Protein AF-0000000083552360 (afdb_homodimer)

Radius of gyration: 24.34 Å; Cα contacts (8 Å, |Δi|>4): 1209; chains: 2; bounding box: 53×68×60 Å

Organism: NCBI:txid2306993

Secondary structure (DSSP, 8-state):
---PPPHHHHHHHHHHHHHSSHHHHHHHHTS-HHHHHHHHHHHHHHHTS--EEEETTEEEE-HHHHHHHHHHHHHHHHHHHHHHHHHHHHH--SEEEEE-HHHIIIIIHHHHHHHHHT-TT--EEEEE-SS---GGGTS-SEEEEE--S---SSEEEEE--EEEEEB-GGGGTT----SGGGGGGS-EEEE---TTSPPPPPHHHHHHHTT--PPPPSEEESSHHHHHHHHHTTS-EEEEEGGGSHHHHHTTSSB-SS---EE-SS-EEEEE-TGGGGSTTHHHHHHHHHHHHHHHHHHHH-/------HHHHHHHHHHHHHSSHHHHHHHHTS-HHHHHHHHHHHHHHHTS--EEEETTEEEE-HHHHHHHHHHHHHHHHHHHHHHHHHHHHH--SEEEEE-HHHIIIIIHHHHHHHHHH-TT--EEEEE-SS---GGGTS-SEEEEE--S---SSEEEEE--EEEEEB-GGGGTT----SGGGGGGS-EEEE---TTSPPPPPHHHHHHHTT--PPPPSEEESSHHHHHHHHHTTS-EEEEEGGGSHHHHHHTSSB-SS---EE-SS-EEEEE-TGGGGSTTHHHHHHHHHHHHHHHHHHHH-

InterPro domains:
  IPR000847 LysR, HTH, N-terminal domain [PF00126] (7-66)
  IPR000847 LysR, HTH, N-terminal domain [PS50931] (5-62)
  IPR005119 LysR, substrate-binding [PF03466] (92-292)
  IPR036388 Winged helix-like DNA-binding domain superfamily [G3DSA:1.10.10.10] (4-86)
  IPR036390 Winged helix DNA-binding domain superfamily [SSF46785] (4-86)
  IPR058163 LysR-type transcriptional regulator, proteobacterial-type [PTHR30537] (5-292)

Solvent-accessible surface area (backbone atoms only — not comparable to full-atom values): 31243 Å² total; per-residue (Å²): 120,86,77,65,70,59,48,66,25,50,49,36,37,38,35,28,65,74,56,62,27,44,63,51,20,10,62,73,71,73,50,51,45,66,55,37,53,50,28,38,51,49,45,19,58,76,65,73,43,69,31,59,38,81,51,87,98,42,54,38,68,27,62,61,19,29,19,40,36,24,21,39,41,47,6,48,50,32,42,54,50,24,60,57,48,58,60,53,58,71,72,57,84,45,50,27,38,31,22,32,40,43,46,34,62,42,43,47,49,75,47,49,54,62,55,39,70,78,36,76,84,50,32,40,35,41,35,56,34,83,61,74,74,28,35,61,21,51,70,11,30,28,30,41,43,66,50,76,92,76,73,65,91,44,59,43,81,31,30,47,47,17,29,28,51,30,25,12,56,74,63,44,58,97,48,84,75,88,49,79,70,51,60,60,76,45,53,41,38,34,65,47,63,58,80,92,33,76,67,56,82,45,62,56,55,56,23,46,74,72,74,47,79,49,70,86,54,46,37,34,18,50,37,60,50,55,30,48,51,40,11,52,71,42,64,19,36,20,71,39,46,46,68,53,39,52,66,38,46,74,73,53,44,27,41,60,92,50,91,64,66,43,69,43,83,47,40,33,32,39,34,40,33,78,70,35,53,72,41,84,65,32,52,58,48,51,53,48,52,50,51,51,23,46,54,47,26,53,60,35,68,101,121,84,78,65,69,57,46,67,24,50,48,36,37,37,34,27,66,71,56,65,27,44,62,53,19,10,62,72,73,73,50,51,44,65,56,35,53,50,29,37,51,48,45,18,59,74,66,73,43,68,31,60,37,83,50,88,96,41,54,38,69,26,61,62,18,29,18,41,34,24,22,40,42,46,7,49,51,33,42,55,49,22,60,58,51,58,62,52,59,70,72,58,86,45,50,26,38,31,23,33,40,43,46,35,62,42,43,44,49,75,48,49,53,62,53,39,70,78,36,75,83,47,32,42,35,40,36,56,36,82,60,74,75,27,36,62,21,51,71,10,31,29,31,39,44,66,49,77,93,77,73,63,92,44,58,42,81,32,31,47,46,17,28,28,50,30,25,13,56,74,62,44,58,96,49,85,75,87,48,78,71,52,60,60,75,45,53,40,36,34,65,46,64,57,80,92,32,76,65,57,83,44,62,57,54,57,23,46,75,73,75,47,80,48,71,85,54,46,38,34,18,51,37,59,51,54,31,49,52,40,12,52,73,44,66,18,35,19,70,38,47,47,68,54,39,51,65,38,46,73,73,52,45,28,42,59,90,48,92,64,66,43,69,42,83,47,38,33,32,40,34,42,34,78,71,34,53,73,41,85,62,32,52,58,49,51,54,47,50,49,51,52,24,45,55,44,26,53,61,33,67,101

Nearest PDB structures (foldseek):
  3t1b-assembly1_A  TM=4.821E-01  e=1.143E-16  Vibrio cholerae
  6xtv-assembly1_B  TM=4.744E-01  e=1.015E-16  Corynebacterium glutamicum MB001
  8sbf-assembly1_D  TM=4.821E-01  e=6.811E-16  Acinetobacter baylyi ADP1
  3szp-assembly1_A-2  TM=4.963E-01  e=1.096E-15  Vibrio cholerae
  9bce-assembly1_A  TM=5.935E-01  e=7.580E-10  Shewanella oneidensis

pLDDT: mean 83.92, std 14.06, range [32.28, 98.12]

Structure (mmCIF, N/CA/C/O backbone):
data_AF-0000000083552360-model_v1
#
loop_
_entity.id
_entity.type
_entity.pdbx_description
1 polymer 'LysR family transcriptional regulator'
#
loop_
_atom_site.group_PDB
_atom_site.id
_atom_site.type_symbol
_atom_site.label_atom_id
_atom_site.label_alt_id
_atom_site.label_comp_id
_atom_site.label_asym_id
_atom_site.label_entity_id
_atom_site.label_seq_id
_atom_site.pdbx_PDB_ins_code
_atom_site.Cartn_x
_atom_site.Cartn_y
_atom_site.Cartn_z
_atom_site.occupancy
_atom_site.B_iso_or_equiv
_atom_site.auth_seq_id
_atom_site.auth_comp_id
_atom_site.auth_asym_id
_atom_site.auth_atom_id
_atom_site.pdbx_PDB_model_num
ATOM 1 N N . MET A 1 1 ? 5.965 15.281 22.969 1 32.47 1 MET A N 1
ATOM 2 C CA . MET A 1 1 ? 5.168 15.242 21.734 1 32.47 1 MET A CA 1
ATOM 3 C C . MET A 1 1 ? 5.906 15.922 20.594 1 32.47 1 MET A C 1
ATOM 5 O O . MET A 1 1 ? 6.477 17 20.766 1 32.47 1 MET A O 1
ATOM 9 N N . PRO A 1 2 ? 6.242 15.312 19.641 1 46.94 2 PRO A N 1
ATOM 10 C CA . PRO A 1 2 ? 7.074 16.047 18.688 1 46.94 2 PRO A CA 1
ATOM 11 C C . PRO A 1 2 ? 6.441 17.375 18.25 1 46.94 2 PRO A C 1
ATOM 13 O O . PRO A 1 2 ? 5.219 17.453 18.125 1 46.94 2 PRO A O 1
ATOM 16 N N . GLN A 1 3 ? 7.023 18.453 18.688 1 57.84 3 GLN A N 1
ATOM 17 C CA . GLN A 1 3 ? 6.559 19.828 18.547 1 57.84 3 GLN A CA 1
ATOM 18 C C . GLN A 1 3 ? 6.391 20.219 17.078 1 57.84 3 GLN A C 1
ATOM 20 O O . GLN A 1 3 ? 7.332 20.094 16.297 1 57.84 3 GLN A O 1
ATOM 25 N N . ILE A 1 4 ? 5.176 20.094 16.609 1 64.81 4 ILE A N 1
ATOM 26 C CA . ILE A 1 4 ? 4.895 20.609 15.273 1 64.81 4 ILE A CA 1
ATOM 27 C C . ILE A 1 4 ? 5.176 22.109 15.227 1 64.81 4 ILE A C 1
ATOM 29 O O . ILE A 1 4 ? 4.734 22.859 16.094 1 64.81 4 ILE A O 1
ATOM 33 N N . PRO A 1 5 ? 6.094 22.484 14.383 1 74.88 5 PRO A N 1
ATOM 34 C CA . PRO A 1 5 ? 6.27 23.938 14.219 1 74.88 5 PRO A CA 1
ATOM 35 C C . PRO A 1 5 ? 4.949 24.672 14.055 1 74.88 5 PRO A C 1
ATOM 37 O O . PRO A 1 5 ? 3.91 24.047 13.82 1 74.88 5 PRO A O 1
ATOM 40 N N . PRO A 1 6 ? 4.949 25.922 14.344 1 75.88 6 PRO A N 1
ATOM 41 C CA . PRO A 1 6 ? 3.719 26.703 14.164 1 75.88 6 PRO A CA 1
ATOM 42 C C . PRO A 1 6 ? 3.055 26.438 12.812 1 75.88 6 PRO A C 1
ATOM 44 O O . PRO A 1 6 ? 3.717 26.5 11.773 1 75.88 6 PRO A O 1
ATOM 47 N N . LEU A 1 7 ? 1.781 26.234 12.836 1 80.69 7 LEU A N 1
ATOM 48 C CA . LEU A 1 7 ? 1.041 25.844 11.641 1 80.69 7 LEU A CA 1
ATOM 49 C C . LEU A 1 7 ? 1.073 26.938 10.594 1 80.69 7 LEU A C 1
ATOM 51 O O . LEU A 1 7 ? 1.091 26.656 9.391 1 80.69 7 LEU A O 1
ATOM 55 N N . LYS A 1 8 ? 1.036 28.172 11.117 1 81.38 8 LYS A N 1
ATOM 56 C CA . LYS A 1 8 ? 1.12 29.297 10.18 1 81.38 8 LYS A CA 1
ATOM 57 C C . LYS A 1 8 ? 2.422 29.25 9.391 1 81.38 8 LYS A C 1
ATOM 59 O O . LYS A 1 8 ? 2.432 29.547 8.188 1 81.38 8 LYS A O 1
ATOM 64 N N . ALA A 1 9 ? 3.391 28.906 10.156 1 86.12 9 ALA A N 1
ATOM 65 C CA . ALA A 1 9 ? 4.691 28.812 9.5 1 86.12 9 ALA A CA 1
ATOM 66 C C . ALA A 1 9 ? 4.723 27.641 8.523 1 86.12 9 ALA A C 1
ATOM 68 O O . ALA A 1 9 ? 5.27 27.75 7.422 1 86.12 9 ALA A O 1
ATOM 69 N N . LEU A 1 10 ? 4.102 26.609 8.992 1 86.12 10 LEU A N 1
ATOM 70 C CA . LEU A 1 10 ? 4.043 25.438 8.125 1 86.12 10 LEU A CA 1
ATOM 71 C C . LEU A 1 10 ? 3.221 25.719 6.875 1 86.12 10 LEU A C 1
ATOM 73 O O . LEU A 1 10 ? 3.586 25.297 5.773 1 86.12 10 LEU A O 1
ATOM 77 N N . ARG A 1 11 ? 2.176 26.422 7 1 86.81 11 ARG A N 1
ATOM 78 C CA . ARG A 1 11 ? 1.321 26.797 5.871 1 86.81 11 ARG A CA 1
ATOM 79 C C . ARG A 1 11 ? 2.053 27.719 4.906 1 86.81 11 ARG A C 1
ATOM 81 O O . ARG A 1 11 ? 1.933 27.562 3.688 1 86.81 11 ARG A O 1
ATOM 88 N N . ALA A 1 12 ? 2.707 28.656 5.496 1 89.12 12 ALA A N 1
ATOM 89 C CA . ALA A 1 12 ? 3.488 29.562 4.672 1 89.12 12 ALA A CA 1
ATOM 90 C C . ALA A 1 12 ? 4.559 28.828 3.885 1 89.12 12 ALA A C 1
ATOM 92 O O . ALA A 1 12 ? 4.754 29.078 2.693 1 89.12 12 ALA A O 1
ATOM 93 N N . PHE A 1 13 ? 5.152 27.938 4.566 1 89.75 13 PHE A N 1
ATOM 94 C CA . PHE A 1 13 ? 6.195 27.141 3.943 1 89.75 13 PHE A CA 1
ATOM 95 C C . PHE A 1 13 ? 5.621 26.266 2.84 1 89.75 13 PHE A C 1
ATOM 97 O O . PHE A 1 13 ? 6.195 26.156 1.755 1 89.75 13 PHE A O 1
ATOM 104 N N . ASP A 1 14 ? 4.516 25.703 3.168 1 87.25 14 ASP A N 1
ATOM 105 C CA . ASP A 1 14 ? 3.836 24.891 2.17 1 87.25 14 ASP A CA 1
ATOM 106 C C . ASP A 1 14 ? 3.469 25.719 0.938 1 87.25 14 ASP A C 1
ATOM 108 O O . ASP A 1 14 ? 3.676 25.266 -0.195 1 87.25 14 ASP A O 1
ATOM 112 N N . ALA A 1 15 ? 2.887 26.875 1.09 1 86.88 15 ALA A N 1
ATOM 113 C CA . ALA A 1 15 ? 2.498 27.766 0 1 86.88 15 ALA A CA 1
ATOM 114 C C . ALA A 1 15 ? 3.705 28.172 -0.845 1 86.88 15 ALA A C 1
ATOM 116 O O . ALA A 1 15 ? 3.629 28.188 -2.076 1 86.88 15 ALA A O 1
ATOM 117 N N . LEU A 1 16 ? 4.738 28.422 -0.156 1 88.19 16 LEU A N 1
ATOM 118 C CA . LEU A 1 16 ? 5.957 28.797 -0.867 1 88.19 16 LEU A CA 1
ATOM 119 C C . LEU A 1 16 ? 6.445 27.641 -1.736 1 88.19 16 LEU A C 1
ATOM 121 O O . LEU A 1 16 ? 6.809 27.844 -2.898 1 88.19 16 LEU A O 1
ATOM 125 N N . GLY A 1 17 ? 6.445 26.516 -1.106 1 84.69 17 GLY A N 1
ATOM 126 C CA . GLY A 1 17 ? 6.879 25.344 -1.851 1 84.69 17 GLY A CA 1
ATOM 127 C C . GLY A 1 17 ? 6.023 25.062 -3.074 1 84.69 17 GLY A C 1
ATOM 128 O O . GLY A 1 17 ? 6.543 24.688 -4.125 1 84.69 17 GLY A O 1
ATOM 129 N N . ARG A 1 18 ? 4.781 25.281 -2.963 1 79.69 18 ARG A N 1
ATOM 130 C CA . ARG A 1 18 ? 3.84 25.016 -4.043 1 79.69 18 ARG A CA 1
ATOM 131 C C . ARG A 1 18 ? 3.92 26.094 -5.117 1 79.69 18 ARG A C 1
ATOM 133 O O . ARG A 1 18 ? 3.947 25.781 -6.312 1 79.69 18 ARG A O 1
ATOM 140 N N . ALA A 1 19 ? 3.977 27.344 -4.715 1 79.62 19 ALA A N 1
ATOM 141 C CA . ALA A 1 19 ? 3.875 28.5 -5.617 1 79.62 19 ALA A CA 1
ATOM 142 C C . ALA A 1 19 ? 5.219 28.797 -6.273 1 79.62 19 ALA A C 1
ATOM 144 O O . ALA A 1 19 ? 5.27 29.391 -7.355 1 79.62 19 ALA A O 1
ATOM 145 N N . GLY A 1 20 ? 6.289 28.406 -5.578 1 80.38 20 GLY A N 1
ATOM 146 C CA . GLY A 1 20 ? 7.625 28.578 -6.125 1 80.38 20 GLY A CA 1
ATOM 147 C C . GLY A 1 20 ? 8.148 29.984 -5.973 1 80.38 20 GLY A C 1
ATOM 148 O O . GLY A 1 20 ? 9.258 30.297 -6.422 1 80.38 20 GLY A O 1
ATOM 149 N N . SER A 1 21 ? 7.305 30.859 -5.539 1 85.88 21 SER A N 1
ATOM 150 C CA . SER A 1 21 ? 7.754 32.219 -5.297 1 85.88 21 SER A CA 1
ATOM 151 C C . SER A 1 21 ? 7.059 32.812 -4.082 1 85.88 21 SER A C 1
ATOM 153 O O . SER A 1 21 ? 5.914 32.469 -3.777 1 85.88 21 SER A O 1
ATOM 155 N N . VAL A 1 22 ? 7.805 33.719 -3.42 1 90.06 22 VAL A N 1
ATOM 156 C CA . VAL A 1 22 ? 7.297 34.375 -2.221 1 90.06 22 VAL A CA 1
ATOM 157 C C . VAL A 1 22 ? 6.059 35.219 -2.566 1 90.06 22 VAL A C 1
ATOM 159 O O . VAL A 1 22 ? 5.062 35.188 -1.84 1 90.06 22 VAL A O 1
ATOM 162 N N . ALA A 1 23 ? 6.102 35.875 -3.738 1 88.5 23 ALA A N 1
ATOM 163 C CA . ALA A 1 23 ? 4.992 36.719 -4.16 1 88.5 23 ALA A CA 1
ATOM 164 C C . ALA A 1 23 ? 3.734 35.906 -4.414 1 88.5 23 ALA A C 1
ATOM 166 O O . ALA A 1 23 ? 2.643 36.281 -3.977 1 88.5 23 ALA A O 1
ATOM 167 N N . LEU A 1 24 ? 3.885 34.875 -5.062 1 86.88 24 LEU A N 1
ATOM 168 C CA . LEU A 1 24 ? 2.756 34.031 -5.395 1 86.88 24 LEU A CA 1
ATOM 169 C C . LEU A 1 24 ? 2.203 33.344 -4.145 1 86.88 24 LEU A C 1
ATOM 171 O O . LEU A 1 24 ? 0.988 33.188 -4 1 86.88 24 LEU A O 1
ATOM 175 N N . ALA A 1 25 ? 3.074 32.938 -3.287 1 90.12 25 ALA A N 1
ATOM 176 C CA . ALA A 1 25 ? 2.645 32.344 -2.027 1 90.12 25 ALA A CA 1
ATOM 177 C C . ALA A 1 25 ? 1.847 33.312 -1.188 1 90.12 25 ALA A C 1
ATOM 179 O O . ALA A 1 25 ? 0.828 32.969 -0.593 1 90.12 25 ALA A O 1
ATOM 180 N N . ALA A 1 26 ? 2.314 34.531 -1.151 1 91 26 ALA A N 1
ATOM 181 C CA . ALA A 1 26 ? 1.638 35.594 -0.417 1 91 26 ALA A CA 1
ATOM 182 C C . ALA A 1 26 ? 0.241 35.844 -0.978 1 91 26 ALA A C 1
ATOM 184 O O . ALA A 1 26 ? -0.724 35.969 -0.22 1 91 26 ALA A O 1
ATOM 185 N N . ALA A 1 27 ? 0.149 35.875 -2.291 1 86.56 27 ALA A N 1
ATOM 186 C CA . ALA A 1 27 ? -1.132 36.062 -2.965 1 86.56 27 ALA A CA 1
ATOM 187 C C . ALA A 1 27 ? -2.102 34.938 -2.641 1 86.56 27 ALA A C 1
ATOM 189 O O . ALA A 1 27 ? -3.283 35.156 -2.383 1 86.56 27 ALA A O 1
ATOM 190 N N . GLU A 1 28 ? -1.544 33.75 -2.602 1 84.31 28 GLU A N 1
ATOM 191 C CA . GLU A 1 28 ? -2.363 32.562 -2.33 1 84.31 28 GLU A CA 1
ATOM 192 C C . GLU A 1 28 ? -2.943 32.625 -0.919 1 84.31 28 GLU A C 1
ATOM 194 O O . GLU A 1 28 ? -4.102 32.25 -0.705 1 84.31 28 GLU A O 1
ATOM 199 N N . LEU A 1 29 ? -2.166 33 0.04 1 86.5 29 LEU A N 1
ATOM 200 C CA . LEU A 1 29 ? -2.566 32.938 1.441 1 86.5 29 LEU A CA 1
ATOM 201 C C . LEU A 1 29 ? -3.186 34.25 1.893 1 86.5 29 LEU A C 1
ATOM 203 O O . LEU A 1 29 ? -3.684 34.344 3.016 1 86.5 29 LEU A O 1
ATOM 207 N N . GLY A 1 30 ? -3.184 35.281 0.987 1 90 30 GLY A N 1
ATOM 208 C CA . GLY A 1 30 ? -3.74 36.594 1.318 1 90 30 GLY A CA 1
ATOM 209 C C . GLY A 1 30 ? -2.934 37.344 2.361 1 90 30 GLY A C 1
ATOM 210 O O . GLY A 1 30 ? -3.498 37.938 3.275 1 90 30 GLY A O 1
ATOM 211 N N . VAL A 1 31 ? -1.637 37.125 2.314 1 91.5 31 VAL A N 1
ATOM 212 C CA . VAL A 1 31 ? -0.743 37.844 3.234 1 91.5 31 VAL A CA 1
ATOM 213 C C . VAL A 1 31 ? 0.321 38.594 2.447 1 91.5 31 VAL A C 1
ATOM 215 O O . VAL A 1 31 ? 0.324 38.562 1.214 1 91.5 31 VAL A O 1
ATOM 218 N N . THR A 1 32 ? 1.147 39.406 3.121 1 91.38 32 THR A N 1
ATOM 219 C CA . THR A 1 32 ? 2.209 40.156 2.459 1 91.38 32 THR A CA 1
ATOM 220 C C . THR A 1 32 ? 3.418 39.281 2.195 1 91.38 32 THR A C 1
ATOM 222 O O . THR A 1 32 ? 3.656 38.312 2.924 1 91.38 32 THR A O 1
ATOM 225 N N . PRO A 1 33 ? 4.133 39.594 1.134 1 91.19 33 PRO A N 1
ATOM 226 C CA . PRO A 1 33 ? 5.371 38.844 0.887 1 91.19 33 PRO A CA 1
ATOM 227 C C . PRO A 1 33 ? 6.301 38.844 2.098 1 91.19 33 PRO A C 1
ATOM 229 O O . PRO A 1 33 ? 6.965 37.844 2.357 1 91.19 33 PRO A O 1
ATOM 232 N N . GLY A 1 34 ? 6.359 39.906 2.764 1 91.81 34 GLY A N 1
ATOM 233 C CA . GLY A 1 34 ? 7.164 40 3.973 1 91.81 34 GLY A CA 1
ATOM 234 C C . GLY A 1 34 ? 6.754 38.969 5.023 1 91.81 34 GLY A C 1
ATOM 235 O O . GLY A 1 34 ? 7.609 38.375 5.684 1 91.81 34 GLY A O 1
ATOM 236 N N . ALA A 1 35 ? 5.477 38.781 5.164 1 92.31 35 ALA A N 1
ATOM 237 C CA . ALA A 1 35 ? 4.945 37.812 6.121 1 92.31 35 ALA A CA 1
ATOM 238 C C . ALA A 1 35 ? 5.363 36.406 5.754 1 92.31 35 ALA A C 1
ATOM 240 O O . ALA A 1 35 ? 5.707 35.594 6.629 1 92.31 35 ALA A O 1
ATOM 241 N N . ILE A 1 36 ? 5.309 36.062 4.477 1 92.25 36 ILE A N 1
ATOM 242 C CA . ILE A 1 36 ? 5.742 34.75 4.004 1 92.25 36 ILE A CA 1
ATOM 243 C C . ILE A 1 36 ? 7.215 34.531 4.352 1 92.25 36 ILE A C 1
ATOM 245 O O . ILE A 1 36 ? 7.578 33.5 4.93 1 92.25 36 ILE A O 1
ATOM 249 N N . SER A 1 37 ? 8.031 35.531 4.039 1 90.19 37 SER A N 1
ATOM 250 C CA . SER A 1 37 ? 9.469 35.438 4.277 1 90.19 37 SER A CA 1
ATOM 251 C C . SER A 1 37 ? 9.773 35.25 5.758 1 90.19 37 SER A C 1
ATOM 253 O O . SER A 1 37 ? 10.602 34.406 6.133 1 90.19 37 SER A O 1
ATOM 255 N N . GLN A 1 38 ? 9.086 36 6.531 1 90.81 38 GLN A N 1
ATOM 256 C CA . GLN A 1 38 ? 9.281 35.938 7.977 1 90.81 38 GLN A CA 1
ATOM 257 C C . GLN A 1 38 ? 8.898 34.562 8.531 1 90.81 38 GLN A C 1
ATOM 259 O O . GLN A 1 38 ? 9.633 34 9.344 1 90.81 38 GLN A O 1
ATOM 264 N N . GLN A 1 39 ? 7.777 34.031 8.141 1 91.81 39 GLN A N 1
ATOM 265 C CA . GLN A 1 39 ? 7.281 32.75 8.625 1 91.81 39 GLN A CA 1
ATOM 266 C C . GLN A 1 39 ? 8.211 31.625 8.227 1 91.81 39 GLN A C 1
ATOM 268 O O . GLN A 1 39 ? 8.5 30.734 9.031 1 91.81 39 GLN A O 1
ATOM 273 N N . VAL A 1 40 ? 8.648 31.625 7 1 90.5 40 VAL A N 1
ATOM 274 C CA . VAL A 1 40 ? 9.508 30.562 6.477 1 90.5 40 VAL A CA 1
ATOM 275 C C . VAL A 1 40 ? 10.867 30.609 7.168 1 90.5 40 VAL A C 1
ATOM 277 O O . VAL A 1 40 ? 11.438 29.578 7.504 1 90.5 40 VAL A O 1
ATOM 280 N N . THR A 1 41 ? 11.367 31.812 7.371 1 85.75 41 THR A N 1
ATOM 281 C CA . THR A 1 41 ? 12.625 31.984 8.086 1 85.75 41 THR A CA 1
ATOM 282 C C . THR A 1 41 ? 12.492 31.5 9.531 1 85.75 41 THR A C 1
ATOM 284 O O . THR A 1 41 ? 13.375 30.812 10.039 1 85.75 41 THR A O 1
ATOM 287 N N . ARG A 1 42 ? 11.414 31.875 10.117 1 86.62 42 ARG A N 1
ATOM 288 C CA . ARG A 1 42 ? 11.133 31.453 11.484 1 86.62 42 ARG A CA 1
ATOM 289 C C . ARG A 1 42 ? 11.07 29.922 11.578 1 86.62 42 ARG A C 1
ATOM 291 O O . ARG A 1 42 ? 11.57 29.344 12.539 1 86.62 42 ARG A O 1
ATOM 298 N N . LEU A 1 43 ? 10.461 29.297 10.664 1 86.31 43 LEU A N 1
ATOM 299 C CA . LEU A 1 43 ? 10.367 27.844 10.633 1 86.31 43 LEU A CA 1
ATOM 300 C C . LEU A 1 43 ? 11.75 27.203 10.594 1 86.31 43 LEU A C 1
ATOM 302 O O . LEU A 1 43 ? 12.016 26.25 11.32 1 86.31 43 LEU A O 1
ATOM 306 N N . GLY A 1 44 ? 12.562 27.703 9.727 1 84.5 44 GLY A N 1
ATOM 307 C CA . GLY A 1 44 ? 13.93 27.219 9.648 1 84.5 44 GLY A CA 1
ATOM 308 C C . GLY A 1 44 ? 14.688 27.359 10.953 1 84.5 44 GLY A C 1
ATOM 309 O O . GLY A 1 44 ? 15.422 26.453 11.359 1 84.5 44 GLY A O 1
ATOM 310 N N . GLU A 1 45 ? 14.5 28.516 11.594 1 80.88 45 GLU A N 1
ATOM 311 C CA . GLU A 1 45 ? 15.141 28.766 12.883 1 80.88 45 GLU A CA 1
ATOM 312 C C . GLU A 1 45 ? 14.664 27.781 13.938 1 80.88 45 GLU A C 1
ATOM 314 O O . GLU A 1 45 ? 15.477 27.234 14.703 1 80.88 45 GLU A O 1
ATOM 319 N N . LEU A 1 46 ? 13.438 27.562 13.93 1 79.62 46 LEU A N 1
ATOM 320 C CA . LEU A 1 46 ? 12.859 26.641 14.898 1 79.62 46 LEU A CA 1
ATOM 321 C C . LEU A 1 46 ? 13.383 25.219 14.695 1 79.62 46 LEU A C 1
ATOM 323 O O . LEU A 1 46 ? 13.609 24.484 15.664 1 79.62 46 LEU A O 1
ATOM 327 N N . LEU A 1 47 ? 13.57 24.922 13.461 1 77.12 47 LEU A N 1
ATOM 328 C CA . LEU A 1 47 ? 14.008 23.578 13.117 1 77.12 47 LEU A CA 1
ATOM 329 C C . LEU A 1 47 ? 15.531 23.484 13.078 1 77.12 47 LEU A C 1
ATOM 331 O O . LEU A 1 47 ? 16.094 22.406 12.914 1 77.12 47 LEU A O 1
ATOM 335 N N . ALA A 1 48 ? 16.141 24.625 13.297 1 76.81 48 ALA A N 1
ATOM 336 C CA . ALA A 1 48 ? 17.609 24.734 13.242 1 76.81 48 ALA A CA 1
ATOM 337 C C . ALA A 1 48 ? 18.141 24.188 11.93 1 76.81 48 ALA A C 1
ATOM 339 O O . ALA A 1 48 ? 19.156 23.469 11.914 1 76.81 48 ALA A O 1
ATOM 340 N N . VAL A 1 49 ? 17.406 24.375 10.828 1 78.06 49 VAL A N 1
ATOM 341 C CA . VAL A 1 49 ? 17.797 23.953 9.484 1 78.06 49 VAL A CA 1
ATOM 342 C C . VAL A 1 49 ? 17.516 25.078 8.492 1 78.06 49 VAL A C 1
ATOM 344 O O . VAL A 1 49 ? 16.578 25.859 8.672 1 78.06 49 VAL A O 1
ATOM 347 N N . GLN A 1 50 ? 18.391 25.203 7.559 1 81.44 50 GLN A N 1
ATOM 348 C CA . GLN A 1 50 ? 18.141 26.156 6.473 1 81.44 50 GLN A CA 1
ATOM 349 C C . GLN A 1 50 ? 17.172 25.562 5.449 1 81.44 50 GLN A C 1
ATOM 351 O O . GLN A 1 50 ? 17.562 24.75 4.617 1 81.44 50 GLN A O 1
ATOM 356 N N . LEU A 1 51 ? 15.93 26.016 5.504 1 86.69 51 LEU A N 1
ATOM 357 C CA . LEU A 1 51 ? 14.898 25.469 4.633 1 86.69 51 LEU A CA 1
ATOM 358 C C . LEU A 1 51 ? 14.836 26.25 3.318 1 86.69 51 LEU A C 1
ATOM 360 O O . LEU A 1 51 ? 14.367 25.719 2.305 1 86.69 51 LEU A O 1
ATOM 364 N N . VAL A 1 52 ? 15.273 27.5 3.391 1 87.62 52 VAL A N 1
ATOM 365 C CA . VAL A 1 52 ? 15.188 28.344 2.213 1 87.62 52 VAL A CA 1
ATOM 366 C C . VAL A 1 52 ? 16.5 29.094 2.01 1 87.62 52 VAL A C 1
ATOM 368 O O . VAL A 1 52 ? 17.266 29.281 2.959 1 87.62 52 VAL A O 1
ATOM 371 N N . ALA A 1 53 ? 16.781 29.297 0.729 1 83.56 53 ALA A N 1
ATOM 372 C CA . ALA A 1 53 ? 17.953 30.078 0.365 1 83.56 53 ALA A CA 1
ATOM 373 C C . ALA A 1 53 ? 17.594 31.219 -0.573 1 83.56 53 ALA A C 1
ATOM 375 O O . ALA A 1 53 ? 16.547 31.172 -1.242 1 83.56 53 ALA A O 1
ATOM 376 N N . ARG A 1 54 ? 18.438 32.281 -0.476 1 79.5 54 ARG A N 1
ATOM 377 C CA . ARG A 1 54 ? 18.203 33.438 -1.333 1 79.5 54 ARG A CA 1
ATOM 378 C C . ARG A 1 54 ? 18.609 33.125 -2.771 1 79.5 54 ARG A C 1
ATOM 380 O O . ARG A 1 54 ? 19.641 32.5 -3.01 1 79.5 54 ARG A O 1
ATOM 387 N N . SER A 1 55 ? 17.734 33.25 -3.662 1 75.56 55 SER A N 1
ATOM 388 C CA . SER A 1 55 ? 18 33.219 -5.098 1 75.56 55 SER A CA 1
ATOM 389 C C . SER A 1 55 ? 17.562 34.5 -5.777 1 75.56 55 SER A C 1
ATOM 391 O O . SER A 1 55 ? 16.375 34.656 -6.078 1 75.56 55 SER A O 1
ATOM 393 N N . GLY A 1 56 ? 18.469 35.312 -6.102 1 67.38 56 GLY A N 1
ATOM 394 C CA . GLY A 1 56 ? 18.125 36.656 -6.598 1 67.38 56 GLY A CA 1
ATOM 395 C C . GLY A 1 56 ? 17.25 37.438 -5.641 1 67.38 56 GLY A C 1
ATOM 396 O O . GLY A 1 56 ? 17.609 37.625 -4.48 1 67.38 56 GLY A O 1
ATOM 397 N N . ARG A 1 57 ? 16.078 37.875 -6.184 1 63.16 57 ARG A N 1
ATOM 398 C CA . ARG A 1 57 ? 15.18 38.688 -5.371 1 63.16 57 ARG A CA 1
ATOM 399 C C . ARG A 1 57 ? 14.195 37.812 -4.602 1 63.16 57 ARG A C 1
ATOM 401 O O . ARG A 1 57 ? 13.328 38.344 -3.893 1 63.16 57 ARG A O 1
ATOM 408 N N . GLY A 1 58 ? 14.352 36.5 -4.707 1 77.62 58 GLY A N 1
ATOM 409 C CA . GLY A 1 58 ? 13.344 35.625 -4.098 1 77.62 58 GLY A CA 1
ATOM 410 C C . GLY A 1 58 ? 13.93 34.531 -3.219 1 77.62 58 GLY A C 1
ATOM 411 O O . GLY A 1 58 ? 15.109 34.594 -2.873 1 77.62 58 GLY A O 1
ATOM 412 N N . LEU A 1 59 ? 13.062 33.781 -2.521 1 84.62 59 LEU A N 1
ATOM 413 C CA . LEU A 1 59 ? 13.438 32.656 -1.701 1 84.62 59 LEU A CA 1
ATOM 414 C C . LEU A 1 59 ? 13.125 31.344 -2.42 1 84.62 59 LEU A C 1
ATOM 416 O O . LEU A 1 59 ? 12.078 31.219 -3.064 1 84.62 59 LEU A O 1
ATOM 420 N N . VAL A 1 60 ? 14.102 30.531 -2.465 1 81.19 60 VAL A N 1
ATOM 421 C CA . VAL A 1 60 ? 13.891 29.203 -3.023 1 81.19 60 VAL A CA 1
ATOM 422 C C . VAL A 1 60 ? 14.148 28.141 -1.956 1 81.19 60 VAL A C 1
ATOM 424 O O . VAL A 1 60 ? 14.922 28.375 -1.021 1 81.19 60 VAL A O 1
ATOM 427 N N . LEU A 1 61 ? 13.453 27.094 -2.064 1 84.12 61 LEU A N 1
ATOM 428 C CA . LEU A 1 61 ? 13.672 26.016 -1.111 1 84.12 61 LEU A CA 1
ATOM 429 C C . LEU A 1 61 ? 15.055 25.406 -1.279 1 84.12 61 LEU A C 1
ATOM 431 O O . LEU A 1 61 ? 15.531 25.234 -2.404 1 84.12 61 LEU A O 1
ATOM 435 N N . THR A 1 62 ? 15.805 25.234 -0.086 1 80.56 62 THR A N 1
ATOM 436 C CA . THR A 1 62 ? 17.031 24.438 -0.092 1 80.56 62 THR A CA 1
ATOM 437 C C . THR A 1 62 ? 16.719 22.969 -0.303 1 80.56 62 THR A C 1
ATOM 439 O O . THR A 1 62 ? 15.547 22.578 -0.401 1 80.56 62 THR A O 1
ATOM 442 N N . GLU A 1 63 ? 17.766 22.234 -0.417 1 68.38 63 GLU A N 1
ATOM 443 C CA . GLU A 1 63 ? 17.562 20.781 -0.524 1 68.38 63 GLU A CA 1
ATOM 444 C C . GLU A 1 63 ? 16.812 20.25 0.69 1 68.38 63 GLU A C 1
ATOM 446 O O . GLU A 1 63 ? 15.875 19.469 0.547 1 68.38 63 GLU A O 1
ATOM 451 N N . LEU A 1 64 ? 17.234 20.672 1.822 1 71.38 64 LEU A N 1
ATOM 452 C CA . LEU A 1 64 ? 16.562 20.297 3.057 1 71.38 64 LEU A CA 1
ATOM 453 C C . LEU A 1 64 ? 15.148 20.859 3.104 1 71.38 64 LEU A C 1
ATOM 455 O O . LEU A 1 64 ? 14.227 20.219 3.623 1 71.38 64 LEU A O 1
ATOM 459 N N . GLY A 1 65 ? 15 22.094 2.568 1 80.19 65 GLY A N 1
ATOM 460 C CA . GLY A 1 65 ? 13.68 22.703 2.479 1 80.19 65 GLY A CA 1
ATOM 461 C C . GLY A 1 65 ? 12.711 21.891 1.64 1 80.19 65 GLY A C 1
ATOM 462 O O . GLY A 1 65 ? 11.547 21.734 2.014 1 80.19 65 GLY A O 1
ATOM 463 N N . ARG A 1 66 ? 13.125 21.469 0.633 1 72.31 66 ARG A N 1
ATOM 464 C CA . ARG A 1 66 ? 12.297 20.672 -0.262 1 72.31 66 ARG A CA 1
ATOM 465 C C . ARG A 1 66 ? 11.875 19.359 0.4 1 72.31 66 ARG A C 1
ATOM 467 O O . ARG A 1 66 ? 10.727 18.938 0.289 1 72.31 66 ARG A O 1
ATOM 474 N N . LEU A 1 67 ? 12.82 18.766 1.11 1 65.12 67 LEU A N 1
ATOM 475 C CA . LEU A 1 67 ? 12.523 17.531 1.84 1 65.12 67 LEU A CA 1
ATOM 476 C C . LEU A 1 67 ? 11.453 17.781 2.898 1 65.12 67 LEU A C 1
ATOM 478 O O . LEU A 1 67 ? 10.508 16.984 3.029 1 65.12 67 LEU A O 1
ATOM 482 N N . TYR A 1 68 ? 11.641 18.781 3.617 1 76.94 68 TYR A N 1
ATOM 483 C CA . TYR A 1 68 ? 10.695 19.141 4.664 1 76.94 68 TYR A CA 1
ATOM 484 C C . TYR A 1 68 ? 9.328 19.469 4.07 1 76.94 68 TYR A C 1
ATOM 486 O O . TYR A 1 68 ? 8.297 19.094 4.617 1 76.94 68 TYR A O 1
ATOM 494 N N . HIS A 1 69 ? 9.297 20.203 2.969 1 80.88 69 HIS A N 1
ATOM 495 C CA . HIS A 1 69 ? 8.047 20.609 2.332 1 80.88 69 HIS A CA 1
ATOM 496 C C . HIS A 1 69 ? 7.242 19.391 1.88 1 80.88 69 HIS A C 1
ATOM 498 O O . HIS A 1 69 ? 6.016 19.375 2.014 1 80.88 69 HIS A O 1
ATOM 504 N N . ALA A 1 70 ? 7.883 18.5 1.454 1 65.31 70 ALA A N 1
ATOM 505 C CA . ALA A 1 70 ? 7.188 17.281 1.025 1 65.31 70 ALA A CA 1
ATOM 506 C C . ALA A 1 70 ? 6.391 16.672 2.174 1 65.31 70 ALA A C 1
ATOM 508 O O . ALA A 1 70 ? 5.25 16.25 1.989 1 65.31 70 ALA A O 1
ATOM 509 N N . GLU A 1 71 ? 7 16.578 3.303 1 67.94 71 GLU A N 1
ATOM 510 C CA . GLU A 1 71 ? 6.32 16.047 4.477 1 67.94 71 GLU A CA 1
ATOM 511 C C . GLU A 1 71 ? 5.16 16.938 4.902 1 67.94 71 GLU A C 1
ATOM 513 O O . GLU A 1 71 ? 4.086 16.438 5.258 1 67.94 71 GLU A O 1
ATOM 518 N N . ILE A 1 72 ? 5.465 18.203 4.844 1 75.25 72 ILE A N 1
ATOM 519 C CA . ILE A 1 72 ? 4.438 19.172 5.211 1 75.25 72 ILE A CA 1
ATOM 520 C C . ILE A 1 72 ? 3.264 19.078 4.238 1 75.25 72 ILE A C 1
ATOM 522 O O . ILE A 1 72 ? 2.102 19.109 4.652 1 75.25 72 ILE A O 1
ATOM 526 N N . ARG A 1 73 ? 3.607 18.953 3.02 1 73.62 73 ARG A N 1
ATOM 527 C CA . ARG A 1 73 ? 2.574 18.859 1.993 1 73.62 73 ARG A CA 1
ATOM 528 C C . ARG A 1 73 ? 1.705 17.625 2.207 1 73.62 73 ARG A C 1
ATOM 530 O O . ARG A 1 73 ? 0.482 17.688 2.066 1 73.62 73 ARG A O 1
ATOM 537 N N . ARG A 1 74 ? 2.293 16.562 2.566 1 63.66 74 ARG A N 1
ATOM 538 C CA . ARG A 1 74 ? 1.535 15.359 2.889 1 63.66 74 ARG A CA 1
ATOM 539 C C . ARG A 1 74 ? 0.529 15.625 4.004 1 63.66 74 ARG A C 1
ATOM 541 O O . ARG A 1 74 ? -0.613 15.164 3.939 1 63.66 74 ARG A O 1
ATOM 548 N N . GLY A 1 75 ? 1.032 16.234 4.949 1 66.62 75 GLY A N 1
ATOM 549 C CA . GLY A 1 75 ? 0.154 16.609 6.047 1 66.62 75 GLY A CA 1
ATOM 550 C C . GLY A 1 75 ? -1.01 17.484 5.613 1 66.62 75 GLY A C 1
ATOM 551 O O . GLY A 1 75 ? -2.162 17.203 5.945 1 66.62 75 GLY A O 1
ATOM 552 N N . PHE A 1 76 ? -0.723 18.406 4.777 1 69.69 76 PHE A N 1
ATOM 553 C CA . PHE A 1 76 ? -1.768 19.328 4.344 1 69.69 76 PHE A CA 1
ATOM 554 C C . PHE A 1 76 ? -2.721 18.641 3.369 1 69.69 76 PHE A C 1
ATOM 556 O O . PHE A 1 76 ? -3.928 18.891 3.396 1 69.69 76 PHE A O 1
ATOM 563 N N . ALA A 1 77 ? -2.229 17.891 2.547 1 62.25 77 ALA A N 1
ATOM 564 C CA . ALA A 1 77 ? -3.076 17.141 1.621 1 62.25 77 ALA A CA 1
ATOM 565 C C . ALA A 1 77 ? -4.07 16.266 2.375 1 62.25 77 ALA A C 1
ATOM 567 O O . ALA A 1 77 ? -5.246 16.188 2.002 1 62.25 77 ALA A O 1
ATOM 568 N N . ALA A 1 78 ? -3.59 15.617 3.336 1 60.5 78 ALA A N 1
ATOM 569 C CA . ALA A 1 78 ? -4.473 14.812 4.172 1 60.5 78 ALA A CA 1
ATOM 570 C C . ALA A 1 78 ? -5.578 15.664 4.789 1 60.5 78 ALA A C 1
ATOM 572 O O . ALA A 1 78 ? -6.742 15.258 4.824 1 60.5 78 ALA A O 1
ATOM 573 N N . LEU A 1 79 ? -5.152 16.828 5.18 1 62.34 79 LEU A N 1
ATOM 574 C CA . LEU A 1 79 ? -6.109 17.734 5.789 1 62.34 79 LEU A CA 1
ATOM 575 C C . LEU A 1 79 ? -7.133 18.219 4.766 1 62.34 79 LEU A C 1
ATOM 577 O O . LEU A 1 79 ? -8.312 18.359 5.082 1 62.34 79 LEU A O 1
ATOM 581 N N . GLU A 1 80 ? -6.719 18.391 3.602 1 60.72 80 GLU A N 1
ATOM 582 C CA . GLU A 1 80 ? -7.582 18.844 2.518 1 60.72 80 GLU A CA 1
ATOM 583 C C . GLU A 1 80 ? -8.578 17.75 2.111 1 60.72 80 GLU A C 1
ATOM 585 O O . GLU A 1 80 ? -9.727 18.047 1.789 1 60.72 80 GLU A O 1
ATOM 590 N N . GLY A 1 81 ? -8.227 16.547 2.104 1 54 81 GLY A N 1
ATOM 591 C CA . GLY A 1 81 ? -9.062 15.422 1.701 1 54 81 GLY A CA 1
ATOM 592 C C . GLY A 1 81 ? -10.047 14.992 2.777 1 54 81 GLY A C 1
ATOM 593 O O . GLY A 1 81 ? -10.945 14.195 2.52 1 54 81 GLY A O 1
ATOM 594 N N . ALA A 1 82 ? -9.898 15.492 3.85 1 54.34 82 ALA A N 1
ATOM 595 C CA . ALA A 1 82 ? -10.711 15.062 4.988 1 54.34 82 ALA A CA 1
ATOM 596 C C . ALA A 1 82 ? -12.195 15.281 4.719 1 54.34 82 ALA A C 1
ATOM 598 O O . ALA A 1 82 ? -13.031 14.461 5.117 1 54.34 82 ALA A O 1
ATOM 599 N N . GLN A 1 83 ? -12.5 16.25 4.055 1 48.62 83 GLN A N 1
ATOM 600 C CA . GLN A 1 83 ? -13.906 16.531 3.762 1 48.62 83 GLN A CA 1
ATOM 601 C C . GLN A 1 83 ? -14.492 15.453 2.848 1 48.62 83 GLN A C 1
ATOM 603 O O . GLN A 1 83 ? -15.68 15.125 2.953 1 48.62 83 GLN A O 1
ATOM 608 N N . ASP A 1 84 ? -13.867 14.984 1.936 1 48.59 84 ASP A N 1
ATOM 609 C CA . ASP A 1 84 ? -14.32 13.969 0.99 1 48.59 84 ASP A CA 1
ATOM 610 C C . ASP A 1 84 ? -14.797 12.719 1.719 1 48.59 84 ASP A C 1
ATOM 612 O O . ASP A 1 84 ? -15.758 12.078 1.292 1 48.59 84 ASP A O 1
ATOM 616 N N . VAL A 1 85 ? -14.188 12.43 2.725 1 46.09 85 VAL A N 1
ATOM 617 C CA . VAL A 1 85 ? -14.562 11.281 3.539 1 46.09 85 VAL A CA 1
ATOM 618 C C . VAL A 1 85 ? -15.984 11.453 4.066 1 46.09 85 VAL A C 1
ATOM 620 O O . VAL A 1 85 ? -16.766 10.5 4.102 1 46.09 85 VAL A O 1
ATOM 623 N N . LEU A 1 86 ? -16.203 12.602 4.434 1 45.41 86 LEU A N 1
ATOM 624 C CA . LEU A 1 86 ? -17.547 12.891 4.938 1 45.41 86 LEU A CA 1
ATOM 625 C C . LEU A 1 86 ? -18.594 12.648 3.861 1 45.41 86 LEU A C 1
ATOM 627 O O . LEU A 1 86 ? -19.672 12.125 4.145 1 45.41 86 LEU A O 1
ATOM 631 N N . ASP A 1 87 ? -18.422 12.977 2.777 1 43.19 87 ASP A N 1
ATOM 632 C CA . ASP A 1 87 ? -19.391 12.844 1.699 1 43.19 87 ASP A CA 1
ATOM 633 C C . ASP A 1 87 ? -19.625 11.375 1.348 1 43.19 87 ASP A C 1
ATOM 635 O O . ASP A 1 87 ? -20.766 10.961 1.111 1 43.19 87 ASP A O 1
ATOM 639 N N . ARG A 1 88 ? -18.656 10.641 1.282 1 43.84 88 ARG A N 1
ATOM 640 C CA . ARG A 1 88 ? -18.781 9.227 0.95 1 43.84 88 ARG A CA 1
ATOM 641 C C . ARG A 1 88 ? -19.547 8.477 2.039 1 43.84 88 ARG A C 1
ATOM 643 O O . ARG A 1 88 ? -20.203 7.473 1.762 1 43.84 88 ARG A O 1
ATOM 650 N N . ALA A 1 89 ? -19.281 8.711 3.268 1 44.22 89 ALA A N 1
ATOM 651 C CA . ALA A 1 89 ? -20 8.117 4.395 1 44.22 89 ALA A CA 1
ATOM 652 C C . ALA A 1 89 ? -21.516 8.211 4.195 1 44.22 89 ALA A C 1
ATOM 654 O O . ALA A 1 89 ? -22.266 7.348 4.652 1 44.22 89 ALA A O 1
ATOM 655 N N . ARG A 1 90 ? -21.938 9.18 3.76 1 41.06 90 ARG A N 1
ATOM 656 C CA . ARG A 1 90 ? -23.391 9.273 3.662 1 41.06 90 ARG A CA 1
ATOM 657 C C . ARG A 1 90 ? -23.953 8.203 2.729 1 41.06 90 ARG A C 1
ATOM 659 O O . ARG A 1 90 ? -25.078 7.734 2.912 1 41.06 90 ARG A O 1
ATOM 666 N N . GLU A 1 91 ? -23.5 8.062 1.646 1 43.44 91 GLU A N 1
ATOM 667 C CA . GLU A 1 91 ? -24.266 7.344 0.627 1 43.44 91 GLU A CA 1
ATOM 668 C C . GLU A 1 91 ? -23.953 5.848 0.656 1 43.44 91 GLU A C 1
ATOM 670 O O . GLU A 1 91 ? -24.719 5.039 0.137 1 43.44 91 GLU A O 1
ATOM 675 N N . ASP A 1 92 ? -22.719 5.32 1.191 1 55.91 92 ASP A N 1
ATOM 676 C CA . ASP A 1 92 ? -22.328 4.062 0.562 1 55.91 92 ASP A CA 1
ATOM 677 C C . ASP A 1 92 ? -22.703 2.869 1.437 1 55.91 92 ASP A C 1
ATOM 679 O O . ASP A 1 92 ? -22.438 2.867 2.641 1 55.91 92 ASP A O 1
ATOM 683 N N . ALA A 1 93 ? -23.688 2.102 1.106 1 68.19 93 ALA A N 1
ATOM 684 C CA . ALA A 1 93 ? -24.156 0.804 1.578 1 68.19 93 ALA A CA 1
ATOM 685 C C . ALA A 1 93 ? -23 -0.18 1.732 1 68.19 93 ALA A C 1
ATOM 687 O O . ALA A 1 93 ? -23.156 -1.237 2.348 1 68.19 93 ALA A O 1
ATOM 688 N N . ALA A 1 94 ? -21.906 0.147 1.392 1 85.12 94 ALA A N 1
ATOM 689 C CA . ALA A 1 94 ? -20.812 -0.819 1.457 1 85.12 94 ALA A CA 1
ATOM 690 C C . ALA A 1 94 ? -20.125 -0.774 2.816 1 85.12 94 ALA A C 1
ATOM 692 O O . ALA A 1 94 ? -19.984 0.294 3.418 1 85.12 94 ALA A O 1
ATOM 693 N N . ILE A 1 95 ? -19.844 -2 3.338 1 90.19 95 ILE A N 1
ATOM 694 C CA . ILE A 1 95 ? -19.016 -2.074 4.527 1 90.19 95 ILE A CA 1
ATOM 695 C C . ILE A 1 95 ? -17.578 -1.678 4.176 1 90.19 95 ILE A C 1
ATOM 697 O O . ILE A 1 95 ? -16.953 -2.289 3.307 1 90.19 95 ILE A O 1
ATOM 701 N N . ARG A 1 96 ? -17.062 -0.731 4.871 1 89.75 96 ARG A N 1
ATOM 702 C CA . ARG A 1 96 ? -15.727 -0.219 4.605 1 89.75 96 ARG A CA 1
ATOM 703 C C . ARG A 1 96 ? -14.719 -0.797 5.59 1 89.75 96 ARG A C 1
ATOM 705 O O . ARG A 1 96 ? -14.805 -0.551 6.793 1 89.75 96 ARG A O 1
ATOM 712 N N . LEU A 1 97 ? -13.773 -1.603 5.047 1 91.12 97 LEU A N 1
ATOM 713 C CA . LEU A 1 97 ? -12.688 -2.172 5.844 1 91.12 97 LEU A CA 1
ATOM 714 C C . LEU A 1 97 ? -11.344 -1.562 5.453 1 91.12 97 LEU A C 1
ATOM 716 O O . LEU A 1 97 ? -10.914 -1.685 4.305 1 91.12 97 LEU A O 1
ATOM 720 N N . SER A 1 98 ? -10.758 -0.872 6.402 1 89.25 98 SER A N 1
ATOM 721 C CA . SER A 1 98 ? -9.406 -0.347 6.223 1 89.25 98 SER A CA 1
ATOM 722 C C . SER A 1 98 ? -8.383 -1.183 6.984 1 89.25 98 SER A C 1
ATOM 724 O O . SER A 1 98 ? -8.648 -1.64 8.102 1 89.25 98 SER A O 1
ATOM 726 N N . CYS A 1 99 ? -7.266 -1.41 6.371 1 90.62 99 CYS A N 1
ATOM 727 C CA . CYS A 1 99 ? -6.168 -2.105 7.035 1 90.62 99 CYS A CA 1
ATOM 728 C C . CYS A 1 99 ? -4.82 -1.637 6.5 1 90.62 99 CYS A C 1
ATOM 730 O O . CYS A 1 99 ? -4.762 -0.882 5.527 1 90.62 99 CYS A O 1
ATOM 732 N N . LEU A 1 100 ? -3.779 -1.987 7.234 1 86.75 100 LEU A N 1
ATOM 733 C CA . LEU A 1 100 ? -2.447 -1.777 6.68 1 86.75 100 LEU A CA 1
ATOM 734 C C . LEU A 1 100 ? -2.311 -2.465 5.324 1 86.75 100 LEU A C 1
ATOM 736 O O . LEU A 1 100 ? -2.881 -3.535 5.105 1 86.75 100 LEU A O 1
ATOM 740 N N . THR A 1 101 ? -1.513 -1.864 4.5 1 87 101 THR A N 1
ATOM 741 C CA . THR A 1 101 ? -1.419 -2.301 3.109 1 87 101 THR A CA 1
ATOM 742 C C . THR A 1 101 ? -1.019 -3.771 3.031 1 87 101 THR A C 1
ATOM 744 O O . THR A 1 101 ? -1.675 -4.562 2.352 1 87 101 THR A O 1
ATOM 747 N N . SER A 1 102 ? -0.013 -4.164 3.697 1 90.06 102 SER A N 1
ATOM 748 C CA . SER A 1 102 ? 0.457 -5.543 3.631 1 90.06 102 SER A CA 1
ATOM 749 C C . SER A 1 102 ? -0.546 -6.5 4.262 1 90.06 102 SER A C 1
ATOM 751 O O . SER A 1 102 ? -0.645 -7.66 3.859 1 90.06 102 SER A O 1
ATOM 753 N N . VAL A 1 103 ? -1.302 -6.02 5.23 1 92.31 103 VAL A N 1
ATOM 754 C CA . VAL A 1 103 ? -2.361 -6.836 5.82 1 92.31 103 VAL A CA 1
ATOM 755 C C . VAL A 1 103 ? -3.428 -7.133 4.77 1 92.31 103 VAL A C 1
ATOM 757 O O . VAL A 1 103 ? -3.877 -8.273 4.641 1 92.31 103 VAL A O 1
ATOM 760 N N . LEU A 1 104 ? -3.773 -6.109 4.09 1 91.06 104 LEU A N 1
ATOM 761 C CA . LEU A 1 104 ? -4.773 -6.305 3.043 1 91.06 104 LEU A CA 1
ATOM 762 C C . LEU A 1 104 ? -4.266 -7.273 1.98 1 91.06 104 LEU A C 1
ATOM 764 O O . LEU A 1 104 ? -4.965 -8.219 1.615 1 91.06 104 LEU A O 1
ATOM 768 N N . MET A 1 105 ? -3.088 -7.141 1.603 1 88 105 MET A N 1
ATOM 769 C CA . MET A 1 105 ? -2.539 -7.883 0.472 1 88 105 MET A CA 1
ATOM 770 C C . MET A 1 105 ? -2.285 -9.336 0.851 1 88 105 MET A C 1
ATOM 772 O O . MET A 1 105 ? -2.578 -10.25 0.073 1 88 105 MET A O 1
ATOM 776 N N . LYS A 1 106 ? -1.81 -9.531 2.037 1 92.62 106 LYS A N 1
ATOM 777 C CA . LYS A 1 106 ? -1.223 -10.836 2.324 1 92.62 106 LYS A CA 1
ATOM 778 C C . LYS A 1 106 ? -2.08 -11.617 3.316 1 92.62 106 LYS A C 1
ATOM 780 O O . LYS A 1 106 ? -1.967 -12.844 3.414 1 92.62 106 LYS A O 1
ATOM 785 N N . TRP A 1 107 ? -2.943 -10.922 4.043 1 94.94 107 TRP A N 1
ATOM 786 C CA . TRP A 1 107 ? -3.652 -11.648 5.09 1 94.94 107 TRP A CA 1
ATOM 787 C C . TRP A 1 107 ? -5.16 -11.617 4.855 1 94.94 107 TRP A C 1
ATOM 789 O O . TRP A 1 107 ? -5.793 -12.664 4.684 1 94.94 107 TRP A O 1
ATOM 799 N N . ILE A 1 108 ? -5.723 -10.391 4.715 1 93.19 108 ILE A N 1
ATOM 800 C CA . ILE A 1 108 ? -7.172 -10.25 4.609 1 93.19 108 ILE A CA 1
ATOM 801 C C . ILE A 1 108 ? -7.609 -10.5 3.166 1 93.19 108 ILE A C 1
ATOM 803 O O . ILE A 1 108 ? -8.656 -11.109 2.926 1 93.19 108 ILE A O 1
ATOM 807 N N . GLY A 1 109 ? -6.902 -10.07 2.295 1 87.19 109 GLY A N 1
ATOM 808 C CA . GLY A 1 109 ? -7.277 -10.172 0.895 1 87.19 109 GLY A CA 1
ATOM 809 C C . GLY A 1 109 ? -7.613 -11.586 0.466 1 87.19 109 GLY A C 1
ATOM 810 O O . GLY A 1 109 ? -8.734 -11.859 0.026 1 87.19 109 GLY A O 1
ATOM 811 N N . PRO A 1 110 ? -6.719 -12.469 0.711 1 83.88 110 PRO A N 1
ATOM 812 C CA . PRO A 1 110 ? -6.953 -13.852 0.293 1 83.88 110 PRO A CA 1
ATOM 813 C C . PRO A 1 110 ? -8.078 -14.523 1.076 1 83.88 110 PRO A C 1
ATOM 815 O O . PRO A 1 110 ? -8.664 -15.508 0.609 1 83.88 110 PRO A O 1
ATOM 818 N N . ARG A 1 111 ? -8.383 -14.016 2.217 1 89.88 111 ARG A N 1
ATOM 819 C CA . ARG A 1 111 ? -9.336 -14.672 3.104 1 89.88 111 ARG A CA 1
ATOM 820 C C . ARG A 1 111 ? -10.742 -14.094 2.924 1 89.88 111 ARG A C 1
ATOM 822 O O . ARG A 1 111 ? -11.734 -14.797 3.102 1 89.88 111 ARG A O 1
ATOM 829 N N . ILE A 1 112 ? -10.727 -12.828 2.604 1 90.69 112 ILE A N 1
ATOM 830 C CA . ILE A 1 112 ? -12.008 -12.117 2.594 1 90.69 112 ILE A CA 1
ATOM 831 C C . ILE A 1 112 ? -12.898 -12.68 1.488 1 90.69 112 ILE A C 1
ATOM 833 O O . ILE A 1 112 ? -14.125 -12.539 1.535 1 90.69 112 ILE A O 1
ATOM 837 N N . PHE A 1 113 ? -12.32 -13.336 0.556 1 83.25 113 PHE A N 1
ATOM 838 C CA . PHE A 1 113 ? -13.062 -13.914 -0.556 1 83.25 113 PHE A CA 1
ATOM 839 C C . PHE A 1 113 ? -13.93 -15.078 -0.082 1 83.25 113 PHE A C 1
ATOM 841 O O . PHE A 1 113 ? -15.07 -15.227 -0.521 1 83.25 113 PHE A O 1
ATOM 848 N N . ASP A 1 114 ? -13.305 -15.797 0.753 1 85.06 114 ASP A N 1
ATOM 849 C CA . ASP A 1 114 ? -14.062 -16.906 1.312 1 85.06 114 ASP A CA 1
ATOM 850 C C . ASP A 1 114 ? -15.266 -16.406 2.107 1 85.06 114 ASP A C 1
ATOM 852 O O . ASP A 1 114 ? -16.359 -16.984 2.016 1 85.06 114 ASP A O 1
ATOM 856 N N . TRP A 1 115 ? -15.062 -15.391 2.777 1 91.12 115 TRP A N 1
ATOM 857 C CA . TRP A 1 115 ? -16.156 -14.812 3.543 1 91.12 115 TRP A CA 1
ATOM 858 C C . TRP A 1 115 ? -17.234 -14.258 2.615 1 91.12 115 TRP A C 1
ATOM 860 O O . TRP A 1 115 ? -18.438 -14.469 2.84 1 91.12 115 TRP A O 1
ATOM 870 N N . GLN A 1 116 ? -16.812 -13.562 1.63 1 86.56 116 GLN A N 1
ATOM 871 C CA . GLN A 1 116 ? -17.734 -12.938 0.693 1 86.56 116 GLN A CA 1
ATOM 872 C C . GLN A 1 116 ? -18.578 -13.984 -0.029 1 86.56 116 GLN A C 1
ATOM 874 O O . GLN A 1 116 ? -19.75 -13.75 -0.326 1 86.56 116 GLN A O 1
ATOM 879 N N . SER A 1 117 ? -18 -15.078 -0.371 1 84.81 117 SER A N 1
ATOM 880 C CA . SER A 1 117 ? -18.734 -16.156 -1.045 1 84.81 117 SER A CA 1
ATOM 881 C C . SER A 1 117 ? -19.906 -16.641 -0.205 1 84.81 117 SER A C 1
ATOM 883 O O . SER A 1 117 ? -20.922 -17.094 -0.746 1 84.81 117 SER A O 1
ATOM 885 N N . GLN A 1 118 ? -19.75 -16.531 1.078 1 89.75 118 GLN A N 1
ATOM 886 C CA . GLN A 1 118 ? -20.812 -16.953 2 1 89.75 118 GLN A CA 1
ATOM 887 C C . GLN A 1 118 ? -21.781 -15.805 2.27 1 89.75 118 GLN A C 1
ATOM 889 O O . GLN A 1 118 ? -22.828 -16.016 2.881 1 89.75 118 GLN A O 1
ATOM 894 N N . HIS A 1 119 ? -21.438 -14.656 1.753 1 89.88 119 HIS A N 1
ATOM 895 C CA . HIS A 1 119 ? -22.25 -13.461 1.911 1 89.88 119 HIS A CA 1
ATOM 896 C C . HIS A 1 119 ? -22.375 -12.695 0.597 1 89.88 119 HIS A C 1
ATOM 898 O O . HIS A 1 119 ? -21.953 -11.539 0.507 1 89.88 119 HIS A O 1
ATOM 904 N N . PRO A 1 120 ? -23.016 -13.258 -0.328 1 81.56 120 PRO A N 1
ATOM 905 C CA . PRO A 1 120 ? -23.016 -12.719 -1.689 1 81.56 120 PRO A CA 1
ATOM 906 C C . PRO A 1 120 ? -23.672 -11.344 -1.773 1 81.56 120 PRO A C 1
ATOM 908 O O . PRO A 1 120 ? -23.422 -10.586 -2.713 1 81.56 120 PRO A O 1
ATOM 911 N N . GLY A 1 121 ? -24.516 -10.969 -0.84 1 81.19 121 GLY A N 1
ATOM 912 C CA . GLY A 1 121 ? -25.172 -9.672 -0.856 1 81.19 121 GLY A CA 1
ATOM 913 C C . GLY A 1 121 ? -24.344 -8.57 -0.232 1 81.19 121 GLY A C 1
ATOM 914 O O . GLY A 1 121 ? -24.672 -7.387 -0.368 1 81.19 121 GLY A O 1
ATOM 915 N N . ALA A 1 122 ? -23.281 -8.93 0.372 1 87.81 122 ALA A N 1
ATOM 916 C CA . ALA A 1 122 ? -22.453 -7.949 1.075 1 87.81 122 ALA A CA 1
ATOM 917 C C . ALA A 1 122 ? -21.625 -7.137 0.096 1 87.81 122 ALA A C 1
ATOM 919 O O . ALA A 1 122 ? -21.047 -7.684 -0.854 1 87.81 122 ALA A O 1
ATOM 920 N N . ARG A 1 123 ? -21.688 -5.902 0.305 1 88.38 123 ARG A N 1
ATOM 921 C CA . ARG A 1 123 ? -20.812 -5.004 -0.451 1 88.38 123 ARG A CA 1
ATOM 922 C C . ARG A 1 123 ? -19.656 -4.516 0.408 1 88.38 123 ARG A C 1
ATOM 924 O O . ARG A 1 123 ? -19.859 -3.986 1.501 1 88.38 123 ARG A O 1
ATOM 931 N N . LEU A 1 124 ? -18.391 -4.785 -0.097 1 91.19 124 LEU A N 1
ATOM 932 C CA . LEU A 1 124 ? -17.188 -4.461 0.673 1 91.19 124 LEU A CA 1
ATOM 933 C C . LEU A 1 124 ? -16.328 -3.439 -0.065 1 91.19 124 LEU A C 1
ATOM 935 O O . LEU A 1 124 ? -16.172 -3.523 -1.285 1 91.19 124 LEU A O 1
ATOM 939 N N . SER A 1 125 ? -15.914 -2.496 0.667 1 89.19 125 SER A N 1
ATOM 940 C CA . SER A 1 125 ? -14.875 -1.573 0.224 1 89.19 125 SER A CA 1
ATOM 941 C C . SER A 1 125 ? -13.602 -1.73 1.054 1 89.19 125 SER A C 1
ATOM 943 O O . SER A 1 125 ? -13.586 -1.393 2.238 1 89.19 125 SER A O 1
ATOM 945 N N . LEU A 1 126 ? -12.57 -2.24 0.401 1 90.38 126 LEU A N 1
ATOM 946 C CA . LEU A 1 126 ? -11.32 -2.557 1.095 1 90.38 126 LEU A CA 1
ATOM 947 C C . LEU A 1 126 ? -10.242 -1.528 0.774 1 90.38 126 LEU A C 1
ATOM 949 O O . LEU A 1 126 ? -9.93 -1.296 -0.395 1 90.38 126 LEU A O 1
ATOM 953 N N . THR A 1 127 ? -9.727 -0.957 1.871 1 86.94 127 THR A N 1
ATOM 954 C CA . THR A 1 127 ? -8.719 0.089 1.705 1 86.94 127 THR A CA 1
ATOM 955 C C . THR A 1 127 ? -7.422 -0.293 2.404 1 86.94 127 THR A C 1
ATOM 957 O O . THR A 1 127 ? -7.418 -0.607 3.596 1 86.94 127 THR A O 1
ATOM 960 N N . GLY A 1 128 ? -6.348 -0.327 1.586 1 85 128 GLY A N 1
ATOM 961 C CA . GLY A 1 128 ? -5.016 -0.477 2.15 1 85 128 GLY A CA 1
ATOM 962 C C . GLY A 1 128 ? -4.301 0.845 2.352 1 85 128 GLY A C 1
ATOM 963 O O . GLY A 1 128 ? -4.07 1.584 1.392 1 85 128 GLY A O 1
ATOM 964 N N . SER A 1 129 ? -4.004 1.09 3.625 1 75.62 129 SER A N 1
ATOM 965 C CA . SER A 1 129 ? -3.35 2.363 3.906 1 75.62 129 SER A CA 1
ATOM 966 C C . SER A 1 129 ? -2.395 2.244 5.09 1 75.62 129 SER A C 1
ATOM 968 O O . SER A 1 129 ? -2.717 1.602 6.09 1 75.62 129 SER A O 1
ATOM 970 N N . ASP A 1 130 ? -1.208 2.721 4.816 1 65.25 130 ASP A N 1
ATOM 971 C CA . ASP A 1 130 ? -0.254 2.701 5.922 1 65.25 130 ASP A CA 1
ATOM 972 C C . ASP A 1 130 ? -0.477 3.883 6.859 1 65.25 130 ASP A C 1
ATOM 974 O O . ASP A 1 130 ? 0.13 3.955 7.93 1 65.25 130 ASP A O 1
ATOM 978 N N . ILE A 1 131 ? -1.208 4.711 6.301 1 57 131 ILE A N 1
ATOM 979 C CA . ILE A 1 131 ? -1.618 5.801 7.18 1 57 131 ILE A CA 1
ATOM 980 C C . ILE A 1 131 ? -2.895 5.414 7.922 1 57 131 ILE A C 1
ATOM 982 O O . ILE A 1 131 ? -3.84 4.898 7.32 1 57 131 ILE A O 1
ATOM 986 N N . GLU A 1 132 ? -2.779 5.168 9.227 1 53.22 132 GLU A N 1
ATOM 987 C CA . GLU A 1 132 ? -3.902 4.73 10.055 1 53.22 132 GLU A CA 1
ATOM 988 C C . GLU A 1 132 ? -5.156 5.543 9.75 1 53.22 132 GLU A C 1
ATOM 990 O O . GLU A 1 132 ? -5.16 6.77 9.891 1 53.22 132 GLU A O 1
ATOM 995 N N . PRO A 1 133 ? -6.145 4.703 9.078 1 46.53 133 PRO A N 1
ATOM 996 C CA . PRO A 1 133 ? -7.406 5.434 8.914 1 46.53 133 PRO A CA 1
ATOM 997 C C . PRO A 1 133 ? -8.023 5.84 10.25 1 46.53 133 PRO A C 1
ATOM 999 O O . PRO A 1 133 ? -7.754 5.215 11.281 1 46.53 133 PRO A O 1
ATOM 1002 N N . ASP A 1 134 ? -8.664 6.91 10.398 1 43.97 134 ASP A N 1
ATOM 1003 C CA . ASP A 1 134 ? -9.43 7.266 11.594 1 43.97 134 ASP A CA 1
ATOM 1004 C C . ASP A 1 134 ? -10.773 6.547 11.617 1 43.97 134 ASP A C 1
ATOM 1006 O O . ASP A 1 134 ? -11.711 6.934 10.914 1 43.97 134 ASP A O 1
ATOM 1010 N N . LEU A 1 135 ? -10.922 5.398 12.328 1 46.94 135 LEU A N 1
ATOM 1011 C CA . LEU A 1 135 ? -12.141 4.602 12.445 1 46.94 135 LEU A CA 1
ATOM 1012 C C . LEU A 1 135 ? -13.297 5.453 12.961 1 46.94 135 LEU A C 1
ATOM 1014 O O . LEU A 1 135 ? -14.445 5.25 12.562 1 46.94 135 LEU A O 1
ATOM 1018 N N . ILE A 1 136 ? -13.016 6.254 13.812 1 43.34 136 ILE A N 1
ATOM 1019 C CA . ILE A 1 136 ? -14.023 7.094 14.453 1 43.34 136 ILE A CA 1
ATOM 1020 C C . ILE A 1 136 ? -14.664 8.016 13.422 1 43.34 136 ILE A C 1
ATOM 1022 O O . ILE A 1 136 ? -15.859 8.312 13.492 1 43.34 136 ILE A O 1
ATOM 1026 N N . ARG A 1 137 ? -13.914 8.312 12.461 1 42.44 137 ARG A N 1
ATOM 1027 C CA . ARG A 1 137 ? -14.32 9.273 11.438 1 42.44 137 ARG A CA 1
ATOM 1028 C C . ARG A 1 137 ? -15.141 8.602 10.344 1 42.44 137 ARG A C 1
ATOM 1030 O O . ARG A 1 137 ? -15.43 9.211 9.312 1 42.44 137 ARG A O 1
ATOM 1037 N N . GLY A 1 138 ? -15.375 7.465 10.531 1 53.34 138 GLY A N 1
ATOM 1038 C CA . GLY A 1 138 ? -16.188 6.664 9.633 1 53.34 138 GLY A CA 1
ATOM 1039 C C . GLY A 1 138 ? -15.492 6.336 8.328 1 53.34 138 GLY A C 1
ATOM 1040 O O . GLY A 1 138 ? -16.141 6.016 7.332 1 53.34 138 GLY A O 1
ATOM 1041 N N . GLU A 1 139 ? -14.211 6.629 8.32 1 62.78 139 GLU A N 1
ATOM 1042 C CA . GLU A 1 139 ? -13.484 6.328 7.094 1 62.78 139 GLU A CA 1
ATOM 1043 C C . GLU A 1 139 ? -13.445 4.828 6.828 1 62.78 139 GLU A C 1
ATOM 1045 O O . GLU A 1 139 ? -13.195 4.398 5.699 1 62.78 139 GLU A O 1
ATOM 1050 N N . ALA A 1 140 ? -13.75 4.402 7.852 1 80.69 140 ALA A N 1
ATOM 1051 C CA . ALA A 1 140 ? -13.875 2.951 7.766 1 80.69 140 ALA A CA 1
ATOM 1052 C C . ALA A 1 140 ? -14.852 2.42 8.812 1 80.69 140 ALA A C 1
ATOM 1054 O O . ALA A 1 140 ? -15.047 3.039 9.859 1 80.69 140 ALA A O 1
ATOM 1055 N N . ASP A 1 141 ? -15.531 1.6 8.406 1 87.19 141 ASP A N 1
ATOM 1056 C CA . ASP A 1 141 ? -16.391 0.898 9.359 1 87.19 141 ASP A CA 1
ATOM 1057 C C . ASP A 1 141 ? -15.562 0.007 10.289 1 87.19 141 ASP A C 1
ATOM 1059 O O . ASP A 1 141 ? -15.859 -0.098 11.477 1 87.19 141 ASP A O 1
ATOM 1063 N N . PHE A 1 142 ? -14.602 -0.596 9.695 1 91.38 142 PHE A N 1
ATOM 1064 C CA . PHE A 1 142 ? -13.656 -1.46 10.398 1 91.38 142 PHE A CA 1
ATOM 1065 C C . PHE A 1 142 ? -12.219 -1.087 10.055 1 91.38 142 PHE A C 1
ATOM 1067 O O . PHE A 1 142 ? -11.922 -0.714 8.914 1 91.38 142 PHE A O 1
ATOM 1074 N N . ARG A 1 143 ? -11.375 -1.248 11.047 1 90.62 143 ARG A N 1
ATOM 1075 C CA . ARG A 1 143 ? -9.953 -0.998 10.828 1 90.62 143 ARG A CA 1
ATOM 1076 C C . ARG A 1 143 ? -9.094 -2.072 11.484 1 90.62 143 ARG A C 1
ATOM 1078 O O . ARG A 1 143 ? -9.25 -2.35 12.68 1 90.62 143 ARG A O 1
ATOM 1085 N N . ILE A 1 144 ? -8.258 -2.633 10.688 1 91.94 144 ILE A N 1
ATOM 1086 C CA . ILE A 1 144 ? -7.207 -3.49 11.234 1 91.94 144 ILE A CA 1
ATOM 1087 C C . ILE A 1 144 ? -5.887 -2.723 11.289 1 91.94 144 ILE A C 1
ATOM 1089 O O . ILE A 1 144 ? -5.383 -2.27 10.258 1 91.94 144 ILE A O 1
ATOM 1093 N N . TYR A 1 145 ? -5.379 -2.564 12.477 1 86.5 145 TYR A N 1
ATOM 1094 C CA . TYR A 1 145 ? -4.172 -1.761 12.641 1 86.5 145 TYR A CA 1
ATOM 1095 C C . TYR A 1 145 ? -3.201 -2.434 13.609 1 86.5 145 TYR A C 1
ATOM 1097 O O . TYR A 1 145 ? -3.543 -3.428 14.25 1 86.5 145 TYR A O 1
ATOM 1105 N N . TYR A 1 146 ? -1.991 -1.88 13.539 1 87.12 146 TYR A N 1
ATOM 1106 C CA . TYR A 1 146 ? -0.916 -2.486 14.32 1 87.12 146 TYR A CA 1
ATOM 1107 C C . TYR A 1 146 ? -0.463 -1.559 15.438 1 87.12 146 TYR A C 1
ATOM 1109 O O . TYR A 1 146 ? -0.087 -0.411 15.188 1 87.12 146 TYR A O 1
ATOM 1117 N N . GLY A 1 147 ? -0.491 -2.148 16.5 1 81.38 147 GLY A N 1
ATOM 1118 C CA . GLY A 1 147 ? 0.05 -1.455 17.656 1 81.38 147 GLY A CA 1
ATOM 1119 C C . GLY A 1 147 ? -0.712 -0.191 18.016 1 81.38 147 GLY A C 1
ATOM 1120 O O . GLY A 1 147 ? -1.904 -0.077 17.719 1 81.38 147 GLY A O 1
ATOM 1121 N N . GLY A 1 148 ? -0.05 0.684 18.828 1 71.44 148 GLY A N 1
ATOM 1122 C CA . GLY A 1 148 ? -0.605 1.97 19.219 1 71.44 148 GLY A CA 1
ATOM 1123 C C . GLY A 1 148 ? -0.869 2.076 20.703 1 71.44 148 GLY A C 1
ATOM 1124 O O . GLY A 1 148 ? -1.084 1.064 21.375 1 71.44 148 GLY A O 1
ATOM 1125 N N . ARG A 1 149 ? -0.694 3.328 21.141 1 60.81 149 ARG A N 1
ATOM 1126 C CA . ARG A 1 149 ? -0.893 3.59 22.562 1 60.81 149 ARG A CA 1
ATOM 1127 C C . ARG A 1 149 ? -2.338 3.984 22.859 1 60.81 149 ARG A C 1
ATOM 1129 O O . ARG A 1 149 ? -2.838 3.764 23.953 1 60.81 149 ARG A O 1
ATOM 1136 N N . ILE A 1 150 ? -2.967 4.504 21.875 1 64.5 150 ILE A N 1
ATOM 1137 C CA . ILE A 1 150 ? -4.348 4.938 22.031 1 64.5 150 ILE A CA 1
ATOM 1138 C C . ILE A 1 150 ? -5.254 4.137 21.094 1 64.5 150 ILE A C 1
ATOM 1140 O O . ILE A 1 150 ? -4.988 4.035 19.906 1 64.5 150 ILE A O 1
ATOM 1144 N N . HIS A 1 151 ? -6.27 3.496 21.781 1 77.06 151 HIS A N 1
ATOM 1145 C CA . HIS A 1 151 ? -7.199 2.658 21.031 1 77.06 151 HIS A CA 1
ATOM 1146 C C . HIS A 1 151 ? -8.602 3.26 21.016 1 77.06 151 HIS A C 1
ATOM 1148 O O . HIS A 1 151 ? -9.047 3.828 22.016 1 77.06 151 HIS A O 1
ATOM 1154 N N . PRO A 1 152 ? -9.203 3.172 19.906 1 74.44 152 PRO A N 1
ATOM 1155 C CA . PRO A 1 152 ? -10.609 3.586 19.875 1 74.44 152 PRO A CA 1
ATOM 1156 C C . PRO A 1 152 ? -11.461 2.855 20.922 1 74.44 152 PRO A C 1
ATOM 1158 O O . PRO A 1 152 ? -11.023 1.844 21.469 1 74.44 152 PRO A O 1
ATOM 1161 N N . ALA A 1 153 ? -12.625 3.494 21.188 1 76.5 153 ALA A N 1
ATOM 1162 C CA . ALA A 1 153 ? -13.516 2.941 22.203 1 76.5 153 ALA A CA 1
ATOM 1163 C C . ALA A 1 153 ? -13.891 1.5 21.875 1 76.5 153 ALA A C 1
ATOM 1165 O O . ALA A 1 1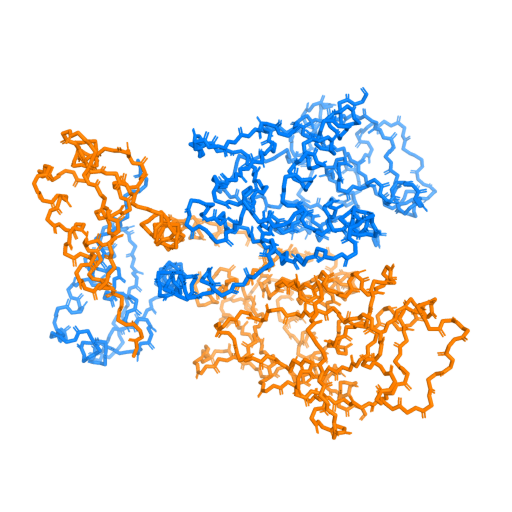53 ? -13.93 0.645 22.766 1 76.5 153 ALA A O 1
ATOM 1166 N N . HIS A 1 154 ? -14.195 1.32 20.656 1 87.38 154 HIS A N 1
ATOM 1167 C CA . HIS A 1 154 ? -14.531 -0.033 20.219 1 87.38 154 HIS A CA 1
ATOM 1168 C C . HIS A 1 154 ? -13.359 -0.693 19.516 1 87.38 154 HIS A C 1
ATOM 1170 O O . HIS A 1 154 ? -13.055 -0.357 18.359 1 87.38 154 HIS A O 1
ATOM 1176 N N . HIS A 1 155 ? -12.711 -1.534 20.188 1 91.44 155 HIS A N 1
ATOM 1177 C CA . HIS A 1 155 ? -11.562 -2.244 19.625 1 91.44 155 HIS A CA 1
ATOM 1178 C C . HIS A 1 155 ? -11.391 -3.613 20.281 1 91.44 155 HIS A C 1
ATOM 1180 O O . HIS A 1 155 ? -11.984 -3.887 21.328 1 91.44 155 HIS A O 1
ATOM 1186 N N . ALA A 1 156 ? -10.734 -4.477 19.609 1 95.25 156 ALA A N 1
ATOM 1187 C CA . ALA A 1 156 ? -10.359 -5.789 20.141 1 95.25 156 ALA A CA 1
ATOM 1188 C C . ALA A 1 156 ? -8.969 -6.191 19.656 1 95.25 156 ALA A C 1
ATOM 1190 O O . ALA A 1 156 ? -8.539 -5.82 18.562 1 95.25 156 ALA A O 1
ATOM 1191 N N . VAL A 1 157 ? -8.297 -6.875 20.531 1 95.5 157 VAL A N 1
ATOM 1192 C CA . VAL A 1 157 ? -7.039 -7.484 20.109 1 95.5 157 VAL A CA 1
ATOM 1193 C C . VAL A 1 157 ? -7.316 -8.641 19.156 1 95.5 157 VAL A C 1
ATOM 1195 O O . VAL A 1 157 ? -8.141 -9.516 19.453 1 95.5 157 VAL A O 1
ATOM 1198 N N . LEU A 1 158 ? -6.684 -8.602 18 1 96.25 158 LEU A N 1
ATOM 1199 C CA . LEU A 1 158 ? -6.824 -9.719 17.062 1 96.25 158 LEU A CA 1
ATOM 1200 C C . LEU A 1 158 ? -5.812 -10.812 17.375 1 96.25 158 LEU A C 1
ATOM 1202 O O . LEU A 1 158 ? -6.191 -11.922 17.766 1 96.25 158 LEU A O 1
ATOM 1206 N N . PHE A 1 159 ? -4.508 -10.477 17.203 1 96.19 159 PHE A N 1
ATOM 1207 C CA . PHE A 1 159 ? -3.457 -11.453 17.469 1 96.19 159 PHE A CA 1
ATOM 1208 C C . PHE A 1 159 ? -2.088 -10.781 17.469 1 96.19 159 PHE A C 1
ATOM 1210 O O . PHE A 1 159 ? -1.929 -9.68 16.938 1 96.19 159 PHE A O 1
ATOM 1217 N N . THR A 1 160 ? -1.2 -11.398 18.156 1 95.38 160 THR A N 1
ATOM 1218 C CA . THR A 1 160 ? 0.217 -11.078 18.016 1 95.38 160 THR A CA 1
ATOM 1219 C C . THR A 1 160 ? 0.891 -12.031 17.031 1 95.38 160 THR A C 1
ATOM 1221 O O . THR A 1 160 ? 0.833 -13.25 17.188 1 95.38 160 THR A O 1
ATOM 1224 N N . ASP A 1 161 ? 1.477 -11.406 16.047 1 95.62 161 ASP A N 1
ATOM 1225 C CA . ASP A 1 161 ? 2.096 -12.227 15.008 1 95.62 161 ASP A CA 1
ATOM 1226 C C . ASP A 1 161 ? 3.559 -12.523 15.344 1 95.62 161 ASP A C 1
ATOM 1228 O O . ASP A 1 161 ? 4.094 -12 16.328 1 95.62 161 ASP A O 1
ATOM 1232 N N . HIS A 1 162 ? 4.117 -13.438 14.617 1 96 162 HIS A N 1
ATOM 1233 C CA . HIS A 1 162 ? 5.531 -13.781 14.703 1 96 162 HIS A CA 1
ATOM 1234 C C . HIS A 1 162 ? 6.203 -13.719 13.336 1 96 162 HIS A C 1
ATOM 1236 O O . HIS A 1 162 ? 5.539 -13.844 12.305 1 96 162 HIS A O 1
ATOM 1242 N N . VAL A 1 163 ? 7.508 -13.414 13.383 1 96 163 VAL A N 1
ATOM 1243 C CA . VAL A 1 163 ? 8.266 -13.414 12.141 1 96 163 VAL A CA 1
ATOM 1244 C C . VAL A 1 163 ? 9.25 -14.586 12.133 1 96 163 VAL A C 1
ATOM 1246 O O . VAL A 1 163 ? 9.703 -15.023 13.195 1 96 163 VAL A O 1
ATOM 1249 N N . VAL A 1 164 ? 9.547 -15.07 10.984 1 96.75 164 VAL A N 1
ATOM 1250 C CA . VAL A 1 164 ? 10.484 -16.172 10.789 1 96.75 164 VAL A CA 1
ATOM 1251 C C . VAL A 1 164 ? 11.297 -15.938 9.523 1 96.75 164 VAL A C 1
ATOM 1253 O O . VAL A 1 164 ? 10.805 -15.336 8.57 1 96.75 164 VAL A O 1
ATOM 1256 N N . PRO A 1 165 ? 12.562 -16.391 9.539 1 97.5 165 PRO A N 1
ATOM 1257 C CA . PRO A 1 165 ? 13.305 -16.344 8.281 1 97.5 165 PRO A CA 1
ATOM 1258 C C . PRO A 1 165 ? 12.742 -17.297 7.223 1 97.5 165 PRO A C 1
ATOM 1260 O O . PRO A 1 165 ? 12.586 -18.484 7.48 1 97.5 165 PRO A O 1
ATOM 1263 N N . ALA A 1 166 ? 12.406 -16.766 6.059 1 98.06 166 ALA A N 1
ATOM 1264 C CA . ALA A 1 166 ? 11.844 -17.547 4.961 1 98.06 166 ALA A CA 1
ATOM 1265 C C . ALA A 1 166 ? 12.531 -17.203 3.639 1 98.06 166 ALA A C 1
ATOM 1267 O O . ALA A 1 166 ? 13.023 -16.078 3.461 1 98.06 166 ALA A O 1
ATOM 1268 N N . CYS A 1 167 ? 12.617 -18.156 2.756 1 97.81 167 CYS A N 1
ATOM 1269 C CA . CYS A 1 167 ? 13.203 -17.953 1.439 1 97.81 167 CYS A CA 1
ATOM 1270 C C . CYS A 1 167 ? 12.602 -18.891 0.409 1 97.81 167 CYS A C 1
ATOM 1272 O O . CYS A 1 167 ? 11.852 -19.812 0.761 1 97.81 167 CYS A O 1
ATOM 1274 N N . ALA A 1 168 ? 12.844 -18.531 -0.829 1 97.38 168 ALA A N 1
ATOM 1275 C CA . ALA A 1 168 ? 12.5 -19.484 -1.886 1 97.38 168 ALA A CA 1
ATOM 1276 C C . ALA A 1 168 ? 13.367 -20.734 -1.807 1 97.38 168 ALA A C 1
ATOM 1278 O O . ALA A 1 168 ? 14.57 -20.656 -1.551 1 97.38 168 ALA A O 1
ATOM 1279 N N . PRO A 1 169 ? 12.781 -21.922 -2.023 1 97 169 PRO A N 1
ATOM 1280 C CA . PRO A 1 169 ? 13.562 -23.156 -1.97 1 97 169 PRO A CA 1
ATOM 1281 C C . PRO A 1 169 ? 14.75 -23.141 -2.936 1 97 169 PRO A C 1
ATOM 1283 O O . PRO A 1 169 ? 15.805 -23.719 -2.635 1 97 169 PRO A O 1
ATOM 1286 N N . GLU A 1 170 ? 14.586 -22.516 -4.043 1 95.06 170 GLU A N 1
ATOM 1287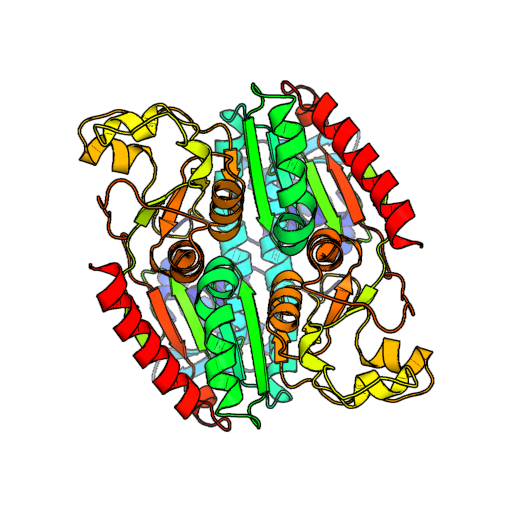 C CA . GLU A 1 170 ? 15.633 -22.469 -5.059 1 95.06 170 GLU A CA 1
ATOM 1288 C C . GLU A 1 170 ? 16.859 -21.734 -4.555 1 95.06 170 GLU A C 1
ATOM 1290 O O . GLU A 1 170 ? 17.984 -21.984 -5 1 95.06 170 GLU A O 1
ATOM 1295 N N . LEU A 1 171 ? 16.656 -20.797 -3.678 1 94.5 171 LEU A N 1
ATOM 1296 C CA . LEU A 1 171 ? 17.75 -20 -3.148 1 94.5 171 LEU A CA 1
ATOM 1297 C C . LEU A 1 171 ? 18.75 -20.891 -2.398 1 94.5 171 LEU A C 1
ATOM 1299 O O . LEU A 1 171 ? 19.953 -20.641 -2.439 1 94.5 171 LEU A O 1
ATOM 1303 N N . ILE A 1 172 ? 18.281 -21.906 -1.76 1 95.25 172 ILE A N 1
ATOM 1304 C CA . ILE A 1 172 ? 19.156 -22.703 -0.908 1 95.25 172 ILE A CA 1
ATOM 1305 C C . ILE A 1 172 ? 19.391 -24.062 -1.555 1 95.25 172 ILE A C 1
ATOM 1307 O O . ILE A 1 172 ? 19.953 -24.969 -0.927 1 95.25 172 ILE A O 1
ATOM 1311 N N . ALA A 1 173 ? 18.891 -24.125 -2.777 1 92.31 173 ALA A N 1
ATOM 1312 C CA . ALA A 1 173 ? 19.109 -25.375 -3.488 1 92.31 173 ALA A CA 1
ATOM 1313 C C . ALA A 1 173 ? 20.609 -25.672 -3.627 1 92.31 173 ALA A C 1
ATOM 1315 O O . ALA A 1 173 ? 21.375 -24.812 -4.078 1 92.31 173 ALA A O 1
ATOM 1316 N N . GLY A 1 174 ? 21.047 -26.859 -3.189 1 89.38 174 GLY A N 1
ATOM 1317 C CA . GLY A 1 174 ? 22.453 -27.25 -3.299 1 89.38 174 GLY A CA 1
ATOM 1318 C C . GLY A 1 174 ? 23.312 -26.734 -2.156 1 89.38 174 GLY A C 1
ATOM 1319 O O . GLY A 1 174 ? 24.5 -27.047 -2.082 1 89.38 174 GLY A O 1
ATOM 1320 N N . HIS A 1 175 ? 22.734 -25.906 -1.371 1 89.69 175 HIS A N 1
ATOM 1321 C CA . HIS A 1 175 ? 23.438 -25.375 -0.204 1 89.69 175 HIS A CA 1
ATOM 1322 C C . HIS A 1 175 ? 22.672 -25.688 1.08 1 89.69 175 HIS A C 1
ATOM 1324 O O . HIS A 1 175 ? 22.016 -24.797 1.648 1 89.69 175 HIS A O 1
ATOM 1330 N N . PRO A 1 176 ? 22.859 -26.938 1.551 1 87.31 176 PRO A N 1
ATOM 1331 C CA . PRO A 1 176 ? 22.109 -27.297 2.762 1 87.31 176 PRO A CA 1
ATOM 1332 C C . PRO A 1 176 ? 22.5 -26.453 3.969 1 87.31 176 PRO A C 1
ATOM 1334 O O . PRO A 1 176 ? 23.672 -26.172 4.184 1 87.31 176 PRO A O 1
ATOM 1337 N N . LEU A 1 177 ? 21.484 -25.906 4.602 1 93.38 177 LEU A N 1
ATOM 1338 C CA . LEU A 1 177 ? 21.672 -25.125 5.828 1 93.38 177 LEU A CA 1
ATOM 1339 C C . LEU A 1 177 ? 21.812 -26.047 7.035 1 93.38 177 LEU A C 1
ATOM 1341 O O . LEU A 1 177 ? 21 -26.953 7.238 1 93.38 177 LEU A O 1
ATOM 1345 N N . ARG A 1 178 ? 22.953 -25.953 7.809 1 93.06 178 ARG A N 1
ATOM 1346 C CA . ARG A 1 178 ? 23.219 -26.812 8.945 1 93.06 178 ARG A CA 1
ATOM 1347 C C . ARG A 1 178 ? 22.859 -26.125 10.258 1 93.06 178 ARG A C 1
ATOM 1349 O O . ARG A 1 178 ? 22.391 -26.766 11.203 1 93.06 178 ARG A O 1
ATOM 1356 N N . ASP A 1 179 ? 23.125 -24.828 10.234 1 94.31 179 ASP A N 1
ATOM 1357 C CA . ASP A 1 179 ? 22.828 -24.031 11.43 1 94.31 179 ASP A CA 1
ATOM 1358 C C . ASP A 1 179 ? 22.125 -22.734 11.07 1 94.31 179 ASP A C 1
ATOM 1360 O O . ASP A 1 179 ? 22.25 -22.234 9.945 1 94.31 179 ASP A O 1
ATOM 1364 N N . PRO A 1 180 ? 21.375 -22.188 12.047 1 95.88 180 PRO A N 1
ATOM 1365 C CA . PRO A 1 180 ? 20.625 -20.953 11.789 1 95.88 180 PRO A CA 1
ATOM 1366 C C . PRO A 1 180 ? 21.531 -19.828 11.289 1 95.88 180 PRO A C 1
ATOM 1368 O O . PRO A 1 180 ? 21.094 -18.984 10.508 1 95.88 180 PRO A O 1
ATOM 1371 N N . ALA A 1 181 ? 22.719 -19.859 11.711 1 94.69 181 ALA A N 1
ATOM 1372 C CA . ALA A 1 181 ? 23.656 -18.797 11.32 1 94.69 181 ALA A CA 1
ATOM 1373 C C . ALA A 1 181 ? 23.938 -18.844 9.82 1 94.69 181 ALA A C 1
ATOM 1375 O O . ALA A 1 181 ? 24.359 -17.844 9.234 1 94.69 181 ALA A O 1
ATOM 1376 N N . ASP A 1 182 ? 23.719 -19.984 9.195 1 96.25 182 ASP A N 1
ATOM 1377 C CA . ASP A 1 182 ? 23.938 -20.141 7.762 1 96.25 182 ASP A CA 1
ATOM 1378 C C . ASP A 1 182 ? 23 -19.219 6.973 1 96.25 182 ASP A C 1
ATOM 1380 O O . ASP A 1 182 ? 23.328 -18.812 5.848 1 96.25 182 ASP A O 1
ATOM 1384 N N . VAL A 1 183 ? 21.875 -18.797 7.543 1 96.31 183 VAL A N 1
ATOM 1385 C CA . VAL A 1 183 ? 20.906 -17.891 6.922 1 96.31 183 VAL A CA 1
ATOM 1386 C C . VAL A 1 183 ? 21.578 -16.547 6.621 1 96.31 183 VAL A C 1
ATOM 1388 O O . VAL A 1 183 ? 21.328 -15.945 5.574 1 96.31 183 VAL A O 1
ATOM 1391 N N . LEU A 1 184 ? 22.484 -16.172 7.477 1 94.88 184 LEU A N 1
ATOM 1392 C CA . LEU A 1 184 ? 23.094 -14.852 7.418 1 94.88 184 LEU A CA 1
ATOM 1393 C C . LEU A 1 184 ? 24.156 -14.789 6.328 1 94.88 184 LEU A C 1
ATOM 1395 O O . LEU A 1 184 ? 24.656 -13.703 6.008 1 94.88 184 LEU A O 1
ATOM 1399 N N . ALA A 1 185 ? 24.453 -15.945 5.742 1 93.56 185 ALA A N 1
ATOM 1400 C CA . ALA A 1 185 ? 25.438 -15.992 4.652 1 93.56 185 ALA A CA 1
ATOM 1401 C C . ALA A 1 185 ? 24.766 -15.734 3.307 1 93.56 185 ALA A C 1
ATOM 1403 O O . ALA A 1 185 ? 25.438 -15.516 2.299 1 93.56 185 ALA A O 1
ATOM 1404 N N . PHE A 1 186 ? 23.422 -15.711 3.303 1 94.44 186 PHE A N 1
ATOM 1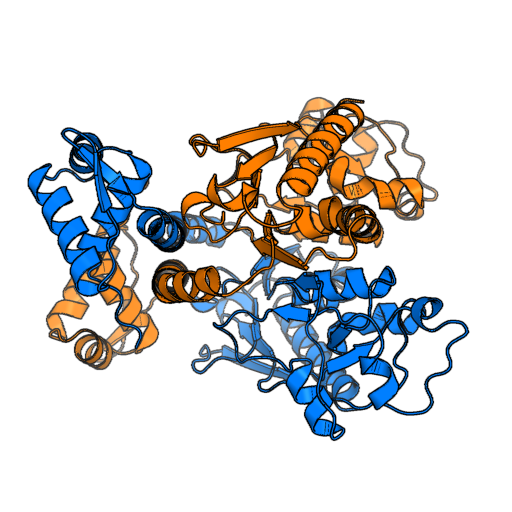405 C CA . PHE A 1 186 ? 22.656 -15.445 2.094 1 94.44 186 PHE A CA 1
ATOM 1406 C C . PHE A 1 186 ? 22.234 -13.977 2.041 1 94.44 186 PHE A C 1
ATOM 1408 O O . PHE A 1 186 ? 22.25 -13.281 3.057 1 94.44 186 PHE A O 1
ATOM 1415 N N . PRO A 1 187 ? 21.859 -13.516 0.805 1 92.62 187 PRO A N 1
ATOM 1416 C CA . PRO A 1 187 ? 21.281 -12.172 0.76 1 92.62 187 PRO A CA 1
ATOM 1417 C C . PRO A 1 187 ? 20.047 -12.031 1.663 1 92.62 187 PRO A C 1
ATOM 1419 O O . PRO A 1 187 ? 19.25 -12.961 1.771 1 92.62 187 PRO A O 1
ATOM 1422 N N . LEU A 1 188 ? 20.047 -10.906 2.33 1 94.75 188 LEU A N 1
ATOM 1423 C CA . LEU A 1 188 ? 18.938 -10.617 3.219 1 94.75 188 LEU A CA 1
ATOM 1424 C C . LEU A 1 188 ? 18.078 -9.492 2.658 1 94.75 188 LEU A C 1
ATOM 1426 O O . LEU A 1 188 ? 18.594 -8.5 2.145 1 94.75 188 LEU A O 1
ATOM 1430 N N . VAL A 1 189 ? 16.797 -9.758 2.623 1 93.69 189 VAL A N 1
ATOM 1431 C CA . VAL A 1 189 ? 15.82 -8.719 2.285 1 93.69 189 VAL A CA 1
ATOM 1432 C C . VAL A 1 189 ? 15.281 -8.086 3.562 1 93.69 189 VAL A C 1
ATOM 1434 O O . VAL A 1 189 ? 14.812 -8.781 4.461 1 93.69 189 VAL A O 1
ATOM 1437 N N . SER A 1 190 ? 15.352 -6.754 3.619 1 92.38 190 SER A N 1
ATOM 1438 C CA . SER A 1 190 ? 14.953 -6.07 4.844 1 92.38 190 SER A CA 1
ATOM 1439 C C . SER A 1 190 ? 13.617 -5.363 4.672 1 92.38 190 SER A C 1
ATOM 1441 O O . SER A 1 190 ? 13.273 -4.922 3.572 1 92.38 190 SER A O 1
ATOM 1443 N N . ILE A 1 191 ? 12.891 -5.352 5.723 1 89.88 191 ILE A N 1
ATOM 1444 C CA . ILE A 1 191 ? 11.648 -4.594 5.805 1 89.88 191 ILE A CA 1
ATOM 1445 C C . ILE A 1 191 ? 11.852 -3.355 6.672 1 89.88 191 ILE A C 1
ATOM 1447 O O . ILE A 1 191 ? 12.297 -3.463 7.82 1 89.88 191 ILE A O 1
ATOM 1451 N N . VAL A 1 192 ? 11.578 -2.242 6.039 1 81.06 192 VAL A N 1
ATOM 1452 C CA . VAL A 1 192 ? 11.695 -0.993 6.785 1 81.06 192 VAL A CA 1
ATOM 1453 C C . VAL A 1 192 ? 10.336 -0.609 7.363 1 81.06 192 VAL A C 1
ATOM 1455 O O . VAL A 1 192 ? 9.453 -0.136 6.637 1 81.06 192 VAL A O 1
ATOM 1458 N N . TRP A 1 193 ? 10.234 -0.78 8.602 1 72.44 193 TRP A N 1
ATOM 1459 C CA . TRP A 1 193 ? 8.977 -0.504 9.281 1 72.44 193 TRP A CA 1
ATOM 1460 C C . TRP A 1 193 ? 8.758 0.997 9.445 1 72.44 193 TRP A C 1
ATOM 1462 O O . TRP A 1 193 ? 9.711 1.743 9.68 1 72.44 193 TRP A O 1
ATOM 1472 N N . ASN A 1 194 ? 7.508 1.37 9.211 1 64.44 194 ASN A N 1
ATOM 1473 C CA . ASN A 1 194 ? 7.176 2.762 9.492 1 64.44 194 ASN A CA 1
ATOM 1474 C C . ASN A 1 194 ? 7.426 3.115 10.961 1 64.44 194 ASN A C 1
ATOM 1476 O O . ASN A 1 194 ? 7.027 2.373 11.859 1 64.44 194 ASN A O 1
ATOM 1480 N N . ARG A 1 195 ? 8.188 4.129 11.141 1 58.12 195 ARG A N 1
ATOM 1481 C CA . ARG A 1 195 ? 8.609 4.523 12.477 1 58.12 195 ARG A CA 1
ATOM 1482 C C . ARG A 1 195 ? 7.41 4.805 13.375 1 58.12 195 ARG A C 1
ATOM 1484 O O . ARG A 1 195 ? 7.543 4.859 14.594 1 58.12 195 ARG A O 1
ATOM 1491 N N . ARG A 1 196 ? 6.301 5.066 12.719 1 56.62 196 ARG A N 1
ATOM 1492 C CA . ARG A 1 196 ? 5.09 5.316 13.492 1 56.62 196 ARG A CA 1
ATOM 1493 C C . ARG A 1 196 ? 4.633 4.055 14.219 1 56.62 196 ARG A C 1
ATOM 1495 O O . ARG A 1 196 ? 3.855 4.129 15.172 1 56.62 196 ARG A O 1
ATOM 1502 N N . PHE A 1 197 ? 5.168 3.01 13.727 1 60.19 197 PHE A N 1
ATOM 1503 C CA . PHE A 1 197 ? 4.805 1.733 14.328 1 60.19 197 PHE A CA 1
ATOM 1504 C C . PHE A 1 197 ? 5.949 1.186 15.172 1 60.19 197 PHE A C 1
ATOM 1506 O O . PHE A 1 197 ? 7.098 1.606 15.016 1 60.19 197 PHE A O 1
ATOM 1513 N N . ALA A 1 198 ? 5.52 0.455 16.125 1 59.62 198 ALA A N 1
ATOM 1514 C CA . ALA A 1 198 ? 6.57 -0.237 16.875 1 59.62 198 ALA A CA 1
ATOM 1515 C C . ALA A 1 198 ? 7.461 -1.048 15.938 1 59.62 198 ALA A C 1
ATOM 1517 O O . ALA A 1 198 ? 6.973 -1.683 15 1 59.62 198 ALA A O 1
ATOM 1518 N N . PRO A 1 199 ? 8.672 -0.803 16.141 1 61.59 199 PRO A N 1
ATOM 1519 C CA . PRO A 1 199 ? 9.57 -1.517 15.227 1 61.59 199 PRO A CA 1
ATOM 1520 C C . PRO A 1 199 ? 9.359 -3.029 15.258 1 61.59 199 PRO A C 1
ATOM 1522 O O . PRO A 1 199 ? 9.109 -3.602 16.312 1 61.59 199 PRO A O 1
ATOM 1525 N N . GLY A 1 200 ? 9.094 -3.537 14.109 1 63.84 200 GLY A N 1
ATOM 1526 C CA . GLY A 1 200 ? 9.164 -4.984 14.016 1 63.84 200 GLY A CA 1
ATOM 1527 C C . GLY A 1 200 ? 10.586 -5.52 14.094 1 63.84 200 GLY A C 1
ATOM 1528 O O . GLY A 1 200 ? 11.539 -4.75 14.148 1 63.84 200 GLY A O 1
ATOM 1529 N N . PRO A 1 201 ? 10.602 -6.832 14.258 1 75.44 201 PRO A N 1
ATOM 1530 C CA . PRO A 1 201 ? 11.953 -7.398 14.312 1 75.44 201 PRO A CA 1
ATOM 1531 C C . PRO A 1 201 ? 12.727 -7.219 13.008 1 75.44 201 PRO A C 1
ATOM 1533 O O . PRO A 1 201 ? 12.164 -7.402 11.922 1 75.44 201 PRO A O 1
ATOM 1536 N N . GLU A 1 202 ? 13.898 -6.773 13.211 1 86.81 202 GLU A N 1
ATOM 1537 C CA . GLU A 1 202 ? 14.867 -6.633 12.133 1 86.81 202 GLU A CA 1
ATOM 1538 C C . GLU A 1 202 ? 15.883 -7.777 12.156 1 86.81 202 GLU A C 1
ATOM 1540 O O . GLU A 1 202 ? 15.914 -8.562 13.102 1 86.81 202 GLU A O 1
ATOM 1545 N N . TRP A 1 203 ? 16.625 -7.883 11.102 1 93.06 203 TRP A N 1
ATOM 1546 C CA . TRP A 1 203 ? 17.609 -8.953 10.992 1 93.06 203 TRP A CA 1
ATOM 1547 C C . TRP A 1 203 ? 18.609 -8.891 12.141 1 93.06 203 TRP A C 1
ATOM 1549 O O . TRP A 1 203 ? 19.078 -9.93 12.617 1 93.06 203 TRP A O 1
ATOM 1559 N N . SER A 1 204 ? 18.906 -7.684 12.594 1 90.56 204 SER A N 1
ATOM 1560 C CA . SER A 1 204 ? 19.859 -7.543 13.703 1 90.56 204 SER A CA 1
ATOM 1561 C C . SER A 1 204 ? 19.328 -8.219 14.961 1 90.56 204 SER A C 1
ATOM 1563 O O . SER A 1 204 ? 20.078 -8.875 15.688 1 90.56 204 SER A O 1
ATOM 1565 N N . VAL A 1 205 ? 18.109 -8.125 15.195 1 90.56 205 VAL A N 1
ATOM 1566 C CA . VAL A 1 205 ? 17.484 -8.703 16.391 1 90.56 205 VAL A CA 1
ATOM 1567 C C . VAL A 1 205 ? 17.453 -10.227 16.266 1 90.56 205 VAL A C 1
ATOM 1569 O O . VAL A 1 205 ? 17.766 -10.938 17.219 1 90.56 205 VAL A O 1
ATOM 1572 N N . TRP A 1 206 ? 17.109 -10.688 15.102 1 93.81 206 TRP A N 1
ATOM 1573 C CA . TRP A 1 206 ? 17.062 -12.125 14.891 1 93.81 206 TRP A CA 1
ATOM 1574 C C . TRP A 1 206 ? 18.469 -12.727 15.016 1 93.81 206 TRP A C 1
ATOM 1576 O O . TRP A 1 206 ? 18.641 -13.781 15.641 1 93.81 206 TRP A O 1
ATOM 1586 N N . ALA A 1 207 ? 19.406 -12.062 14.438 1 94.69 207 ALA A N 1
ATOM 1587 C CA . ALA A 1 207 ? 20.781 -12.523 14.523 1 94.69 207 ALA A CA 1
ATOM 1588 C C . ALA A 1 207 ? 21.25 -12.578 15.977 1 94.69 207 ALA A C 1
ATOM 1590 O O . ALA A 1 207 ? 21.906 -13.547 16.391 1 94.69 207 ALA A O 1
ATOM 1591 N N . GLU A 1 208 ? 20.875 -11.594 16.688 1 92.69 208 GLU A N 1
ATOM 1592 C CA . GLU A 1 208 ? 21.25 -11.562 18.094 1 92.69 208 GLU A CA 1
ATOM 1593 C C . GLU A 1 208 ? 20.641 -12.742 18.844 1 92.69 208 GLU A C 1
ATOM 1595 O O . GLU A 1 208 ? 21.297 -13.312 19.734 1 92.69 208 GLU A O 1
ATOM 1600 N N . ARG A 1 209 ? 19.484 -13.086 18.531 1 91.88 209 ARG A N 1
ATOM 1601 C CA . ARG A 1 209 ? 18.781 -14.195 19.156 1 91.88 209 ARG A CA 1
ATOM 1602 C C . ARG A 1 209 ? 19.547 -15.5 18.984 1 91.88 209 ARG A C 1
ATOM 1604 O O . ARG A 1 209 ? 19.516 -16.375 19.844 1 91.88 209 ARG A O 1
ATOM 1611 N N . ILE A 1 210 ? 20.297 -15.602 17.906 1 93.25 210 ILE A N 1
ATOM 1612 C CA . ILE A 1 210 ? 21.031 -16.828 17.641 1 93.25 210 ILE A CA 1
ATOM 1613 C C . ILE A 1 210 ? 22.516 -16.625 17.922 1 93.25 210 ILE A C 1
ATOM 1615 O O . ILE A 1 210 ? 23.359 -17.438 17.516 1 93.25 210 ILE A O 1
ATOM 1619 N N . GLY A 1 211 ? 22.812 -15.516 18.484 1 92.75 211 GLY A N 1
ATOM 1620 C CA . GLY A 1 211 ? 24.188 -15.234 18.891 1 92.75 211 GLY A CA 1
ATOM 1621 C C . GLY A 1 211 ? 25.078 -14.828 17.75 1 92.75 211 GLY A C 1
ATOM 1622 O O . GLY A 1 211 ? 26.281 -15.133 17.75 1 92.75 211 GLY A O 1
ATOM 1623 N N . ALA A 1 212 ? 24.5 -14.219 16.719 1 94 212 ALA A N 1
ATOM 1624 C CA . ALA A 1 212 ? 25.266 -13.805 15.539 1 94 212 ALA A CA 1
ATOM 1625 C C . ALA A 1 212 ? 25.031 -12.328 15.234 1 94 212 ALA A C 1
ATOM 1627 O O . ALA A 1 212 ? 24.391 -11.617 16.016 1 94 212 ALA A O 1
ATOM 1628 N N . SER A 1 213 ? 25.734 -11.844 14.195 1 92.31 213 SER A N 1
ATOM 1629 C CA . SER A 1 213 ? 25.531 -10.492 13.672 1 92.31 213 SER A CA 1
ATOM 1630 C C . SER A 1 213 ? 25.062 -10.531 12.219 1 92.31 213 SER A C 1
ATOM 1632 O O . SER A 1 213 ? 25.594 -11.289 11.414 1 92.31 213 SER A O 1
ATOM 1634 N N . ALA A 1 214 ? 24.062 -9.75 12.008 1 90.94 214 ALA A N 1
ATOM 1635 C CA . ALA A 1 214 ? 23.516 -9.742 10.648 1 90.94 214 ALA A CA 1
ATOM 1636 C C . ALA A 1 214 ? 24.266 -8.734 9.766 1 90.94 214 ALA A C 1
ATOM 1638 O O . ALA A 1 214 ? 24.562 -7.625 10.211 1 90.94 214 ALA A O 1
ATOM 1639 N N . PRO A 1 215 ? 24.516 -9.148 8.547 1 88.25 215 PRO A N 1
ATOM 1640 C CA . PRO A 1 215 ? 25.062 -8.18 7.598 1 88.25 215 PRO A CA 1
ATOM 1641 C C . PRO A 1 215 ? 24.016 -7.16 7.133 1 88.25 215 PRO A C 1
ATOM 1643 O O . PRO A 1 215 ? 22.844 -7.297 7.445 1 88.25 215 PRO A O 1
ATOM 1646 N N . GLU A 1 216 ? 24.531 -6.129 6.422 1 83.56 216 GLU A N 1
ATOM 1647 C CA . GLU A 1 216 ? 23.609 -5.156 5.836 1 83.56 216 GLU A CA 1
ATOM 1648 C C . GLU A 1 216 ? 22.875 -5.75 4.637 1 83.56 216 GLU A C 1
ATOM 1650 O O . GLU A 1 216 ? 23.453 -6.5 3.85 1 83.56 216 GLU A O 1
ATOM 1655 N N . SER A 1 217 ? 21.609 -5.387 4.582 1 85.81 217 SER A N 1
ATOM 1656 C CA . SER A 1 217 ? 20.797 -5.852 3.461 1 85.81 217 SER A CA 1
ATOM 1657 C C . SER A 1 217 ? 20.984 -4.961 2.236 1 85.81 217 SER A C 1
ATOM 1659 O O . SER A 1 217 ? 21.078 -3.736 2.361 1 85.81 217 SER A O 1
ATOM 1661 N N . ALA A 1 218 ? 21.031 -5.613 1.07 1 82.19 218 ALA A N 1
ATOM 1662 C CA . ALA A 1 218 ? 21.172 -4.867 -0.178 1 82.19 218 ALA A CA 1
ATOM 1663 C C . ALA A 1 218 ? 19.812 -4.363 -0.669 1 82.19 218 ALA A C 1
ATOM 1665 O O . ALA A 1 218 ? 19.75 -3.436 -1.478 1 82.19 218 ALA A O 1
ATOM 1666 N N . LEU A 1 219 ? 18.781 -5.055 -0.171 1 87.94 219 LEU A N 1
ATOM 1667 C CA . LEU A 1 219 ? 17.422 -4.707 -0.591 1 87.94 219 LEU A CA 1
ATOM 1668 C C . LEU A 1 219 ? 16.531 -4.449 0.617 1 87.94 219 LEU A C 1
ATOM 1670 O O . LEU A 1 219 ? 16.484 -5.262 1.544 1 87.94 219 LEU A O 1
ATOM 1674 N N . SER A 1 220 ? 15.945 -3.311 0.615 1 89.5 220 SER A N 1
ATOM 1675 C CA . SER A 1 220 ? 14.984 -2.99 1.667 1 89.5 220 SER A CA 1
ATOM 1676 C C . SER A 1 220 ? 13.672 -2.49 1.08 1 89.5 220 SER A C 1
ATOM 1678 O O . SER A 1 220 ? 13.664 -1.809 0.053 1 89.5 220 SER A O 1
ATOM 1680 N N . TYR A 1 221 ? 12.602 -2.885 1.738 1 89 221 TYR A N 1
ATOM 1681 C CA . TYR A 1 221 ? 11.258 -2.512 1.319 1 89 221 TYR A CA 1
ATOM 1682 C C . TYR A 1 221 ? 10.477 -1.894 2.475 1 89 221 TYR A C 1
ATOM 1684 O O . TYR A 1 221 ? 10.594 -2.336 3.619 1 89 221 TYR A O 1
ATOM 1692 N N . SER A 1 222 ? 9.617 -0.925 2.145 1 84.06 222 SER A N 1
ATOM 1693 C CA . SER A 1 222 ? 8.75 -0.324 3.158 1 84.06 222 SER A CA 1
ATOM 1694 C C . SER A 1 222 ? 7.5 -1.164 3.389 1 84.06 222 SER A C 1
ATOM 1696 O O . SER A 1 222 ? 6.793 -0.974 4.379 1 84.06 222 SER A O 1
ATOM 1698 N N . LEU A 1 223 ? 7.258 -2.012 2.48 1 86 223 LEU A N 1
ATOM 1699 C CA . LEU A 1 223 ? 6.102 -2.893 2.6 1 86 223 LEU A CA 1
ATOM 1700 C C . LEU A 1 223 ? 6.539 -4.344 2.781 1 86 223 LEU A C 1
ATOM 1702 O O . LEU A 1 223 ? 7.324 -4.863 1.987 1 86 223 LEU A O 1
ATOM 1706 N N . SER A 1 224 ? 5.977 -4.945 3.811 1 91.31 224 SER A N 1
ATOM 1707 C CA . SER A 1 224 ? 6.293 -6.344 4.066 1 91.31 224 SER A CA 1
ATOM 1708 C C . SER A 1 224 ? 5.898 -7.227 2.887 1 91.31 224 SER A C 1
ATOM 1710 O O . SER A 1 224 ? 6.613 -8.172 2.547 1 91.31 224 SER A O 1
ATOM 1712 N N . GLY A 1 225 ? 4.809 -6.883 2.324 1 90.5 225 GLY A N 1
ATOM 1713 C CA . GLY A 1 225 ? 4.363 -7.668 1.183 1 90.5 225 GLY A CA 1
ATOM 1714 C C . GLY A 1 225 ? 5.359 -7.68 0.04 1 90.5 225 GLY A C 1
ATOM 1715 O O . GLY A 1 225 ? 5.609 -8.727 -0.562 1 90.5 225 GLY A O 1
ATOM 1716 N N . SER A 1 226 ? 5.926 -6.566 -0.21 1 90.06 226 SER A N 1
ATOM 1717 C CA . SER A 1 226 ? 6.91 -6.465 -1.283 1 90.06 226 SER A CA 1
ATOM 1718 C C . SER A 1 226 ? 8.188 -7.227 -0.937 1 90.06 226 SER A C 1
ATOM 1720 O O . SER A 1 226 ? 8.812 -7.832 -1.811 1 90.06 226 SER A O 1
ATOM 1722 N N . ALA A 1 227 ? 8.547 -7.152 0.267 1 93.19 227 ALA A N 1
ATOM 1723 C CA . ALA A 1 227 ? 9.727 -7.898 0.713 1 93.19 227 ALA A CA 1
ATOM 1724 C C . ALA A 1 227 ? 9.508 -9.398 0.562 1 93.19 227 ALA A C 1
ATOM 1726 O O . ALA A 1 227 ? 10.406 -10.125 0.122 1 93.19 227 ALA A O 1
ATOM 1727 N N . ILE A 1 228 ? 8.352 -9.812 0.894 1 95.12 228 ILE A N 1
ATOM 1728 C CA . ILE A 1 228 ? 8.008 -11.227 0.786 1 95.12 228 ILE A CA 1
ATOM 1729 C C . ILE A 1 228 ? 8.016 -11.648 -0.682 1 95.12 228 ILE A C 1
ATOM 1731 O O . ILE A 1 228 ? 8.539 -12.711 -1.025 1 95.12 228 ILE A O 1
ATOM 1735 N N . ASP A 1 229 ? 7.508 -10.797 -1.54 1 90.62 229 ASP A N 1
ATOM 1736 C CA . ASP A 1 229 ? 7.516 -11.102 -2.969 1 90.62 229 ASP A CA 1
ATOM 1737 C C . ASP A 1 229 ? 8.938 -11.211 -3.502 1 90.62 229 ASP A C 1
ATOM 1739 O O . ASP A 1 229 ? 9.227 -12.055 -4.355 1 90.62 229 ASP A O 1
ATOM 1743 N N . ALA A 1 230 ? 9.773 -10.398 -2.967 1 91.94 230 ALA A N 1
ATOM 1744 C CA . ALA A 1 230 ? 11.188 -10.477 -3.348 1 91.94 230 ALA A CA 1
ATOM 1745 C C . ALA A 1 230 ? 11.797 -11.805 -2.93 1 91.94 230 ALA A C 1
ATOM 1747 O O . ALA A 1 230 ? 12.555 -12.414 -3.689 1 91.94 230 ALA A O 1
ATOM 1748 N N . ALA A 1 231 ? 11.469 -12.234 -1.766 1 95.62 231 ALA A N 1
ATOM 1749 C CA . ALA A 1 231 ? 11.977 -13.516 -1.277 1 95.62 231 ALA A CA 1
ATOM 1750 C C . ALA A 1 231 ? 11.445 -14.672 -2.119 1 95.62 231 ALA A C 1
ATOM 1752 O O . ALA A 1 231 ? 12.188 -15.594 -2.453 1 95.62 231 ALA A O 1
ATOM 1753 N N . VAL A 1 232 ? 10.195 -14.602 -2.484 1 94.06 232 VAL A N 1
ATOM 1754 C CA . VAL A 1 232 ? 9.578 -15.617 -3.326 1 94.06 232 VAL A CA 1
ATOM 1755 C C . VAL A 1 232 ? 10.312 -15.695 -4.664 1 94.06 232 VAL A C 1
ATOM 1757 O O . VAL A 1 232 ? 10.484 -16.781 -5.227 1 94.06 232 VAL A O 1
ATOM 1760 N N . ALA A 1 233 ? 10.773 -14.57 -5.086 1 88.88 233 ALA A N 1
ATOM 1761 C CA . ALA A 1 233 ? 11.469 -14.492 -6.367 1 88.88 233 ALA A CA 1
ATOM 1762 C C . ALA A 1 233 ? 12.922 -14.945 -6.227 1 88.88 233 ALA A C 1
ATOM 1764 O O . ALA A 1 233 ? 13.695 -14.867 -7.18 1 88.88 233 ALA A O 1
ATOM 1765 N N . GLY A 1 234 ? 13.281 -15.32 -5.043 1 92.5 234 GLY A N 1
ATOM 1766 C CA . GLY A 1 234 ? 14.602 -15.898 -4.832 1 92.5 234 GLY A CA 1
ATOM 1767 C C . GLY A 1 234 ? 15.672 -14.859 -4.566 1 92.5 234 GLY A C 1
ATOM 1768 O O . GLY A 1 234 ? 16.859 -15.125 -4.75 1 92.5 234 GLY A O 1
ATOM 1769 N N . ARG A 1 235 ? 15.273 -13.719 -4.051 1 90.69 235 ARG A N 1
ATOM 1770 C CA . ARG A 1 235 ? 16.234 -12.625 -3.938 1 90.69 235 ARG A CA 1
ATOM 1771 C C . ARG A 1 235 ? 16.938 -12.648 -2.58 1 90.69 235 ARG A C 1
ATOM 1773 O O . ARG A 1 235 ? 17.891 -11.906 -2.355 1 90.69 235 ARG A O 1
ATOM 1780 N N . GLY A 1 236 ? 16.5 -13.422 -1.764 1 94.38 236 GLY A N 1
ATOM 1781 C CA . GLY A 1 236 ? 17.109 -13.531 -0.444 1 94.38 236 GLY A CA 1
ATOM 1782 C C . GLY A 1 236 ? 16.141 -14.055 0.609 1 94.38 236 GLY A C 1
ATOM 1783 O O . GLY A 1 236 ? 15.016 -14.438 0.294 1 94.38 236 GLY A O 1
ATOM 1784 N N . PHE A 1 237 ? 16.672 -14.086 1.802 1 96.94 237 PHE A N 1
ATOM 1785 C CA . PHE A 1 237 ? 15.844 -14.391 2.961 1 96.94 237 PHE A CA 1
ATOM 1786 C C . PHE A 1 237 ? 15.086 -13.156 3.422 1 96.94 237 PHE A C 1
ATOM 1788 O O . PHE A 1 237 ? 15.609 -12.039 3.381 1 96.94 237 PHE A O 1
ATOM 1795 N N . VAL A 1 238 ? 13.883 -13.367 3.861 1 96.94 238 VAL A N 1
ATOM 1796 C CA . VAL A 1 238 ? 13.094 -12.312 4.48 1 96.94 238 VAL A CA 1
ATOM 1797 C C . VAL A 1 238 ? 12.641 -12.758 5.871 1 96.94 238 VAL A C 1
ATOM 1799 O O . VAL A 1 238 ? 12.406 -13.945 6.109 1 96.94 238 VAL A O 1
ATOM 1802 N N . LEU A 1 239 ? 12.664 -11.852 6.805 1 96 239 LEU A N 1
ATOM 1803 C CA . LEU A 1 239 ? 11.977 -12.086 8.07 1 96 239 LEU A CA 1
ATOM 1804 C C . LEU A 1 239 ? 10.484 -11.82 7.934 1 96 239 LEU A C 1
ATOM 1806 O O . LEU A 1 239 ? 10.023 -10.695 8.156 1 96 239 LEU A O 1
ATOM 1810 N N . ALA A 1 240 ? 9.781 -12.844 7.613 1 96.69 240 ALA A N 1
ATOM 1811 C CA . ALA A 1 240 ? 8.391 -12.695 7.195 1 96.69 240 ALA A CA 1
ATOM 1812 C C . ALA A 1 240 ? 7.441 -12.984 8.359 1 96.69 240 ALA A C 1
ATOM 1814 O O . ALA A 1 240 ? 7.66 -13.922 9.133 1 96.69 240 ALA A O 1
ATOM 1815 N N . GLN A 1 241 ? 6.438 -12.148 8.445 1 96.25 241 GLN A N 1
A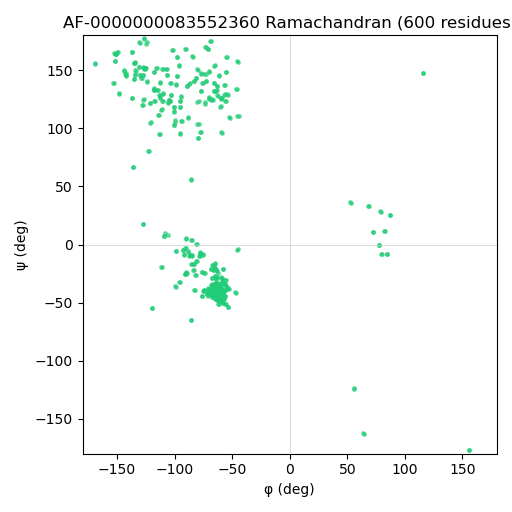TOM 1816 C CA . GLN A 1 241 ? 5.352 -12.484 9.359 1 96.25 241 GLN A CA 1
ATOM 1817 C C . GLN A 1 241 ? 4.652 -13.773 8.938 1 96.25 241 GLN A C 1
ATOM 1819 O O . GLN A 1 241 ? 4.367 -13.969 7.75 1 96.25 241 GLN A O 1
ATOM 1824 N N . ILE A 1 242 ? 4.375 -14.609 9.891 1 97 242 ILE A N 1
ATOM 1825 C CA . ILE A 1 242 ? 3.766 -15.906 9.633 1 97 242 ILE A CA 1
ATOM 1826 C C . ILE A 1 242 ? 2.396 -15.719 8.984 1 97 242 ILE A C 1
ATOM 1828 O O . ILE A 1 242 ? 2.041 -16.438 8.055 1 97 242 ILE A O 1
ATOM 1832 N N . SER A 1 243 ? 1.657 -14.75 9.367 1 96.94 243 SER A N 1
ATOM 1833 C CA . SER A 1 243 ? 0.321 -14.484 8.844 1 96.94 243 SER A CA 1
ATOM 1834 C C . SER A 1 243 ? 0.373 -14.102 7.367 1 96.94 243 SER A C 1
ATOM 1836 O O . SER A 1 243 ? -0.625 -14.219 6.656 1 96.94 243 SER A O 1
ATOM 1838 N N . PHE A 1 244 ? 1.552 -13.656 6.945 1 96.5 244 PHE A N 1
ATOM 1839 C CA . PHE A 1 244 ? 1.627 -13.094 5.602 1 96.5 244 PHE A CA 1
ATOM 1840 C C . PHE A 1 244 ? 2.16 -14.125 4.613 1 96.5 244 PHE A C 1
ATOM 1842 O O . PHE A 1 244 ? 2.176 -13.883 3.404 1 96.5 244 PHE A O 1
ATOM 1849 N N . ILE A 1 245 ? 2.586 -15.32 5.066 1 96.94 245 ILE A N 1
ATOM 1850 C CA . ILE A 1 245 ? 3.258 -16.203 4.125 1 96.94 245 ILE A CA 1
ATOM 1851 C C . ILE A 1 245 ? 2.594 -17.594 4.148 1 96.94 245 ILE A C 1
ATOM 1853 O O . ILE A 1 245 ? 3.178 -18.578 3.693 1 96.94 245 ILE A O 1
ATOM 1857 N N . ALA A 1 246 ? 1.385 -17.641 4.691 1 94.06 246 ALA A N 1
ATOM 1858 C CA . ALA A 1 246 ? 0.688 -18.922 4.793 1 94.06 246 ALA A CA 1
ATOM 1859 C C . ALA A 1 246 ? 0.539 -19.562 3.42 1 94.06 246 ALA A C 1
ATOM 1861 O O . ALA A 1 246 ? 0.835 -20.75 3.256 1 94.06 246 ALA A O 1
ATOM 1862 N N . GLU A 1 247 ? 0.134 -18.812 2.453 1 89.94 247 GLU A N 1
ATOM 1863 C CA . GLU A 1 247 ? -0.079 -19.359 1.114 1 89.94 247 GLU A CA 1
ATOM 1864 C C . GLU A 1 247 ? 1.239 -19.766 0.471 1 89.94 247 GLU A C 1
ATOM 1866 O O . GLU A 1 247 ? 1.311 -20.812 -0.191 1 89.94 247 GLU A O 1
ATOM 1871 N N . GLU A 1 248 ? 2.246 -18.953 0.639 1 94.62 248 GLU A N 1
ATOM 1872 C CA . GLU A 1 248 ? 3.551 -19.25 0.055 1 94.62 248 GLU A CA 1
ATOM 1873 C C . GLU A 1 248 ? 4.156 -20.516 0.67 1 94.62 248 GLU A C 1
ATOM 1875 O O . GLU A 1 248 ? 4.832 -21.281 -0.017 1 94.62 248 GLU A O 1
ATOM 1880 N N . LEU A 1 249 ? 3.875 -20.75 1.946 1 96.19 249 LEU A N 1
ATOM 1881 C CA . LEU A 1 249 ? 4.348 -21.969 2.596 1 96.19 249 LEU A CA 1
ATOM 1882 C C . LEU A 1 249 ? 3.576 -23.188 2.098 1 96.19 249 LEU A C 1
ATOM 1884 O O . LEU A 1 249 ? 4.172 -24.219 1.787 1 96.19 249 LEU A O 1
ATOM 1888 N N . ARG A 1 250 ? 2.324 -23.031 1.974 1 93.94 250 ARG A N 1
ATOM 1889 C CA . ARG A 1 250 ? 1.47 -24.125 1.525 1 93.94 250 ARG A CA 1
ATOM 1890 C C . ARG A 1 250 ? 1.812 -24.531 0.098 1 93.94 250 ARG A C 1
ATOM 1892 O O . ARG A 1 250 ? 1.864 -25.734 -0.214 1 93.94 250 ARG A O 1
ATOM 1899 N N . SER A 1 251 ? 2.07 -23.578 -0.746 1 92.38 251 SER A N 1
ATOM 1900 C CA . SER A 1 251 ? 2.33 -23.844 -2.156 1 92.38 251 SER A CA 1
ATOM 1901 C C . SER A 1 251 ? 3.793 -24.203 -2.393 1 92.38 251 SER A C 1
ATOM 1903 O O . SER A 1 251 ? 4.18 -24.562 -3.506 1 92.38 251 SER A O 1
ATOM 1905 N N . GLY A 1 252 ? 4.574 -24.016 -1.359 1 95.69 252 GLY A N 1
ATOM 1906 C CA . GLY A 1 252 ? 5.98 -24.375 -1.457 1 95.69 252 GLY A CA 1
ATOM 1907 C C . GLY A 1 252 ? 6.828 -23.297 -2.109 1 95.69 252 GLY A C 1
ATOM 1908 O O . GLY A 1 252 ? 7.992 -23.531 -2.436 1 95.69 252 GLY A O 1
ATOM 1909 N N . ARG A 1 253 ? 6.281 -22.188 -2.271 1 95.56 253 ARG A N 1
ATOM 1910 C CA . ARG A 1 253 ? 7.027 -21.094 -2.885 1 95.56 253 ARG A CA 1
ATOM 1911 C C . ARG A 1 253 ? 8.016 -20.484 -1.896 1 95.56 253 ARG A C 1
ATOM 1913 O O . ARG A 1 253 ? 8.977 -19.812 -2.299 1 95.56 253 ARG A O 1
ATOM 1920 N N . LEU A 1 254 ? 7.719 -20.656 -0.621 1 97.75 254 LEU A N 1
ATOM 1921 C CA . LEU A 1 254 ? 8.648 -20.312 0.451 1 97.75 254 LEU A CA 1
ATOM 1922 C C . LEU A 1 254 ? 8.852 -21.5 1.392 1 97.75 254 LEU A C 1
ATOM 1924 O O . LEU A 1 254 ? 7.98 -22.359 1.517 1 97.75 254 LEU A O 1
ATOM 1928 N N . VAL A 1 255 ? 9.984 -21.531 2 1 97.75 255 VAL A N 1
ATOM 1929 C CA . VAL A 1 255 ? 10.289 -22.5 3.055 1 97.75 255 VAL A CA 1
ATOM 1930 C C . VAL A 1 255 ? 10.875 -21.766 4.262 1 97.75 255 VAL A C 1
ATOM 1932 O O . VAL A 1 255 ? 11.43 -20.672 4.129 1 97.75 255 VAL A O 1
ATOM 1935 N N . VAL A 1 256 ? 10.664 -22.359 5.387 1 97.44 256 VAL A N 1
ATOM 1936 C CA . VAL A 1 256 ? 11.234 -21.906 6.652 1 97.44 256 VAL A CA 1
ATOM 1937 C C . VAL A 1 256 ? 12.234 -22.938 7.16 1 97.44 256 VAL A C 1
ATOM 1939 O O . VAL A 1 256 ? 11.859 -23.891 7.848 1 97.44 256 VAL A O 1
ATOM 1942 N N . PRO A 1 257 ? 13.484 -22.734 6.871 1 96.19 257 PRO A N 1
ATOM 1943 C CA . PRO A 1 257 ? 14.461 -23.766 7.227 1 96.19 257 PRO A CA 1
ATOM 1944 C C . PRO A 1 257 ? 14.633 -23.922 8.734 1 96.19 257 PRO A C 1
ATOM 1946 O O . PRO A 1 257 ? 14.938 -25.016 9.219 1 96.19 257 PRO A O 1
ATOM 1949 N N . PHE A 1 258 ? 14.547 -22.859 9.43 1 94.88 258 PHE A N 1
ATOM 1950 C CA . PHE A 1 258 ? 14.641 -22.859 10.883 1 94.88 258 PHE A CA 1
ATOM 1951 C C . PHE A 1 258 ? 13.453 -22.141 11.508 1 94.88 258 PHE A C 1
ATOM 1953 O O . PHE A 1 258 ? 13.273 -20.938 11.289 1 94.88 258 PHE A O 1
ATOM 1960 N N . ASP A 1 259 ? 12.719 -22.812 12.289 1 94.19 259 ASP A N 1
ATOM 1961 C CA . ASP A 1 259 ? 11.539 -22.234 12.914 1 94.19 259 ASP A CA 1
ATOM 1962 C C . ASP A 1 259 ? 11.906 -21.5 14.203 1 94.19 259 ASP A C 1
ATOM 1964 O O . ASP A 1 259 ? 11.406 -21.828 15.281 1 94.19 259 ASP A O 1
ATOM 1968 N N . ILE A 1 260 ? 12.773 -20.625 14.062 1 93.94 260 ILE A N 1
ATOM 1969 C CA . ILE A 1 260 ? 13.109 -19.703 15.148 1 93.94 260 ILE A CA 1
ATOM 1970 C C . ILE A 1 260 ? 12.328 -18.406 14.977 1 93.94 260 ILE A C 1
ATOM 1972 O O . ILE A 1 260 ? 12.773 -17.484 14.281 1 93.94 260 ILE A O 1
ATOM 1976 N N . ARG A 1 261 ? 11.227 -18.344 15.672 1 93.31 261 ARG A N 1
ATOM 1977 C CA . ARG A 1 261 ? 10.289 -17.234 15.477 1 93.31 261 ARG A CA 1
ATOM 1978 C C . ARG A 1 261 ? 10.492 -16.156 16.547 1 93.31 261 ARG A C 1
ATOM 1980 O O . ARG A 1 261 ? 10.883 -16.469 17.672 1 93.31 261 ARG A O 1
ATOM 1987 N N . LEU A 1 262 ? 10.305 -14.992 16.094 1 93.44 262 LEU A N 1
ATOM 1988 C CA . LEU A 1 262 ? 10.289 -13.844 17 1 93.44 262 LEU A CA 1
ATOM 1989 C C . LEU A 1 262 ? 8.906 -13.195 17.016 1 93.44 262 LEU A C 1
ATOM 1991 O O . LEU A 1 262 ? 8.305 -12.969 15.961 1 93.44 262 LEU A O 1
ATOM 1995 N N . PRO A 1 263 ? 8.406 -12.922 18.203 1 93.06 263 PRO A N 1
ATOM 1996 C CA . PRO A 1 263 ? 7.117 -12.227 18.266 1 93.06 263 PRO A CA 1
ATOM 1997 C C . PRO A 1 263 ? 7.219 -10.75 17.875 1 93.06 263 PRO A C 1
ATOM 1999 O O . PRO A 1 263 ? 8.234 -10.109 18.156 1 93.06 263 PRO A O 1
ATOM 2002 N N . LEU A 1 264 ? 6.152 -10.258 17.266 1 92.44 264 LEU A N 1
ATOM 2003 C CA . LEU A 1 264 ? 6.035 -8.812 17.125 1 92.44 264 LEU A CA 1
ATOM 2004 C C . LEU A 1 264 ? 5.887 -8.148 18.484 1 92.44 264 LEU A C 1
ATOM 2006 O O . LEU A 1 264 ? 5.406 -8.773 19.438 1 92.44 264 LEU A O 1
ATOM 2010 N N . SER A 1 265 ? 6.305 -6.906 18.516 1 88.75 265 SER A N 1
ATOM 2011 C CA . SER A 1 265 ? 6.301 -6.199 19.797 1 88.75 265 SER A CA 1
ATOM 2012 C C . SER A 1 265 ? 4.883 -5.828 20.219 1 88.75 265 SER A C 1
ATOM 2014 O O . SER A 1 265 ? 4.609 -5.652 21.406 1 88.75 265 SER A O 1
ATOM 2016 N N . GLU A 1 266 ? 4.02 -5.715 19.312 1 89.75 266 GLU A N 1
ATOM 2017 C CA . GLU A 1 266 ? 2.633 -5.332 19.562 1 89.75 266 GLU A CA 1
ATOM 2018 C C . GLU A 1 266 ? 1.664 -6.215 18.781 1 89.75 266 GLU A C 1
ATOM 2020 O O . GLU A 1 266 ? 2.037 -6.809 17.766 1 89.75 266 GLU A O 1
ATOM 2025 N N . PRO A 1 267 ? 0.494 -6.289 19.281 1 93.25 267 PRO A N 1
ATOM 2026 C CA . PRO A 1 267 ? -0.503 -7.055 18.531 1 93.25 267 PRO A CA 1
ATOM 2027 C C . PRO A 1 267 ? -1.176 -6.23 17.422 1 93.25 267 PRO A C 1
ATOM 2029 O O . PRO A 1 267 ? -1.034 -5.004 17.406 1 93.25 267 PRO A O 1
ATOM 2032 N N . TYR A 1 268 ? -1.773 -6.949 16.5 1 93.38 268 TYR A N 1
ATOM 2033 C CA . TYR A 1 268 ? -2.76 -6.352 15.617 1 93.38 268 TYR A CA 1
ATOM 2034 C C . TYR A 1 268 ? -4.098 -6.168 16.328 1 93.38 268 TYR A C 1
ATOM 2036 O O . TYR A 1 268 ? -4.488 -6.996 17.156 1 93.38 268 TYR A O 1
ATOM 2044 N N . TYR A 1 269 ? -4.773 -5.098 15.906 1 92.44 269 TYR A N 1
ATOM 2045 C CA . TYR A 1 269 ? -6.062 -4.766 16.5 1 92.44 269 TYR A CA 1
ATOM 2046 C C . TYR A 1 269 ? -7.137 -4.629 15.438 1 92.44 269 TYR A C 1
ATOM 2048 O O . TYR A 1 269 ? -6.836 -4.359 14.273 1 92.44 269 TYR A O 1
ATOM 2056 N N . LEU A 1 270 ? -8.375 -4.918 15.883 1 94.69 270 LEU A N 1
ATOM 2057 C CA . LEU A 1 270 ? -9.562 -4.559 15.125 1 94.69 270 LEU A CA 1
ATOM 2058 C C . LEU A 1 270 ? -10.344 -3.449 15.828 1 94.69 270 LEU A C 1
ATOM 2060 O O . LEU A 1 270 ? -10.648 -3.557 17.016 1 94.69 270 LEU A O 1
ATOM 2064 N N . ALA A 1 271 ? -10.562 -2.361 15.133 1 90.88 271 ALA A N 1
ATOM 2065 C CA . ALA A 1 271 ? -11.438 -1.303 15.633 1 90.88 271 ALA A CA 1
ATOM 2066 C C . ALA A 1 271 ? -12.672 -1.142 14.742 1 90.88 271 ALA A C 1
ATOM 2068 O O . ALA A 1 271 ? -12.633 -1.481 13.555 1 90.88 271 ALA A O 1
ATOM 2069 N N . TRP A 1 272 ? -13.758 -0.683 15.336 1 88.88 272 TRP A N 1
ATOM 2070 C CA . TRP A 1 272 ? -14.969 -0.445 14.547 1 88.88 272 TRP A CA 1
ATOM 2071 C C . TRP A 1 272 ? -15.797 0.682 15.156 1 88.88 272 TRP A C 1
ATOM 2073 O O . TRP A 1 272 ? -15.547 1.104 16.281 1 88.88 272 TRP A O 1
ATOM 2083 N N . THR A 1 273 ? -16.672 1.172 14.383 1 80.31 273 THR A N 1
ATOM 2084 C CA . THR A 1 273 ? -17.641 2.145 14.883 1 80.31 273 THR A CA 1
ATOM 2085 C C . THR A 1 273 ? -18.953 1.462 15.273 1 80.31 273 THR A C 1
ATOM 2087 O O . THR A 1 273 ? -19.266 0.395 14.75 1 80.31 273 THR A O 1
ATOM 2090 N N . GLU A 1 274 ? -19.625 2.076 16.172 1 77 274 GLU A N 1
ATOM 2091 C CA . GLU A 1 274 ? -20.922 1.53 16.531 1 77 274 GLU A CA 1
ATOM 2092 C C . GLU A 1 274 ? -21.875 1.533 15.344 1 77 274 GLU A C 1
ATOM 2094 O O . GLU A 1 274 ? -22.641 0.58 15.148 1 77 274 GLU A O 1
ATOM 2099 N N . ALA A 1 275 ? -21.828 2.508 14.609 1 76.75 275 ALA A N 1
ATOM 2100 C CA . ALA A 1 275 ? -22.703 2.662 13.453 1 76.75 275 ALA A CA 1
ATOM 2101 C C . ALA A 1 275 ? -22.422 1.591 12.406 1 76.75 275 ALA A C 1
ATOM 2103 O O . ALA A 1 275 ? -23.328 1.18 11.664 1 76.75 275 ALA A O 1
ATOM 2104 N N . ALA A 1 276 ? -21.234 1.153 12.438 1 82.06 276 ALA A N 1
ATOM 2105 C CA . ALA A 1 276 ? -20.828 0.139 11.469 1 82.06 276 ALA A CA 1
ATOM 2106 C C . ALA A 1 276 ? -21.641 -1.144 11.648 1 82.06 276 ALA A C 1
ATOM 2108 O O . ALA A 1 276 ? -22.016 -1.793 10.672 1 82.06 276 ALA A O 1
ATOM 2109 N N . LEU A 1 277 ? -21.984 -1.456 12.812 1 87.31 277 LEU A N 1
ATOM 2110 C CA . LEU A 1 277 ? -22.609 -2.74 13.102 1 87.31 277 LEU A CA 1
ATOM 2111 C C . LEU A 1 277 ? -24.078 -2.738 12.68 1 87.31 277 LEU A C 1
ATOM 2113 O O . LEU A 1 277 ? -24.703 -3.795 12.617 1 87.31 277 LEU A O 1
ATOM 2117 N N . ALA A 1 278 ? -24.562 -1.551 12.305 1 82.81 278 ALA A N 1
ATOM 2118 C CA . ALA A 1 278 ? -25.953 -1.438 11.859 1 82.81 278 ALA A CA 1
ATOM 2119 C C . ALA A 1 278 ? -26.078 -1.763 10.367 1 82.81 278 ALA A C 1
ATOM 2121 O O . ALA A 1 278 ? -27.172 -2.014 9.875 1 82.81 278 ALA A O 1
ATOM 2122 N N . LYS A 1 279 ? -24.953 -1.739 9.695 1 84.69 279 LYS A N 1
ATOM 2123 C CA . LYS A 1 279 ? -24.984 -2.061 8.273 1 84.69 279 LYS A CA 1
ATOM 2124 C C . LYS A 1 279 ? -25.266 -3.541 8.047 1 84.69 279 LYS A C 1
ATOM 2126 O O . LYS A 1 279 ? -24.859 -4.387 8.852 1 84.69 279 LYS A O 1
ATOM 2131 N N . PRO A 1 280 ? -25.953 -3.822 6.898 1 86.38 280 PRO A N 1
ATOM 2132 C CA . PRO A 1 280 ? -26.188 -5.234 6.586 1 86.38 280 PRO A CA 1
ATOM 2133 C C . PRO A 1 280 ? -24.891 -6.047 6.512 1 86.38 280 PRO A C 1
ATOM 2135 O O . PRO A 1 280 ? -23.906 -5.594 5.922 1 86.38 280 PRO A O 1
ATOM 2138 N N . ASP A 1 281 ? -24.828 -7.207 7.227 1 90.94 281 ASP A N 1
ATOM 2139 C CA . ASP A 1 281 ? -23.766 -8.195 7.199 1 90.94 281 ASP A CA 1
ATOM 2140 C C . ASP A 1 281 ? -22.547 -7.727 8.008 1 90.94 281 ASP A C 1
ATOM 2142 O O . ASP A 1 281 ? -21.578 -8.461 8.148 1 90.94 281 ASP A O 1
ATOM 2146 N N . ALA A 1 282 ? -22.625 -6.551 8.578 1 92.19 282 ALA A N 1
ATOM 2147 C CA . ALA A 1 282 ? -21.469 -5.996 9.281 1 92.19 282 ALA A CA 1
ATOM 2148 C C . ALA A 1 282 ? -21.156 -6.793 10.547 1 92.19 282 ALA A C 1
ATOM 2150 O O . ALA A 1 282 ? -20 -7.02 10.883 1 92.19 282 ALA A O 1
ATOM 2151 N N . ARG A 1 283 ? -22.203 -7.141 11.219 1 94.12 283 ARG A N 1
ATOM 2152 C CA . ARG A 1 283 ? -22.016 -7.945 12.422 1 94.12 283 ARG A CA 1
ATOM 2153 C C . ARG A 1 283 ? -21.375 -9.289 12.086 1 94.12 283 ARG A C 1
ATOM 2155 O O . ARG A 1 283 ? -20.531 -9.797 12.836 1 94.12 283 ARG A O 1
ATOM 2162 N N . ALA A 1 284 ? -21.812 -9.812 11.016 1 95 284 ALA A N 1
ATOM 2163 C CA . ALA A 1 284 ? -21.25 -11.078 10.57 1 95 284 ALA A CA 1
ATOM 2164 C C . ALA A 1 284 ? -19.766 -10.922 10.227 1 95 284 ALA A C 1
ATOM 2166 O O . ALA A 1 284 ? -18.938 -11.773 10.562 1 95 284 ALA A O 1
ATOM 2167 N N . LEU A 1 285 ? -19.438 -9.852 9.57 1 95.62 285 LEU A N 1
ATOM 2168 C CA . LEU A 1 285 ? -18.047 -9.57 9.234 1 95.62 285 LEU A CA 1
ATOM 2169 C C . LEU A 1 285 ? -17.219 -9.367 10.492 1 95.62 285 LEU A C 1
ATOM 2171 O O . LEU A 1 285 ? -16.094 -9.891 10.594 1 95.62 285 LEU A O 1
ATOM 2175 N N . HIS A 1 286 ? -17.797 -8.664 11.359 1 96.31 286 HIS A N 1
ATOM 2176 C CA . HIS A 1 286 ? -17.125 -8.414 12.633 1 96.31 286 HIS A CA 1
ATOM 2177 C C . HIS A 1 286 ? -16.75 -9.719 13.328 1 96.31 286 HIS A C 1
ATOM 2179 O O . HIS A 1 286 ? -15.602 -9.914 13.711 1 96.31 286 HIS A O 1
ATOM 2185 N N . ARG A 1 287 ? -17.703 -10.578 13.445 1 96.25 287 ARG A N 1
ATOM 2186 C CA . ARG A 1 287 ? -17.484 -11.859 14.102 1 96.25 287 ARG A CA 1
ATOM 2187 C C . ARG A 1 287 ? -16.438 -12.695 13.352 1 96.25 287 ARG A C 1
ATOM 2189 O O . ARG A 1 287 ? -15.594 -13.344 13.961 1 96.25 287 ARG A O 1
ATOM 2196 N N . TRP A 1 288 ? -16.531 -12.625 12.102 1 96.94 288 TRP A N 1
ATOM 2197 C CA . TRP A 1 288 ? -15.609 -13.383 11.266 1 96.94 288 TRP A CA 1
ATOM 2198 C C . TRP A 1 288 ? -14.188 -12.859 11.414 1 96.94 288 TRP A C 1
ATOM 2200 O O . TRP A 1 288 ? -13.242 -13.648 11.508 1 96.94 288 TRP A O 1
ATOM 2210 N N . LEU A 1 289 ? -14.023 -11.602 11.438 1 97.19 289 LEU A N 1
ATOM 2211 C CA . LEU A 1 289 ? -12.703 -10.992 11.594 1 97.19 289 LEU A CA 1
ATOM 2212 C C . LEU A 1 289 ? -12.078 -11.383 12.93 1 97.19 289 LEU A C 1
ATOM 2214 O O . LEU A 1 289 ? -10.891 -11.695 12.992 1 97.19 289 LEU A O 1
ATOM 2218 N N . LEU A 1 290 ? -12.906 -11.344 13.945 1 97.44 290 LEU A N 1
ATOM 2219 C CA . LEU A 1 290 ? -12.414 -11.727 15.266 1 97.44 290 LEU A CA 1
ATOM 2220 C C . LEU A 1 290 ? -12.016 -13.195 15.297 1 97.44 290 LEU A C 1
ATOM 2222 O O . LEU A 1 290 ? -10.969 -13.547 15.852 1 97.44 290 LEU A O 1
ATOM 2226 N N . ALA A 1 291 ? -12.82 -14.016 14.703 1 97 291 ALA A N 1
ATOM 2227 C CA . ALA A 1 291 ? -12.531 -15.445 14.656 1 97 291 ALA A CA 1
ATOM 2228 C C . ALA A 1 291 ? -11.258 -15.719 13.852 1 97 291 ALA A C 1
ATOM 2230 O O . ALA A 1 291 ? -10.43 -16.547 14.25 1 97 291 ALA A O 1
ATOM 2231 N N . THR A 1 292 ? -11.109 -15.055 12.742 1 96.5 292 THR A N 1
ATOM 2232 C CA . THR A 1 292 ? -9.93 -15.195 11.891 1 96.5 292 THR A CA 1
ATOM 2233 C C . THR A 1 292 ? -8.672 -14.766 12.633 1 96.5 292 THR A C 1
ATOM 2235 O O . THR A 1 292 ? -7.629 -15.414 12.531 1 96.5 292 THR A O 1
ATOM 2238 N N . GLY A 1 293 ? -8.805 -13.633 13.383 1 97.19 293 GLY A N 1
ATOM 2239 C CA . GLY A 1 293 ? -7.684 -13.172 14.18 1 97.19 293 GLY A CA 1
ATOM 2240 C C . GLY A 1 293 ? -7.266 -14.164 15.25 1 97.19 293 GLY A C 1
ATOM 2241 O O . GLY A 1 293 ? -6.074 -14.406 15.445 1 97.19 293 GLY A O 1
ATOM 2242 N N . ARG A 1 294 ? -8.227 -14.75 15.93 1 95.5 294 ARG A N 1
ATOM 2243 C CA . ARG A 1 294 ? -7.945 -15.734 16.969 1 95.5 294 ARG A CA 1
ATOM 2244 C C . ARG A 1 294 ? -7.254 -16.969 16.375 1 95.5 294 ARG A C 1
ATOM 2246 O O . ARG A 1 294 ? -6.285 -17.469 16.953 1 95.5 294 ARG A O 1
ATOM 2253 N N . ALA A 1 295 ? -7.77 -17.438 15.297 1 96.44 295 ALA A N 1
ATOM 2254 C CA . ALA A 1 295 ? -7.16 -18.594 14.633 1 96.44 295 ALA A CA 1
ATOM 2255 C C . ALA A 1 295 ? -5.723 -18.281 14.227 1 96.44 295 ALA A C 1
ATOM 2257 O O . ALA A 1 295 ? -4.836 -19.125 14.391 1 96.44 295 ALA A O 1
ATOM 2258 N N . GLN A 1 296 ? -5.531 -17.094 13.734 1 96.62 296 GLN A N 1
ATOM 2259 C CA . GLN A 1 296 ? -4.191 -16.703 13.305 1 96.62 296 GLN A CA 1
ATOM 2260 C C . GLN A 1 296 ? -3.23 -16.641 14.484 1 96.62 296 GLN A C 1
ATOM 2262 O O . GLN A 1 296 ? -2.055 -17 14.352 1 96.62 296 GLN A O 1
ATOM 2267 N N . GLY A 1 297 ? -3.754 -16.094 15.617 1 96.06 297 GLY A N 1
ATOM 2268 C CA . GLY A 1 297 ? -2.918 -16.047 16.812 1 96.06 297 GLY A CA 1
ATOM 2269 C C . GLY A 1 297 ? -2.355 -17.406 17.203 1 96.06 297 GLY A C 1
ATOM 2270 O O . GLY A 1 297 ? -1.188 -17.516 17.578 1 96.06 297 GLY A O 1
ATOM 2271 N N . ILE A 1 298 ? -3.139 -18.422 17.031 1 93.94 298 ILE A N 1
ATOM 2272 C CA . ILE A 1 298 ? -2.74 -19.781 17.359 1 93.94 298 ILE A CA 1
ATOM 2273 C C . ILE A 1 298 ? -1.668 -20.266 16.375 1 93.94 298 ILE A C 1
ATOM 2275 O O . ILE A 1 298 ? -0.651 -20.828 16.797 1 93.94 298 ILE A O 1
ATOM 2279 N N . ILE A 1 299 ? -1.854 -19.984 15.164 1 93.88 299 ILE A N 1
ATOM 2280 C CA . ILE A 1 299 ? -0.924 -20.406 14.125 1 93.88 299 ILE A CA 1
ATOM 2281 C C . ILE A 1 299 ? 0.41 -19.688 14.305 1 93.88 299 ILE A C 1
ATOM 2283 O O . ILE A 1 299 ? 1.474 -20.297 14.211 1 93.88 299 ILE A O 1
ATOM 2287 N N . SER A 1 300 ? 0.307 -18.375 14.555 1 94.5 300 SER A N 1
ATOM 2288 C CA . SER A 1 300 ? 1.508 -17.547 14.656 1 94.5 300 SER A CA 1
ATOM 2289 C C . SER A 1 300 ? 2.357 -17.953 15.852 1 94.5 300 SER A C 1
ATOM 2291 O O . SER A 1 300 ? 3.588 -17.922 15.789 1 94.5 300 SER A O 1
ATOM 2293 N N . ALA A 1 301 ? 1.732 -18.375 16.938 1 90.12 301 ALA A N 1
ATOM 2294 C CA . ALA A 1 301 ? 2.43 -18.719 18.172 1 90.12 301 ALA A CA 1
ATOM 2295 C C . ALA A 1 301 ? 3.082 -20.094 18.078 1 90.12 301 ALA A C 1
ATOM 2297 O O . ALA A 1 301 ? 3.998 -20.406 18.828 1 90.12 301 ALA A O 1
ATOM 2298 N N . GLY A 1 302 ? 2.797 -20.828 16.953 1 85.06 302 GLY A N 1
ATOM 2299 C CA . GLY A 1 302 ? 3.371 -22.141 16.797 1 85.06 302 GLY A CA 1
ATOM 2300 C C . GLY A 1 302 ? 2.689 -23.203 17.656 1 85.06 302 GLY A C 1
ATOM 2301 O O . GLY A 1 302 ? 2.367 -22.953 18.812 1 85.06 302 GLY A O 1
ATOM 2302 N N . MET B 1 1 ? -8.445 26.484 -4.469 1 32.28 1 MET B N 1
ATOM 2303 C CA . MET B 1 1 ? -7.57 25.672 -3.641 1 32.28 1 MET B CA 1
ATOM 2304 C C . MET B 1 1 ? -8.312 25.141 -2.416 1 32.28 1 MET B C 1
ATOM 2306 O O . MET B 1 1 ? -9.031 25.891 -1.756 1 32.28 1 MET B O 1
ATOM 2310 N N . PRO B 1 2 ? -8.523 24 -2.256 1 46.75 2 PRO B N 1
ATOM 2311 C CA . PRO B 1 2 ? -9.375 23.656 -1.115 1 46.75 2 PRO B CA 1
ATOM 2312 C C . PRO B 1 2 ? -8.898 24.281 0.192 1 46.75 2 PRO B C 1
ATOM 2314 O O . PRO B 1 2 ? -7.688 24.422 0.406 1 46.75 2 PRO B O 1
ATOM 2317 N N . GLN B 1 3 ? -9.633 25.25 0.681 1 58.09 3 GLN B N 1
ATOM 2318 C CA . GLN B 1 3 ? -9.328 26.125 1.814 1 58.09 3 GLN B CA 1
ATOM 2319 C C . GLN B 1 3 ? -9.133 25.312 3.092 1 58.09 3 GLN B C 1
ATOM 2321 O O . GLN B 1 3 ? -10.016 24.547 3.486 1 58.09 3 GLN B O 1
ATOM 2326 N N . ILE B 1 4 ? -7.895 25.031 3.395 1 64.88 4 ILE B N 1
ATOM 2327 C CA . ILE B 1 4 ? -7.602 24.406 4.684 1 64.88 4 ILE B CA 1
ATOM 2328 C C . ILE B 1 4 ? -8.062 25.328 5.812 1 64.88 4 ILE B C 1
ATOM 2330 O O . ILE B 1 4 ? -7.766 26.531 5.809 1 64.88 4 ILE B O 1
ATOM 2334 N N . PRO B 1 5 ? -8.977 24.859 6.598 1 74.81 5 PRO B N 1
ATOM 2335 C CA . PRO B 1 5 ? -9.328 25.656 7.77 1 74.81 5 PRO B CA 1
ATOM 2336 C C . PRO B 1 5 ? -8.094 26.188 8.508 1 74.81 5 PRO B C 1
ATOM 2338 O O . PRO B 1 5 ? -6.98 25.734 8.258 1 74.81 5 PRO B O 1
ATOM 2341 N N . PRO B 1 6 ? -8.266 27.234 9.234 1 75.38 6 PRO B N 1
ATOM 2342 C CA . PRO B 1 6 ? -7.133 27.766 10 1 75.38 6 PRO B CA 1
ATOM 2343 C C . PRO B 1 6 ? -6.367 26.672 10.742 1 75.38 6 PRO B C 1
ATOM 2345 O O . PRO B 1 6 ? -6.969 25.859 11.445 1 75.38 6 PRO B O 1
ATOM 2348 N N . LEU B 1 7 ? -5.086 26.719 10.648 1 80.5 7 LEU B N 1
ATOM 2349 C CA . LEU B 1 7 ? -4.234 25.656 11.188 1 80.5 7 LEU B CA 1
ATOM 2350 C C . LEU B 1 7 ? -4.34 25.594 12.711 1 80.5 7 LEU B C 1
ATOM 2352 O O . LEU B 1 7 ? -4.254 24.516 13.297 1 80.5 7 LEU B O 1
ATOM 2356 N N . LYS B 1 8 ? -4.484 26.797 13.281 1 81.31 8 LYS B N 1
ATOM 2357 C CA . LYS B 1 8 ? -4.648 26.844 14.727 1 81.31 8 LYS B CA 1
ATOM 2358 C C . LYS B 1 8 ? -5.887 26.047 15.156 1 81.31 8 LYS B C 1
ATOM 2360 O O . LYS B 1 8 ? -5.863 25.344 16.172 1 81.31 8 LYS B O 1
ATOM 2365 N N . ALA B 1 9 ? -6.844 26.281 14.344 1 85.94 9 ALA B N 1
ATOM 2366 C CA . ALA B 1 9 ? -8.086 25.562 14.633 1 85.94 9 ALA B CA 1
ATOM 2367 C C . ALA B 1 9 ? -7.914 24.062 14.406 1 85.94 9 ALA B C 1
ATOM 2369 O O . ALA B 1 9 ? -8.406 23.25 15.195 1 85.94 9 ALA B O 1
ATOM 2370 N N . LEU B 1 10 ? -7.199 23.812 13.367 1 86.06 10 LEU B N 1
ATOM 2371 C CA . LEU B 1 10 ? -6.941 22.406 13.07 1 86.06 10 LEU B CA 1
ATOM 2372 C C . LEU B 1 10 ? -6.094 21.766 14.172 1 86.06 10 LEU B C 1
ATOM 2374 O O . LEU B 1 10 ? -6.344 20.625 14.57 1 86.06 10 LEU B O 1
ATOM 2378 N N . ARG B 1 11 ? -5.16 22.453 14.664 1 86.56 11 ARG B N 1
ATOM 2379 C CA . ARG B 1 11 ? -4.293 21.953 15.734 1 86.56 11 ARG B CA 1
ATOM 2380 C C . ARG B 1 11 ? -5.074 21.75 17.031 1 86.56 11 ARG B C 1
ATOM 2382 O O . ARG B 1 11 ? -4.871 20.766 17.734 1 86.56 11 ARG B O 1
ATOM 2389 N N . ALA B 1 12 ? -5.871 22.734 17.297 1 89 12 ALA B N 1
ATOM 2390 C CA . ALA B 1 12 ? -6.711 22.625 18.484 1 89 12 ALA B CA 1
ATOM 2391 C C . ALA B 1 12 ? -7.633 21.406 18.391 1 89 12 ALA B C 1
ATOM 2393 O O . ALA B 1 12 ? -7.793 20.672 19.375 1 89 12 ALA B O 1
ATOM 2394 N N . PHE B 1 13 ? -8.141 21.266 17.266 1 89.75 13 PHE B N 1
ATOM 2395 C CA . PHE B 1 13 ? -9.047 20.141 17.031 1 89.75 13 PHE B CA 1
ATOM 2396 C C . PHE B 1 13 ? -8.305 18.812 17.141 1 89.75 13 PHE B C 1
ATOM 2398 O O . PHE B 1 13 ? -8.797 17.875 17.75 1 89.75 13 PHE B O 1
ATOM 2405 N N . ASP B 1 14 ? -7.164 18.828 16.562 1 87 14 ASP B N 1
ATOM 2406 C CA . ASP B 1 14 ? -6.332 17.625 16.656 1 87 14 ASP B CA 1
ATOM 2407 C C . ASP B 1 14 ? -6 17.312 18.109 1 87 14 ASP B C 1
ATOM 2409 O O . ASP B 1 14 ? -6.086 16.141 18.531 1 87 14 ASP B O 1
ATOM 2413 N N . ALA B 1 15 ? -5.574 18.266 18.906 1 86.75 15 ALA B N 1
ATOM 2414 C CA . ALA B 1 15 ? -5.234 18.094 20.312 1 86.75 15 ALA B CA 1
ATOM 2415 C C . ALA B 1 15 ? -6.43 17.578 21.109 1 86.75 15 ALA B C 1
ATOM 2417 O O . ALA B 1 15 ? -6.285 16.688 21.953 1 86.75 15 ALA B O 1
ATOM 2418 N N . LEU B 1 16 ? -7.527 18.125 20.781 1 88.19 16 LEU B N 1
ATOM 2419 C CA . LEU B 1 16 ? -8.742 17.688 21.469 1 88.19 16 LEU B CA 1
ATOM 2420 C C . LEU B 1 16 ? -9.031 16.219 21.172 1 88.19 16 LEU B C 1
ATOM 2422 O O . LEU B 1 16 ? -9.352 15.445 22.078 1 88.19 16 LEU B O 1
ATOM 2426 N N . GLY B 1 17 ? -8.938 15.953 19.922 1 84.62 17 GLY B N 1
ATOM 2427 C CA . GLY B 1 17 ? -9.18 14.57 19.516 1 84.62 17 GLY B CA 1
ATOM 2428 C C . GLY B 1 17 ? -8.234 13.586 20.172 1 84.62 17 GLY B C 1
ATOM 2429 O O . GLY B 1 17 ? -8.641 12.484 20.547 1 84.62 17 GLY B O 1
ATOM 2430 N N . ARG B 1 18 ? -7.035 13.953 20.328 1 79.56 18 ARG B N 1
ATOM 2431 C CA . ARG B 1 18 ? -6.008 13.094 20.906 1 79.56 18 ARG B CA 1
ATOM 2432 C C . ARG B 1 18 ? -6.16 13 22.406 1 79.56 18 ARG B C 1
ATOM 2434 O O . ARG B 1 18 ? -6.082 11.906 22.984 1 79.56 18 ARG B O 1
ATOM 2441 N N . ALA B 1 19 ? -6.387 14.125 23.062 1 79.56 19 ALA B N 1
ATOM 2442 C CA . ALA B 1 19 ? -6.379 14.227 24.531 1 79.56 19 ALA B CA 1
ATOM 2443 C C . ALA B 1 19 ? -7.711 13.766 25.109 1 79.56 19 ALA B C 1
ATOM 2445 O O . ALA B 1 19 ? -7.773 13.352 26.281 1 79.56 19 ALA B O 1
ATOM 2446 N N . GLY B 1 20 ? -8.758 13.883 24.312 1 80.31 20 GLY B N 1
ATOM 2447 C CA . GLY B 1 20 ? -10.07 13.422 24.734 1 80.31 20 GLY B CA 1
ATOM 2448 C C . GLY B 1 20 ? -10.773 14.398 25.656 1 80.31 20 GLY B C 1
ATOM 2449 O O . GLY B 1 20 ? -11.883 14.133 26.125 1 80.31 20 GLY B O 1
ATOM 2450 N N . SER B 1 21 ? -10.062 15.406 26.062 1 85.56 21 SER B N 1
ATOM 2451 C CA . SER B 1 21 ? -10.695 16.422 26.891 1 85.56 21 SER B CA 1
ATOM 2452 C C . SER B 1 21 ? -10.148 17.812 26.562 1 85.56 21 SER B C 1
ATOM 2454 O O . SER B 1 21 ? -8.984 17.953 26.172 1 85.56 21 SER B O 1
ATOM 2456 N N . VAL B 1 22 ? -11.039 18.797 26.75 1 89.94 22 VAL B N 1
ATOM 2457 C CA . VAL B 1 22 ? -10.68 20.172 26.453 1 89.94 22 VAL B CA 1
ATOM 2458 C C . VAL B 1 22 ? -9.539 20.625 27.375 1 89.94 22 VAL B C 1
ATOM 2460 O O . VAL B 1 22 ? -8.586 21.266 26.922 1 89.94 22 VAL B O 1
ATOM 2463 N N . ALA B 1 23 ? -9.602 20.188 28.641 1 88.44 23 ALA B N 1
ATOM 2464 C CA . ALA B 1 23 ? -8.578 20.578 29.625 1 88.44 23 ALA B CA 1
ATOM 2465 C C . ALA B 1 23 ? -7.219 20 29.234 1 88.44 23 ALA B C 1
ATOM 2467 O O . ALA B 1 23 ? -6.207 20.703 29.281 1 88.44 23 ALA B O 1
ATOM 2468 N N . LEU B 1 24 ? -7.199 18.828 28.922 1 86.75 24 LEU B N 1
ATOM 2469 C CA . LEU B 1 24 ? -5.957 18.156 28.562 1 86.75 24 LEU B CA 1
ATOM 2470 C C . LEU B 1 24 ? -5.398 18.703 27.25 1 86.75 24 LEU B C 1
ATOM 2472 O O . LEU B 1 24 ? -4.184 18.859 27.109 1 86.75 24 LEU B O 1
ATOM 2476 N N . ALA B 1 25 ? -6.254 18.969 26.312 1 89.94 25 ALA B N 1
ATOM 2477 C CA . ALA B 1 25 ? -5.828 19.562 25.047 1 89.94 25 ALA B CA 1
ATOM 2478 C C . ALA B 1 25 ? -5.211 20.938 25.281 1 89.94 25 ALA B C 1
ATOM 2480 O O . ALA B 1 25 ? -4.191 21.266 24.672 1 89.94 25 ALA B O 1
ATOM 2481 N N . ALA B 1 26 ? -5.824 21.703 26.109 1 91 26 ALA B N 1
ATOM 2482 C CA . ALA B 1 26 ? -5.328 23.031 26.453 1 91 26 ALA B CA 1
ATOM 2483 C C . ALA B 1 26 ? -3.943 22.953 27.094 1 91 26 ALA B C 1
ATOM 2485 O O . ALA B 1 26 ? -3.049 23.719 26.734 1 91 26 ALA B O 1
ATOM 2486 N N . ALA B 1 27 ? -3.783 22 27.984 1 86.5 27 ALA B N 1
ATOM 2487 C CA . ALA B 1 27 ? -2.498 21.781 28.656 1 86.5 27 ALA B CA 1
ATOM 2488 C C . ALA B 1 27 ? -1.416 21.406 27.641 1 86.5 27 ALA B C 1
ATOM 2490 O O . ALA B 1 27 ? -0.29 21.906 27.719 1 86.5 27 ALA B O 1
ATOM 2491 N N . GLU B 1 28 ? -1.822 20.594 26.719 1 84.12 28 GLU B N 1
ATOM 2492 C CA . GLU B 1 28 ? -0.88 20.125 25.703 1 84.12 28 GLU B CA 1
ATOM 2493 C C . GLU B 1 28 ? -0.393 21.281 24.828 1 84.12 28 GLU B C 1
ATOM 2495 O O . GLU B 1 28 ? 0.786 21.328 24.484 1 84.12 28 GLU B O 1
ATOM 2500 N N . LEU B 1 29 ? -1.271 22.141 24.438 1 86.44 29 LEU B N 1
ATOM 2501 C CA . LEU B 1 29 ? -0.948 23.188 23.469 1 86.44 29 LEU B CA 1
ATOM 2502 C C . LEU B 1 29 ? -0.523 24.469 24.188 1 86.44 29 LEU B C 1
ATOM 2504 O O . LEU B 1 29 ? -0.106 25.438 23.531 1 86.44 29 LEU B O 1
ATOM 2508 N N . GLY B 1 30 ? -0.593 24.484 25.562 1 89.75 30 GLY B N 1
ATOM 2509 C CA . GLY B 1 30 ? -0.218 25.656 26.328 1 89.75 30 GLY B CA 1
ATOM 2510 C C . GLY B 1 30 ? -1.172 26.812 26.156 1 89.75 30 GLY B C 1
ATOM 2511 O O . GLY B 1 30 ? -0.741 27.969 26.016 1 89.75 30 GLY B O 1
ATOM 2512 N N . VAL B 1 31 ? -2.436 26.5 25.969 1 91.44 31 VAL B N 1
ATOM 2513 C CA . VAL B 1 31 ? -3.459 27.516 25.828 1 91.44 31 VAL B CA 1
ATOM 2514 C C . VAL B 1 31 ? -4.562 27.297 26.859 1 91.44 31 VAL B C 1
ATOM 2516 O O . VAL B 1 31 ? -4.484 26.375 27.672 1 91.44 31 VAL B O 1
ATOM 2519 N N . THR B 1 32 ? -5.523 28.234 26.969 1 91.31 32 THR B N 1
ATOM 2520 C CA . THR B 1 32 ? -6.629 28.094 27.922 1 91.31 32 THR B CA 1
ATOM 2521 C C . THR B 1 32 ? -7.699 27.172 27.359 1 91.31 32 THR B C 1
ATOM 2523 O O . THR B 1 32 ? -7.859 27.047 26.141 1 91.31 32 THR B O 1
ATOM 2526 N N . PRO B 1 33 ? -8.391 26.5 28.281 1 91.19 33 PRO B N 1
ATOM 2527 C CA . PRO B 1 33 ? -9.508 25.672 27.828 1 91.19 33 PRO B CA 1
ATOM 2528 C C . PRO B 1 33 ? -10.5 26.453 26.953 1 91.19 33 PRO B C 1
ATOM 2530 O O . PRO B 1 33 ? -11.047 25.906 26 1 91.19 33 PRO B O 1
ATOM 2533 N N . GLY B 1 34 ? -10.719 27.641 27.312 1 91.69 34 GLY B N 1
ATOM 2534 C CA . GLY B 1 34 ? -11.594 28.484 26.516 1 91.69 34 GLY B CA 1
ATOM 2535 C C . GLY B 1 34 ? -11.125 28.656 25.078 1 91.69 34 GLY B C 1
ATOM 2536 O O . GLY B 1 34 ? -11.938 28.641 24.156 1 91.69 34 GLY B O 1
ATOM 2537 N N . ALA B 1 35 ? -9.844 28.797 24.906 1 92.19 35 ALA B N 1
ATOM 2538 C CA . ALA B 1 35 ? -9.25 28.938 23.578 1 92.19 35 ALA B CA 1
ATOM 2539 C C . ALA B 1 35 ? -9.469 27.688 22.75 1 92.19 35 ALA B C 1
ATOM 2541 O O . ALA B 1 35 ? -9.758 27.766 21.547 1 92.19 35 ALA B O 1
ATOM 2542 N N . ILE B 1 36 ? -9.305 26.516 23.344 1 92.12 36 ILE B N 1
ATOM 2543 C CA . ILE B 1 36 ? -9.547 25.25 22.656 1 92.12 36 ILE B CA 1
ATOM 2544 C C . ILE B 1 36 ? -10.992 25.188 22.188 1 92.12 36 ILE B C 1
ATOM 2546 O O . ILE B 1 36 ? -11.266 24.891 21.016 1 92.12 36 ILE B O 1
ATOM 2550 N N . SER B 1 37 ? -11.906 25.5 23.094 1 90 37 SER B N 1
ATOM 2551 C CA . SER B 1 37 ? -13.336 25.438 22.781 1 90 37 SER B CA 1
ATOM 2552 C C . SER B 1 37 ? -13.703 26.391 21.656 1 90 37 SER B C 1
ATOM 2554 O O . SER B 1 37 ? -14.438 26.016 20.734 1 90 37 SER B O 1
ATOM 2556 N N . GLN B 1 38 ? -13.156 27.547 21.734 1 90.69 38 GLN B N 1
ATOM 2557 C CA . GLN B 1 38 ? -13.422 28.547 20.719 1 90.69 38 GLN B CA 1
ATOM 2558 C C . GLN B 1 38 ? -12.906 28.109 19.344 1 90.69 38 GLN B C 1
ATOM 2560 O O . GLN B 1 38 ? -13.602 28.25 18.344 1 90.69 38 GLN B O 1
ATOM 2565 N N . GLN B 1 39 ? -11.711 27.594 19.266 1 91.56 39 GLN B N 1
ATOM 2566 C CA . GLN B 1 39 ? -11.094 27.172 18.016 1 91.56 39 GLN B CA 1
ATOM 2567 C C . GLN B 1 39 ? -11.852 26.016 17.391 1 91.56 39 GLN B C 1
ATOM 2569 O O . GLN B 1 39 ? -12.078 26 16.172 1 91.56 39 GLN B O 1
ATOM 2574 N N . VAL B 1 40 ? -12.211 25.062 18.188 1 90.38 40 VAL B N 1
ATOM 2575 C CA . VAL B 1 40 ? -12.898 23.875 17.703 1 90.38 40 VAL B CA 1
ATOM 2576 C C . VAL B 1 40 ? -14.289 24.234 17.203 1 90.38 40 VAL B C 1
ATOM 2578 O O . VAL B 1 40 ? -14.742 23.734 16.172 1 90.38 40 VAL B O 1
ATOM 2581 N N . THR B 1 41 ? -14.945 25.125 17.938 1 85.88 41 THR B N 1
ATOM 2582 C CA . THR B 1 41 ? -16.25 25.609 17.516 1 85.88 41 THR B CA 1
ATOM 2583 C C . THR B 1 41 ? -16.141 26.375 16.203 1 85.88 41 THR B C 1
ATOM 2585 O O . THR B 1 41 ? -16.969 26.188 15.305 1 85.88 41 THR B O 1
ATOM 2588 N N . ARG B 1 42 ? -15.164 27.203 16.141 1 86.56 42 ARG B N 1
ATOM 2589 C CA . ARG B 1 42 ? -14.914 27.969 14.93 1 86.56 42 ARG B CA 1
ATOM 2590 C C . ARG B 1 42 ? -14.672 27.047 13.742 1 86.56 42 ARG B C 1
ATOM 2592 O O . ARG B 1 42 ? -15.148 27.312 12.633 1 86.56 42 ARG B O 1
ATOM 2599 N N . LEU B 1 43 ? -13.938 26.031 13.922 1 86.31 43 LEU B N 1
ATOM 2600 C CA . LEU B 1 43 ? -13.656 25.062 12.859 1 86.31 43 LEU B CA 1
ATOM 2601 C C . LEU B 1 43 ? -14.945 24.438 12.344 1 86.31 43 LEU B C 1
ATOM 2603 O O . LEU B 1 43 ? -15.133 24.312 11.133 1 86.31 43 LEU B O 1
ATOM 2607 N N . GLY B 1 44 ? -15.766 24.016 13.25 1 84.62 44 GLY B N 1
ATOM 2608 C CA . GLY B 1 44 ? -17.062 23.469 12.867 1 84.62 44 GLY B CA 1
ATOM 2609 C C . GLY B 1 44 ? -17.906 24.438 12.062 1 84.62 44 GLY B C 1
ATOM 2610 O O . GLY B 1 44 ? -18.531 24.047 11.078 1 84.62 44 GLY B O 1
ATOM 2611 N N . GLU B 1 45 ? -17.891 25.703 12.508 1 80.88 45 GLU B N 1
ATOM 2612 C CA . GLU B 1 45 ? -18.625 26.75 11.797 1 80.88 45 GLU B CA 1
ATOM 2613 C C . GLU B 1 45 ? -18.109 26.938 10.383 1 80.88 45 GLU B C 1
ATOM 2615 O O . GLU B 1 45 ? -18.875 27.062 9.43 1 80.88 45 GLU B O 1
ATOM 2620 N N . LEU B 1 46 ? -16.859 26.938 10.281 1 79.56 46 LEU B N 1
ATOM 2621 C CA . LEU B 1 46 ? -16.219 27.125 8.984 1 79.56 46 LEU B CA 1
ATOM 2622 C C . LEU B 1 46 ? -16.562 25.984 8.039 1 79.56 46 LEU B C 1
ATOM 2624 O O . LEU B 1 46 ? -16.75 26.188 6.84 1 79.56 46 LEU B O 1
ATOM 2628 N N . LEU B 1 47 ? -16.641 24.844 8.625 1 77.06 47 LEU B N 1
ATOM 2629 C CA . LEU B 1 47 ? -16.891 23.641 7.832 1 77.06 47 LEU B CA 1
ATOM 2630 C C . LEU B 1 47 ? -18.391 23.375 7.719 1 77.06 47 LEU B C 1
ATOM 2632 O O . LEU B 1 47 ? -18.797 22.469 6.996 1 77.06 47 LEU B O 1
ATOM 2636 N N . ALA B 1 48 ? -19.156 24.203 8.383 1 76.88 48 ALA B N 1
ATOM 2637 C CA . ALA B 1 48 ? -20.609 24.062 8.43 1 76.88 48 ALA B CA 1
ATOM 2638 C C . ALA B 1 48 ? -21 22.656 8.867 1 76.88 48 ALA B C 1
ATOM 2640 O O . ALA B 1 48 ? -21.922 22.062 8.297 1 76.88 48 ALA B O 1
ATOM 2641 N N . VAL B 1 49 ? -20.234 22.062 9.789 1 78.12 49 VAL B N 1
ATOM 2642 C CA . VAL B 1 49 ? -20.484 20.734 10.352 1 78.12 49 VAL B CA 1
ATOM 2643 C C . VAL B 1 49 ? -20.297 20.766 11.867 1 78.12 49 VAL B C 1
ATOM 2645 O O . VAL B 1 49 ? -19.484 21.531 12.375 1 78.12 49 VAL B O 1
ATOM 2648 N N . GLN B 1 50 ? -21.109 20.047 12.539 1 81.5 50 GLN B N 1
ATOM 2649 C CA . GLN B 1 50 ? -20.906 19.906 13.977 1 81.5 50 GLN B CA 1
ATOM 2650 C C . GLN B 1 50 ? -19.828 18.875 14.281 1 81.5 50 GLN B C 1
ATOM 2652 O O . GLN B 1 50 ? -20.062 17.672 14.203 1 81.5 50 GLN B O 1
ATOM 2657 N N . LEU B 1 51 ? -18.656 19.359 14.641 1 86.75 51 LEU B N 1
ATOM 2658 C CA . LEU B 1 51 ? -17.516 18.469 14.867 1 86.75 51 LEU B CA 1
ATOM 2659 C C . LEU B 1 51 ? -17.469 18.016 16.312 1 86.75 51 LEU B C 1
ATOM 2661 O O . LEU B 1 51 ? -16.891 16.969 16.625 1 86.75 51 LEU B O 1
ATOM 2665 N N . VAL B 1 52 ? -18.062 18.828 17.188 1 87.56 52 VAL B N 1
ATOM 2666 C CA . VAL B 1 52 ? -18.016 18.531 18.609 1 87.56 52 VAL B CA 1
ATOM 2667 C C . VAL B 1 52 ? -19.406 18.703 19.219 1 87.56 52 VAL B C 1
ATOM 2669 O O . VAL B 1 52 ? -20.25 19.438 18.688 1 87.56 52 VAL B O 1
ATOM 2672 N N . ALA B 1 53 ? -19.641 17.844 20.203 1 83.69 53 ALA B N 1
ATOM 2673 C CA . ALA B 1 53 ? -20.875 17.938 20.953 1 83.69 53 ALA B CA 1
ATOM 2674 C C . ALA B 1 53 ? -20.609 18.047 22.453 1 83.69 53 ALA B C 1
ATOM 2676 O O . ALA B 1 53 ? -19.547 17.609 22.922 1 83.69 53 ALA B O 1
ATOM 2677 N N . ARG B 1 54 ? -21.562 18.703 23.141 1 79.38 54 ARG B N 1
ATOM 2678 C CA . ARG B 1 54 ? -21.438 18.844 24.578 1 79.38 54 ARG B CA 1
ATOM 2679 C C . ARG B 1 54 ? -21.734 17.531 25.297 1 79.38 54 ARG B C 1
ATOM 2681 O O . ARG B 1 54 ? -22.656 16.812 24.922 1 79.38 54 ARG B O 1
ATOM 2688 N N . SER B 1 55 ? -20.828 17.047 26.016 1 75.38 55 SER B N 1
ATOM 2689 C CA . SER B 1 55 ? -21.016 15.914 26.922 1 75.38 55 SER B CA 1
ATOM 2690 C C . SER B 1 55 ? -20.688 16.297 28.359 1 75.38 55 SER B C 1
ATOM 2692 O O . SER B 1 55 ? -19.516 16.344 28.75 1 75.38 55 SER B O 1
ATOM 2694 N N . GLY B 1 56 ? -21.672 16.469 29.156 1 67.19 56 GLY B N 1
ATOM 2695 C CA . GLY B 1 56 ? -21.453 17 30.5 1 67.19 56 GLY B CA 1
ATOM 2696 C C . GLY B 1 56 ? -20.734 18.344 30.5 1 67.19 56 GLY B C 1
ATOM 2697 O O . GLY B 1 56 ? -21.188 19.297 29.875 1 67.19 56 GLY B O 1
ATOM 2698 N N . ARG B 1 57 ? -19.594 18.375 31.25 1 62.94 57 ARG B N 1
ATOM 2699 C CA . ARG B 1 57 ? -18.859 19.625 31.375 1 62.94 57 ARG B CA 1
ATOM 2700 C C . ARG B 1 57 ? -17.812 19.75 30.266 1 62.94 57 ARG B C 1
ATOM 2702 O O . ARG B 1 57 ? -17.047 20.719 30.25 1 62.94 57 ARG B O 1
ATOM 2709 N N . GLY B 1 58 ? -17.812 18.781 29.312 1 77.44 58 GLY B N 1
ATOM 2710 C CA . GLY B 1 58 ? -16.75 18.812 28.328 1 77.44 58 GLY B CA 1
ATOM 2711 C C . GLY B 1 58 ? -17.25 18.688 26.906 1 77.44 58 GLY B C 1
ATOM 2712 O O . GLY B 1 58 ? -18.453 18.797 26.641 1 77.44 58 GLY B O 1
ATOM 2713 N N . LEU B 1 59 ? -16.328 18.828 25.938 1 84.19 59 LEU B N 1
ATOM 2714 C CA . LEU B 1 59 ? -16.609 18.641 24.516 1 84.19 59 LEU B CA 1
ATOM 2715 C C . LEU B 1 59 ? -16.094 17.297 24.031 1 84.19 59 LEU B C 1
ATOM 2717 O O . LEU B 1 59 ? -15.008 16.859 24.422 1 84.19 59 LEU B O 1
ATOM 2721 N N . VAL B 1 60 ? -16.969 16.609 23.406 1 81.19 60 VAL B N 1
ATOM 2722 C CA . VAL B 1 60 ? -16.562 15.344 22.797 1 81.19 60 VAL B CA 1
ATOM 2723 C C . VAL B 1 60 ? -16.75 15.414 21.281 1 81.19 60 VAL B C 1
ATOM 2725 O O . VAL B 1 60 ? -17.594 16.172 20.797 1 81.19 60 VAL B O 1
ATOM 2728 N N . LEU B 1 61 ? -15.914 14.734 20.609 1 84.12 61 LEU B N 1
ATOM 2729 C CA . LEU B 1 61 ? -16.047 14.703 19.156 1 84.12 61 LEU B CA 1
ATOM 2730 C C . LEU B 1 61 ? -17.328 14 18.75 1 84.12 61 LEU B C 1
ATOM 2732 O O . LEU B 1 61 ? -17.719 12.992 19.328 1 84.12 61 LEU B O 1
ATOM 2736 N N . THR B 1 62 ? -18.125 14.688 17.781 1 80.62 62 THR B N 1
ATOM 2737 C CA . THR B 1 62 ? -19.234 14.016 17.125 1 80.62 62 THR B CA 1
ATOM 2738 C C . THR B 1 62 ? -18.734 12.922 16.188 1 80.62 62 THR B C 1
ATOM 2740 O O . THR B 1 62 ? -17.531 12.75 16.031 1 80.62 62 THR B O 1
ATOM 2743 N N . GLU B 1 63 ? -19.688 12.227 15.664 1 68.25 63 GLU B N 1
ATOM 2744 C CA . GLU B 1 63 ? -19.297 11.227 14.672 1 68.25 63 GLU B CA 1
ATOM 2745 C C . GLU B 1 63 ? -18.562 11.867 13.5 1 68.25 63 GLU B C 1
ATOM 2747 O O . GLU B 1 63 ? -17.531 11.359 13.062 1 68.25 63 GLU B O 1
ATOM 2752 N N . LEU B 1 64 ? -19.094 12.945 13.055 1 71.44 64 LEU B N 1
ATOM 2753 C CA . LEU B 1 64 ? -18.453 13.688 11.984 1 71.44 64 LEU B CA 1
ATOM 2754 C C . LEU B 1 64 ? -17.125 14.273 12.453 1 71.44 64 LEU B C 1
ATOM 2756 O O . LEU B 1 64 ? -16.172 14.352 11.68 1 71.44 64 LEU B O 1
ATOM 2760 N N . GLY B 1 65 ? -17.094 14.711 13.727 1 80.19 65 GLY B N 1
ATOM 2761 C CA . GLY B 1 65 ? -15.852 15.211 14.312 1 80.19 65 GLY B CA 1
ATOM 2762 C C . GLY B 1 65 ? -14.742 14.172 14.32 1 80.19 65 GLY B C 1
ATOM 2763 O O . GLY B 1 65 ? -13.594 14.492 14.016 1 80.19 65 GLY B O 1
ATOM 2764 N N . ARG B 1 66 ? -15.062 13.094 14.648 1 72.44 66 ARG B N 1
ATOM 2765 C CA . ARG B 1 66 ? -14.094 12.008 14.703 1 72.44 66 ARG B CA 1
ATOM 2766 C C . ARG B 1 66 ? -13.555 11.688 13.312 1 72.44 66 ARG B C 1
ATOM 2768 O O . ARG B 1 66 ? -12.352 11.469 13.133 1 72.44 66 ARG B O 1
ATOM 2775 N N . LEU B 1 67 ? -14.445 11.711 12.336 1 65.12 67 LEU B N 1
ATOM 2776 C CA . LEU B 1 67 ? -14.039 11.484 10.953 1 65.12 67 LEU B CA 1
ATOM 2777 C C . LEU B 1 67 ? -13.07 12.562 10.492 1 65.12 67 LEU B C 1
ATOM 2779 O O . LEU B 1 67 ? -12.047 12.258 9.867 1 65.12 67 LEU B O 1
ATOM 2783 N N . TYR B 1 68 ? -13.422 13.734 10.742 1 76.88 68 TYR B N 1
ATOM 2784 C CA . TYR B 1 68 ? -12.578 14.867 10.359 1 76.88 68 TYR B CA 1
ATOM 2785 C C . TYR B 1 68 ? -11.242 14.812 11.078 1 76.88 68 TYR B C 1
ATOM 2787 O O . TYR B 1 68 ? -10.195 15.102 10.484 1 76.88 68 TYR B O 1
ATOM 2795 N N . HIS B 1 69 ? -11.234 14.469 12.359 1 80.75 69 HIS B N 1
ATOM 2796 C CA . HIS B 1 69 ? -10.008 14.422 13.148 1 80.75 69 HIS B CA 1
ATOM 2797 C C . HIS B 1 69 ? -9.031 13.383 12.594 1 80.75 69 HIS B C 1
ATOM 2799 O O . HIS B 1 69 ? -7.824 13.617 12.547 1 80.75 69 HIS B O 1
ATOM 2805 N N . ALA B 1 70 ? -9.539 12.398 12.18 1 65.25 70 ALA B N 1
ATOM 2806 C CA . ALA B 1 70 ? -8.672 11.367 11.602 1 65.25 70 ALA B CA 1
ATOM 2807 C C . ALA B 1 70 ? -7.875 11.922 10.422 1 65.25 70 ALA B C 1
ATOM 2809 O O . ALA B 1 70 ? -6.68 11.641 10.297 1 65.25 70 ALA B O 1
ATOM 2810 N N . GLU B 1 71 ? -8.531 12.625 9.57 1 67.69 71 GLU B N 1
ATOM 2811 C CA . GLU B 1 71 ? -7.855 13.227 8.422 1 67.69 71 GLU B CA 1
ATOM 2812 C C . GLU B 1 71 ? -6.84 14.273 8.867 1 67.69 71 GLU B C 1
ATOM 2814 O O . GLU B 1 71 ? -5.738 14.344 8.32 1 67.69 71 GLU B O 1
ATOM 2819 N N . ILE B 1 72 ? -7.297 15.023 9.836 1 75.44 72 ILE B N 1
ATOM 2820 C CA . ILE B 1 72 ? -6.418 16.062 10.367 1 75.44 72 ILE B CA 1
ATOM 2821 C C . ILE B 1 72 ? -5.188 15.414 11 1 75.44 72 ILE B C 1
ATOM 2823 O O . ILE B 1 72 ? -4.062 15.891 10.82 1 75.44 72 ILE B O 1
ATOM 2827 N N . ARG B 1 73 ? -5.438 14.383 11.703 1 73.5 73 ARG B N 1
ATOM 2828 C CA . ARG B 1 73 ? -4.344 13.688 12.367 1 73.5 73 ARG B CA 1
ATOM 2829 C C . ARG B 1 73 ? -3.344 13.141 11.359 1 73.5 73 ARG B C 1
ATOM 2831 O O . ARG B 1 73 ? -2.133 13.227 11.562 1 73.5 73 ARG B O 1
ATOM 2838 N N . ARG B 1 74 ? -3.812 12.648 10.305 1 63.56 74 ARG B N 1
ATOM 2839 C CA . ARG B 1 74 ? -2.934 12.188 9.234 1 63.56 74 ARG B CA 1
ATOM 2840 C C . ARG B 1 74 ? -2.033 13.312 8.742 1 63.56 74 ARG B C 1
ATOM 2842 O O . ARG B 1 74 ? -0.841 13.109 8.508 1 63.56 74 ARG B O 1
ATOM 2849 N N . GLY B 1 75 ? -2.668 14.359 8.531 1 66.56 75 GLY B N 1
ATOM 2850 C CA . GLY B 1 75 ? -1.907 15.531 8.125 1 66.56 75 GLY B CA 1
ATOM 2851 C C . GLY B 1 75 ? -0.837 15.93 9.125 1 66.56 75 GLY B C 1
ATOM 2852 O O . GLY B 1 75 ? 0.32 16.141 8.75 1 66.56 75 GLY B O 1
ATOM 2853 N N . PHE B 1 76 ? -1.178 15.875 10.359 1 69.56 76 PHE B N 1
ATOM 2854 C CA . PHE B 1 76 ? -0.232 16.297 11.383 1 69.56 76 PHE B CA 1
ATOM 2855 C C . PHE B 1 76 ? 0.852 15.242 11.578 1 69.56 76 PHE B C 1
ATOM 2857 O O . PHE B 1 76 ? 2.016 15.578 11.812 1 69.56 76 PHE B O 1
ATOM 2864 N N . ALA B 1 77 ? 0.497 14.07 11.547 1 62.12 77 ALA B N 1
ATOM 2865 C CA . ALA B 1 77 ? 1.48 13 11.656 1 62.12 77 ALA B CA 1
ATOM 2866 C C . ALA B 1 77 ? 2.535 13.109 10.555 1 62.12 77 ALA B C 1
ATOM 2868 O O . ALA B 1 77 ? 3.727 12.922 10.812 1 62.12 77 ALA B O 1
ATOM 2869 N N . ALA B 1 78 ? 2.076 13.336 9.398 1 60.41 78 ALA B N 1
ATOM 2870 C CA . ALA B 1 78 ? 3.004 13.531 8.289 1 60.41 78 ALA B CA 1
ATOM 2871 C C . ALA B 1 78 ? 3.957 14.688 8.57 1 60.41 78 ALA B C 1
ATOM 2873 O O . ALA B 1 78 ? 5.156 14.594 8.312 1 60.41 78 ALA B O 1
ATOM 2874 N N . LEU B 1 79 ? 3.371 15.688 9.141 1 62.19 79 LEU B N 1
ATOM 2875 C CA . LEU B 1 79 ? 4.176 16.859 9.469 1 62.19 79 LEU B CA 1
ATOM 2876 C C . LEU B 1 79 ? 5.184 16.547 10.57 1 62.19 79 LEU B C 1
ATOM 2878 O O . LEU B 1 79 ? 6.324 17.016 10.523 1 62.19 79 LEU B O 1
ATOM 2882 N N . GLU B 1 80 ? 4.824 15.734 11.445 1 60.66 80 GLU B N 1
ATOM 2883 C CA . GLU B 1 80 ? 5.684 15.336 12.555 1 60.66 80 GLU B CA 1
ATOM 2884 C C . GLU B 1 80 ? 6.824 14.445 12.07 1 60.66 80 GLU B C 1
ATOM 2886 O O . GLU B 1 80 ? 7.949 14.539 12.57 1 60.66 80 GLU B O 1
ATOM 2891 N N . GLY B 1 81 ? 6.625 13.586 11.172 1 53.88 81 GLY B N 1
ATOM 2892 C CA . GLY B 1 81 ? 7.617 12.656 10.648 1 53.88 81 GLY B CA 1
ATOM 2893 C C . GLY B 1 81 ? 8.578 13.297 9.672 1 53.88 81 GLY B C 1
ATOM 2894 O O . GLY B 1 81 ? 9.594 12.695 9.297 1 53.88 81 GLY B O 1
ATOM 2895 N N . ALA B 1 82 ? 8.32 14.398 9.305 1 54.16 82 ALA B N 1
ATOM 2896 C CA . ALA B 1 82 ? 9.109 15.062 8.273 1 54.16 82 ALA B CA 1
ATOM 2897 C C . ALA B 1 82 ? 10.57 15.188 8.688 1 54.16 82 ALA B C 1
ATOM 2899 O O . ALA B 1 82 ? 11.477 15.047 7.863 1 54.16 82 ALA B O 1
ATOM 2900 N N . GLN B 1 83 ? 10.789 15.391 9.875 1 48.66 83 GLN B N 1
ATOM 2901 C CA . GLN B 1 83 ? 12.164 15.523 10.359 1 48.66 83 GLN B CA 1
ATOM 2902 C C . GLN B 1 83 ? 12.93 14.211 10.203 1 48.66 83 GLN B C 1
ATOM 2904 O O . GLN B 1 83 ? 14.133 14.219 9.953 1 48.66 83 GLN B O 1
ATOM 2909 N N . ASP B 1 84 ? 12.406 13.141 10.438 1 48.62 84 ASP B N 1
ATOM 2910 C CA . ASP B 1 84 ? 13.031 11.828 10.344 1 48.62 84 ASP B CA 1
ATOM 2911 C C . ASP B 1 84 ? 13.617 11.594 8.953 1 48.62 84 ASP B C 1
ATOM 2913 O O . ASP B 1 84 ? 14.672 10.977 8.812 1 48.62 84 ASP B O 1
ATOM 2917 N N . VAL B 1 85 ? 12.984 12.062 8.031 1 46.09 85 VAL B N 1
ATOM 2918 C CA . VAL B 1 85 ? 13.453 11.953 6.652 1 46.09 85 VAL B CA 1
ATOM 2919 C C . VAL B 1 85 ? 14.805 12.633 6.504 1 46.09 85 VAL B C 1
ATOM 2921 O O . VAL B 1 85 ? 15.695 12.125 5.809 1 46.09 85 VAL B O 1
ATOM 2924 N N . LEU B 1 86 ? 14.867 13.695 7.109 1 45.31 86 LEU B N 1
ATOM 2925 C CA . LEU B 1 86 ? 16.125 14.422 7.051 1 45.31 86 LEU B CA 1
ATOM 2926 C C . LEU B 1 86 ? 17.266 13.594 7.652 1 45.31 86 LEU B C 1
ATOM 2928 O O . LEU B 1 86 ? 18.375 13.594 7.125 1 45.31 86 LEU B O 1
ATOM 2932 N N . ASP B 1 87 ? 17.109 12.977 8.617 1 43.03 87 ASP B N 1
ATOM 2933 C CA . ASP B 1 87 ? 18.141 12.211 9.289 1 43.03 87 ASP B CA 1
ATOM 2934 C C . ASP B 1 87 ? 18.578 11.008 8.445 1 43.03 87 ASP B C 1
ATOM 2936 O O . ASP B 1 87 ? 19.766 10.703 8.359 1 43.03 87 ASP B O 1
ATOM 2940 N N . ARG B 1 88 ? 17.688 10.359 7.879 1 43.81 88 ARG B N 1
ATOM 2941 C CA . ARG B 1 88 ? 18.016 9.195 7.055 1 43.81 88 ARG B CA 1
ATOM 2942 C C . ARG B 1 88 ? 18.797 9.609 5.809 1 43.81 88 ARG B C 1
ATOM 2944 O O . ARG B 1 88 ? 19.594 8.82 5.281 1 43.81 88 ARG B O 1
ATOM 2951 N N . ALA B 1 89 ? 18.438 10.641 5.145 1 44.16 89 ALA B N 1
ATOM 2952 C CA . ALA B 1 89 ? 19.156 11.18 3.99 1 44.16 89 ALA B CA 1
ATOM 2953 C C . ALA B 1 89 ? 20.656 11.266 4.266 1 44.16 89 ALA B C 1
ATOM 2955 O O . ALA B 1 89 ? 21.469 11.117 3.354 1 44.16 89 ALA B O 1
ATOM 2956 N N . ARG B 1 90 ? 21 11.641 5.297 1 41.16 90 ARG B N 1
ATOM 2957 C CA . ARG B 1 90 ? 22.438 11.797 5.5 1 41.16 90 ARG B CA 1
ATOM 2958 C C . ARG B 1 90 ? 23.156 10.469 5.344 1 41.16 90 ARG B C 1
ATOM 2960 O O . ARG B 1 90 ? 24.312 10.43 4.934 1 41.16 90 ARG B O 1
ATOM 2967 N N . GLU B 1 91 ? 22.781 9.516 5.934 1 43.53 91 GLU B N 1
ATOM 2968 C CA . GLU B 1 91 ? 23.672 8.375 6.109 1 43.53 91 GLU B CA 1
ATOM 2969 C C . GLU B 1 91 ? 23.547 7.387 4.957 1 43.53 91 GLU B C 1
ATOM 2971 O O . GLU B 1 91 ? 24.438 6.566 4.73 1 43.53 91 GLU B O 1
ATOM 2976 N N . ASP B 1 92 ? 22.359 7.281 4.156 1 55.84 92 ASP B N 1
ATOM 2977 C CA . ASP B 1 92 ? 22.156 5.945 3.609 1 55.84 92 ASP B CA 1
ATOM 2978 C C . ASP B 1 92 ? 22.609 5.867 2.154 1 55.84 92 ASP B C 1
ATOM 2980 O O . ASP B 1 92 ? 22.281 6.734 1.347 1 55.84 92 ASP B O 1
ATOM 2984 N N . ALA B 1 93 ? 23.719 5.254 1.843 1 68.5 93 ALA B N 1
ATOM 2985 C CA . ALA B 1 93 ? 24.312 4.824 0.583 1 68.5 93 ALA B CA 1
ATOM 2986 C C . ALA B 1 93 ? 23.281 4.152 -0.315 1 68.5 93 ALA B C 1
ATOM 2988 O O . ALA B 1 93 ? 23.531 3.938 -1.505 1 68.5 93 ALA B O 1
ATOM 2989 N N . ALA B 1 94 ? 22.172 3.977 0.094 1 85.25 94 ALA B N 1
ATOM 2990 C CA . ALA B 1 94 ? 21.203 3.254 -0.73 1 85.25 94 ALA B CA 1
ATOM 2991 C C . ALA B 1 94 ? 20.438 4.211 -1.641 1 85.25 94 ALA B C 1
ATOM 2993 O O . ALA B 1 94 ? 20.141 5.344 -1.253 1 85.25 94 ALA B O 1
ATOM 2994 N N . ILE B 1 95 ? 20.297 3.764 -2.906 1 90.25 95 ILE B N 1
ATOM 2995 C CA . ILE B 1 95 ? 19.406 4.496 -3.801 1 90.25 95 ILE B CA 1
ATOM 2996 C C . ILE B 1 95 ? 17.953 4.32 -3.35 1 90.25 95 ILE B C 1
ATOM 2998 O O . ILE B 1 95 ? 17.469 3.193 -3.258 1 90.25 95 ILE B O 1
ATOM 3002 N N . ARG B 1 96 ? 17.297 5.398 -3.131 1 89.75 96 ARG B N 1
ATOM 3003 C CA . ARG B 1 96 ? 15.93 5.371 -2.648 1 89.75 96 ARG B CA 1
ATOM 3004 C C . ARG B 1 96 ? 14.938 5.598 -3.789 1 89.75 96 ARG B C 1
ATOM 3006 O O . ARG B 1 96 ? 14.922 6.668 -4.398 1 89.75 96 ARG B O 1
ATOM 3013 N N . LEU B 1 97 ? 14.133 4.551 -4.086 1 91.19 97 LEU B N 1
ATOM 3014 C CA . LEU B 1 97 ? 13.086 4.637 -5.102 1 91.19 97 LEU B CA 1
ATOM 3015 C C . LEU B 1 97 ? 11.703 4.582 -4.461 1 91.19 97 LEU B C 1
ATOM 3017 O O . LEU B 1 97 ? 11.352 3.594 -3.812 1 91.19 97 LEU B O 1
ATOM 3021 N N . SER B 1 98 ? 10.977 5.664 -4.621 1 89.38 98 SER B N 1
ATOM 3022 C CA . SER B 1 98 ? 9.586 5.711 -4.184 1 89.38 98 SER B CA 1
ATOM 3023 C C . SER B 1 98 ? 8.633 5.598 -5.371 1 89.38 98 SER B C 1
ATOM 3025 O O . SER B 1 98 ? 8.891 6.152 -6.438 1 89.38 98 SER B O 1
ATOM 3027 N N . CYS B 1 99 ? 7.586 4.855 -5.191 1 90.69 99 CYS B N 1
ATOM 3028 C CA . CYS B 1 99 ? 6.547 4.754 -6.211 1 90.69 99 CYS B CA 1
ATOM 3029 C C . CYS B 1 99 ? 5.184 4.516 -5.574 1 90.69 99 CYS B C 1
ATOM 3031 O O . CYS B 1 99 ? 5.086 4.273 -4.371 1 90.69 99 CYS B O 1
ATOM 3033 N N . LEU B 1 100 ? 4.16 4.703 -6.387 1 87.06 100 LEU B N 1
ATOM 3034 C CA . LEU B 1 100 ? 2.846 4.27 -5.93 1 87.06 100 LEU B CA 1
ATOM 3035 C C . LEU B 1 100 ? 2.863 2.793 -5.543 1 87.06 100 LEU B C 1
ATOM 3037 O O . LEU B 1 100 ? 3.572 1.995 -6.16 1 87.06 100 LEU B O 1
ATOM 3041 N N . THR B 1 101 ? 2.039 2.477 -4.594 1 87.25 101 THR B N 1
ATOM 3042 C CA . THR B 1 101 ? 2.074 1.148 -3.994 1 87.25 101 THR B CA 1
ATOM 3043 C C . THR B 1 101 ? 1.863 0.071 -5.055 1 87.25 101 THR B C 1
ATOM 3045 O O . THR B 1 101 ? 2.646 -0.876 -5.148 1 87.25 101 THR B O 1
ATOM 3048 N N . SER B 1 102 ? 0.875 0.184 -5.848 1 90.31 102 SER B N 1
ATOM 3049 C CA . SER B 1 102 ? 0.584 -0.834 -6.852 1 90.31 102 SER B CA 1
ATOM 3050 C C . SER B 1 102 ? 1.662 -0.872 -7.93 1 90.31 102 SER B C 1
ATOM 3052 O O . SER B 1 102 ? 1.927 -1.925 -8.516 1 90.31 102 SER B O 1
ATOM 3054 N N . VAL B 1 103 ? 2.305 0.258 -8.18 1 92.44 103 VAL B N 1
ATOM 3055 C CA . VAL B 1 103 ? 3.422 0.29 -9.117 1 92.44 103 VAL B CA 1
ATOM 3056 C C . VAL B 1 103 ? 4.574 -0.556 -8.578 1 92.44 103 VAL B C 1
ATOM 3058 O O . VAL B 1 103 ? 5.164 -1.352 -9.312 1 92.44 103 VAL B O 1
ATOM 3061 N N . LEU B 1 104 ? 4.82 -0.35 -7.348 1 91.12 104 LEU B N 1
ATOM 3062 C CA . LEU B 1 104 ? 5.891 -1.131 -6.738 1 91.12 104 LEU B CA 1
ATOM 3063 C C . LEU B 1 104 ? 5.566 -2.621 -6.777 1 91.12 104 LEU B C 1
ATOM 3065 O O . LEU B 1 104 ? 6.398 -3.43 -7.195 1 91.12 104 LEU B O 1
ATOM 3069 N N . MET B 1 105 ? 4.406 -2.963 -6.492 1 88.12 105 MET B N 1
ATOM 3070 C CA . MET B 1 105 ? 4.016 -4.359 -6.32 1 88.12 105 MET B CA 1
ATOM 3071 C C . MET B 1 105 ? 3.92 -5.066 -7.668 1 88.12 105 MET B C 1
ATOM 3073 O O . MET B 1 105 ? 4.363 -6.207 -7.809 1 88.12 105 MET B O 1
ATOM 3077 N N . LYS B 1 106 ? 3.408 -4.367 -8.633 1 92.75 106 LYS B N 1
ATOM 3078 C CA . LYS B 1 106 ? 2.969 -5.086 -9.828 1 92.75 106 LYS B CA 1
ATOM 3079 C C . LYS B 1 106 ? 3.859 -4.758 -11.023 1 92.75 106 LYS B C 1
ATOM 3081 O O . LYS B 1 106 ? 3.891 -5.504 -12 1 92.75 106 LYS B O 1
ATOM 3086 N N . TRP B 1 107 ? 4.59 -3.656 -10.953 1 95.06 107 TRP B N 1
ATOM 3087 C CA . TRP B 1 107 ? 5.324 -3.27 -12.156 1 95.06 107 TRP B CA 1
ATOM 3088 C C . TRP B 1 107 ? 6.828 -3.24 -11.891 1 95.06 107 TRP B C 1
ATOM 3090 O O . TRP B 1 107 ? 7.59 -3.979 -12.516 1 95.06 107 TRP B O 1
ATOM 3100 N N . ILE B 1 108 ? 7.242 -2.459 -10.852 1 93.25 108 ILE B N 1
ATOM 3101 C CA . ILE B 1 108 ? 8.664 -2.268 -10.594 1 93.25 108 ILE B CA 1
ATOM 3102 C C . ILE B 1 108 ? 9.211 -3.449 -9.797 1 93.25 108 ILE B C 1
ATOM 3104 O O . ILE B 1 108 ? 10.328 -3.904 -10.031 1 93.25 108 ILE B O 1
ATOM 3108 N N . GLY B 1 109 ? 8.5 -3.902 -8.93 1 87.25 109 GLY B N 1
ATOM 3109 C CA . GLY B 1 109 ? 8.961 -4.961 -8.047 1 87.25 109 GLY B CA 1
ATOM 3110 C C . GLY B 1 109 ? 9.492 -6.172 -8.789 1 87.25 109 GLY B C 1
ATOM 3111 O O . GLY B 1 109 ? 10.656 -6.547 -8.641 1 87.25 109 GLY B O 1
ATOM 3112 N N . PRO B 1 110 ? 8.703 -6.68 -9.664 1 84.06 110 PRO B N 1
ATOM 3113 C CA . PRO B 1 110 ? 9.125 -7.875 -10.398 1 84.06 110 PRO B CA 1
ATOM 3114 C C . PRO B 1 110 ? 10.281 -7.598 -11.352 1 84.06 110 PRO B C 1
ATOM 3116 O O . PRO B 1 110 ? 11.008 -8.523 -11.734 1 84.06 110 PRO B O 1
ATOM 3119 N N . ARG B 1 111 ? 10.469 -6.383 -11.719 1 89.94 111 ARG B N 1
ATOM 3120 C CA . ARG B 1 111 ? 11.445 -6.039 -12.742 1 89.94 111 ARG B CA 1
ATOM 3121 C C . ARG B 1 111 ? 12.773 -5.617 -12.117 1 89.94 111 ARG B C 1
ATOM 3123 O O . ARG B 1 111 ? 13.836 -5.824 -12.695 1 89.94 111 ARG B O 1
ATOM 3130 N N . ILE B 1 112 ? 12.625 -5.027 -10.969 1 90.75 112 ILE B N 1
ATOM 3131 C CA . ILE B 1 112 ? 13.805 -4.41 -10.359 1 90.75 112 ILE B CA 1
ATOM 3132 C C . ILE B 1 112 ? 14.82 -5.488 -9.992 1 90.75 112 ILE B C 1
ATOM 3134 O O . ILE B 1 112 ? 16.016 -5.203 -9.852 1 90.75 112 ILE B O 1
ATOM 3138 N N . PHE B 1 113 ? 14.383 -6.688 -9.891 1 83.31 113 PHE B N 1
ATOM 3139 C CA . PHE B 1 113 ? 15.266 -7.797 -9.539 1 83.31 113 PHE B CA 1
ATOM 3140 C C . PHE B 1 113 ? 16.234 -8.102 -10.672 1 83.31 113 PHE B C 1
ATOM 3142 O O . PHE B 1 113 ? 17.406 -8.391 -10.43 1 83.31 113 PHE B O 1
ATOM 3149 N N . ASP B 1 114 ? 15.648 -8.039 -11.797 1 85.12 114 ASP B N 1
ATOM 3150 C CA . ASP B 1 114 ? 16.5 -8.258 -12.961 1 85.12 114 ASP B CA 1
ATOM 3151 C C . ASP B 1 114 ? 17.594 -7.188 -13.047 1 85.12 114 ASP B C 1
ATOM 3153 O O . ASP B 1 114 ? 18.75 -7.496 -13.352 1 85.12 114 ASP B O 1
ATOM 3157 N N . TRP B 1 115 ? 17.234 -6.047 -12.75 1 91.12 115 TRP B N 1
ATOM 3158 C CA . TRP B 1 115 ? 18.203 -4.965 -12.773 1 91.12 115 TRP B CA 1
ATOM 3159 C C . TRP B 1 115 ? 19.25 -5.152 -11.68 1 91.12 115 TRP B C 1
ATOM 3161 O O . TRP B 1 115 ? 20.453 -4.98 -11.914 1 91.12 115 TRP B O 1
ATOM 3171 N N . GLN B 1 116 ? 18.781 -5.488 -10.531 1 86.56 116 GLN B N 1
ATOM 3172 C CA . GLN B 1 116 ? 19.688 -5.664 -9.391 1 86.56 116 GLN B CA 1
ATOM 3173 C C . GLN B 1 116 ? 20.688 -6.785 -9.648 1 86.56 116 GLN B C 1
ATOM 3175 O O . GLN B 1 116 ? 21.844 -6.707 -9.211 1 86.56 116 GLN B O 1
ATOM 3180 N N . SER B 1 117 ? 20.266 -7.816 -10.266 1 84.81 117 SER B N 1
ATOM 3181 C CA . SER B 1 117 ? 21.156 -8.93 -10.578 1 84.81 117 SER B CA 1
ATOM 3182 C C . SER B 1 117 ? 22.328 -8.484 -11.438 1 84.81 117 SER B C 1
ATOM 3184 O O . SER B 1 117 ? 23.422 -9.055 -11.359 1 84.81 117 SER B O 1
ATOM 3186 N N . GLN B 1 118 ? 22.094 -7.48 -12.219 1 89.69 118 GLN B N 1
ATOM 3187 C CA . GLN B 1 118 ? 23.141 -6.934 -13.078 1 89.69 118 GLN B CA 1
ATOM 3188 C C . GLN B 1 118 ? 23.953 -5.863 -12.359 1 89.69 118 GLN B C 1
ATOM 3190 O O . GLN B 1 118 ? 24.984 -5.418 -12.859 1 89.69 118 GLN B O 1
ATOM 3195 N N . HIS B 1 119 ? 23.5 -5.527 -11.188 1 89.94 119 HIS B N 1
ATOM 3196 C CA . HIS B 1 119 ? 24.156 -4.523 -10.359 1 89.94 119 HIS B CA 1
ATOM 3197 C C . HIS B 1 119 ? 24.25 -4.98 -8.906 1 89.94 119 HIS B C 1
ATOM 3199 O O . HIS B 1 119 ? 23.703 -4.336 -8.016 1 89.94 119 HIS B O 1
ATOM 3205 N N . PRO B 1 120 ? 25 -5.965 -8.664 1 81.62 120 PRO B N 1
ATOM 3206 C CA . PRO B 1 120 ? 25.016 -6.617 -7.355 1 81.62 120 PRO B CA 1
ATOM 3207 C C . PRO B 1 120 ? 25.516 -5.699 -6.242 1 81.62 120 PRO B C 1
ATOM 3209 O O . PRO B 1 120 ? 25.219 -5.93 -5.066 1 81.62 120 PRO B O 1
ATOM 3212 N N . GLY B 1 121 ? 26.234 -4.656 -6.551 1 81.25 121 GLY B N 1
ATOM 3213 C CA 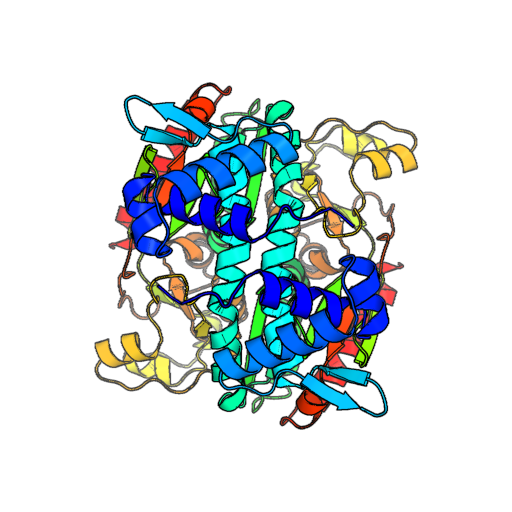. GLY B 1 121 ? 26.734 -3.738 -5.539 1 81.25 121 GLY B CA 1
ATOM 3214 C C . GLY B 1 121 ? 25.75 -2.65 -5.176 1 81.25 121 GLY B C 1
ATOM 3215 O O . GLY B 1 121 ? 25.938 -1.939 -4.188 1 81.25 121 GLY B O 1
ATOM 3216 N N . ALA B 1 122 ? 24.703 -2.566 -5.906 1 87.88 122 ALA B N 1
ATOM 3217 C CA . ALA B 1 122 ? 23.734 -1.502 -5.688 1 87.88 122 ALA B CA 1
ATOM 3218 C C . ALA B 1 122 ? 22.859 -1.803 -4.477 1 87.88 122 ALA B C 1
ATOM 3220 O O . ALA B 1 122 ? 22.422 -2.941 -4.285 1 87.88 122 ALA B O 1
ATOM 3221 N N . ARG B 1 123 ? 22.75 -0.827 -3.688 1 88.31 123 ARG B N 1
ATOM 3222 C CA . ARG B 1 123 ? 21.812 -0.909 -2.566 1 88.31 123 ARG B CA 1
ATOM 3223 C C . ARG B 1 123 ? 20.562 -0.092 -2.84 1 88.31 123 ARG B C 1
ATOM 3225 O O . ARG B 1 123 ? 20.641 1.095 -3.164 1 88.31 123 ARG B O 1
ATOM 3232 N N . LEU B 1 124 ? 19.375 -0.802 -2.775 1 91.25 124 LEU B N 1
ATOM 3233 C CA . LEU B 1 124 ? 18.109 -0.165 -3.111 1 91.25 124 LEU B CA 1
ATOM 3234 C C . LEU B 1 124 ? 17.172 -0.15 -1.908 1 91.25 124 LEU B C 1
ATOM 3236 O O . LEU B 1 124 ? 17.078 -1.133 -1.168 1 91.25 124 LEU B O 1
ATOM 3240 N N . SER B 1 125 ? 16.594 0.963 -1.721 1 89.31 125 SER B N 1
ATOM 3241 C CA . SER B 1 125 ? 15.477 1.113 -0.794 1 89.31 125 SER B CA 1
ATOM 3242 C C . SER B 1 125 ? 14.195 1.472 -1.532 1 89.31 125 SER B C 1
ATOM 3244 O O . SER B 1 125 ? 14.062 2.576 -2.066 1 89.31 125 SER B O 1
ATOM 3246 N N . LEU B 1 126 ? 13.266 0.521 -1.534 1 90.56 126 LEU B N 1
ATOM 3247 C CA . LEU B 1 126 ? 12.039 0.679 -2.299 1 90.56 126 LEU B CA 1
ATOM 3248 C C . LEU B 1 126 ? 10.859 0.988 -1.379 1 90.56 126 LEU B C 1
ATOM 3250 O O . LEU B 1 126 ? 10.586 0.234 -0.443 1 90.56 126 LEU B O 1
ATOM 3254 N N . THR B 1 127 ? 10.219 2.117 -1.71 1 87.06 127 THR B N 1
ATOM 3255 C CA . THR B 1 127 ? 9.109 2.559 -0.876 1 87.06 127 THR B CA 1
ATOM 3256 C C . THR B 1 127 ? 7.828 2.67 -1.697 1 87.06 127 THR B C 1
ATOM 3258 O O . THR B 1 127 ? 7.801 3.35 -2.725 1 87.06 127 THR B O 1
ATOM 3261 N N . GLY B 1 128 ? 6.809 1.906 -1.231 1 85.19 128 GLY B N 1
ATOM 3262 C CA . GLY B 1 128 ? 5.477 2.064 -1.791 1 85.19 128 GLY B CA 1
ATOM 3263 C C . GLY B 1 128 ? 4.594 2.996 -0.98 1 85.19 128 GLY B C 1
ATOM 3264 O O . GLY B 1 128 ? 4.328 2.74 0.196 1 85.19 128 GLY B O 1
ATOM 3265 N N . SER B 1 129 ? 4.199 4.066 -1.671 1 75.62 129 SER B N 1
ATOM 3266 C CA . SER B 1 129 ? 3.377 5.031 -0.948 1 75.62 129 SER B CA 1
ATOM 3267 C C . SER B 1 129 ? 2.387 5.719 -1.88 1 75.62 129 SER B C 1
ATOM 3269 O O . SER B 1 129 ? 2.734 6.086 -3.004 1 75.62 129 SER B O 1
ATOM 3271 N N . ASP B 1 130 ? 1.156 5.699 -1.406 1 65.38 130 ASP B N 1
ATOM 3272 C CA . ASP B 1 130 ? 0.158 6.395 -2.211 1 65.38 130 ASP B CA 1
ATOM 3273 C C . ASP B 1 130 ? 0.182 7.898 -1.938 1 65.38 130 ASP B C 1
ATOM 3275 O O . ASP B 1 130 ? -0.486 8.672 -2.627 1 65.38 130 ASP B O 1
ATOM 3279 N N . ILE B 1 131 ? 0.83 8.117 -0.911 1 57.12 131 ILE B N 1
ATOM 3280 C CA . ILE B 1 131 ? 1.06 9.531 -0.655 1 57.12 131 ILE B CA 1
ATOM 3281 C C . ILE B 1 131 ? 2.342 9.984 -1.354 1 57.12 131 ILE B C 1
ATOM 3283 O O . ILE B 1 131 ? 3.373 9.312 -1.261 1 57.12 131 ILE B O 1
ATOM 3287 N N . GLU B 1 132 ? 2.195 10.805 -2.402 1 53.38 132 GLU B N 1
ATOM 3288 C CA . GLU B 1 132 ? 3.322 11.258 -3.215 1 53.38 132 GLU B CA 1
ATOM 3289 C C . GLU B 1 132 ? 4.484 11.711 -2.34 1 53.38 132 GLU B C 1
ATOM 3291 O O . GLU B 1 132 ? 4.336 12.625 -1.528 1 53.38 132 GLU B O 1
ATOM 3296 N N . PRO B 1 133 ? 5.598 10.781 -2.459 1 46.31 133 PRO B N 1
ATOM 3297 C CA . PRO B 1 133 ? 6.77 11.289 -1.743 1 46.31 133 PRO B CA 1
ATOM 3298 C C . PRO B 1 133 ? 7.266 12.617 -2.295 1 46.31 133 PRO B C 1
ATOM 3300 O O . PRO B 1 133 ? 7.023 12.938 -3.463 1 46.31 133 PRO B O 1
ATOM 3303 N N . ASP B 1 134 ? 7.758 13.516 -1.574 1 44.09 134 ASP B N 1
ATOM 3304 C CA . ASP B 1 134 ? 8.406 14.734 -2.051 1 44.09 134 ASP B CA 1
ATOM 3305 C C . ASP B 1 134 ? 9.82 14.445 -2.537 1 44.09 134 ASP B C 1
ATOM 3307 O O . ASP B 1 134 ? 10.742 14.297 -1.729 1 44.09 134 ASP B O 1
ATOM 3311 N N . LEU B 1 135 ? 10.062 14.25 -3.846 1 47.34 135 LEU B N 1
ATOM 3312 C CA . LEU B 1 135 ? 11.359 13.969 -4.457 1 47.34 135 LEU B CA 1
ATOM 3313 C C . LEU B 1 135 ? 12.375 15.055 -4.102 1 47.34 135 LEU B C 1
ATOM 3315 O O . LEU B 1 135 ? 13.562 14.773 -3.928 1 47.34 135 LEU B O 1
ATOM 3319 N N . ILE B 1 136 ? 11.93 16.188 -4.086 1 43.25 136 ILE B N 1
ATOM 3320 C CA . ILE B 1 136 ? 12.789 17.344 -3.83 1 43.25 136 ILE B CA 1
ATOM 3321 C C . ILE B 1 136 ? 13.367 17.25 -2.42 1 43.25 136 ILE B C 1
ATOM 3323 O O . ILE B 1 136 ? 14.516 17.641 -2.189 1 43.25 136 ILE B O 1
ATOM 3327 N N . ARG B 1 137 ? 12.664 16.625 -1.604 1 42.5 137 ARG B N 1
ATOM 3328 C CA . ARG B 1 137 ? 13.008 16.531 -0.189 1 42.5 137 ARG B CA 1
ATOM 3329 C C . ARG B 1 137 ? 13.969 15.375 0.073 1 42.5 137 ARG B C 1
ATOM 3331 O O . ARG B 1 137 ? 14.242 15.039 1.227 1 42.5 137 ARG B O 1
ATOM 3338 N N . GLY B 1 138 ? 14.328 14.797 -0.893 1 53.56 138 GLY B N 1
ATOM 3339 C CA . GLY B 1 138 ? 15.281 13.703 -0.846 1 53.56 138 GLY B CA 1
ATOM 3340 C C . GLY B 1 138 ? 14.703 12.43 -0.265 1 53.56 138 GLY B C 1
ATOM 3341 O O . GLY B 1 138 ? 15.438 11.555 0.192 1 53.56 138 GLY B O 1
ATOM 3342 N N . GLU B 1 139 ? 13.391 12.461 -0.113 1 62.84 139 GLU B N 1
ATOM 3343 C CA . GLU B 1 139 ? 12.773 11.258 0.442 1 62.84 139 GLU B CA 1
ATOM 3344 C C . GLU B 1 139 ? 12.938 10.07 -0.499 1 62.84 139 GLU B C 1
ATOM 3346 O O . GLU B 1 139 ? 12.805 8.922 -0.081 1 62.84 139 GLU B O 1
ATOM 3351 N N . ALA B 1 140 ? 13.219 10.594 -1.478 1 80.88 140 ALA B N 1
ATOM 3352 C CA . ALA B 1 140 ? 13.516 9.586 -2.496 1 80.88 140 ALA B CA 1
ATOM 3353 C C . ALA B 1 140 ? 14.492 10.133 -3.535 1 80.88 140 ALA B C 1
ATOM 3355 O O . ALA B 1 140 ? 14.547 11.344 -3.764 1 80.88 140 ALA B O 1
ATOM 3356 N N . ASP B 1 141 ? 15.289 9.367 -3.854 1 87.44 141 ASP B N 1
ATOM 3357 C CA . ASP B 1 141 ? 16.172 9.727 -4.965 1 87.44 141 ASP B CA 1
ATOM 3358 C C . ASP B 1 141 ? 15.414 9.727 -6.289 1 87.44 141 ASP B C 1
ATOM 3360 O O . ASP B 1 141 ? 15.648 10.578 -7.145 1 87.44 141 ASP B O 1
ATOM 3364 N N . PHE B 1 142 ? 14.57 8.773 -6.395 1 91.44 142 PHE B N 1
ATOM 3365 C CA . PHE B 1 142 ? 13.703 8.609 -7.555 1 91.44 142 PHE B CA 1
ATOM 3366 C C . PHE B 1 142 ? 12.25 8.422 -7.125 1 91.44 142 PHE B C 1
ATOM 3368 O O . PHE B 1 142 ? 11.977 7.789 -6.105 1 91.44 142 PHE B O 1
ATOM 3375 N N . ARG B 1 143 ? 11.367 8.953 -7.949 1 90.75 143 ARG B N 1
ATOM 3376 C CA . ARG B 1 143 ? 9.945 8.773 -7.691 1 90.75 143 ARG B CA 1
ATOM 3377 C C . ARG B 1 143 ? 9.188 8.453 -8.977 1 90.75 143 ARG B C 1
ATOM 3379 O O . ARG B 1 143 ? 9.312 9.18 -9.969 1 90.75 143 ARG B O 1
ATOM 3386 N N . ILE B 1 144 ? 8.477 7.387 -8.914 1 92 144 ILE B N 1
ATOM 3387 C CA . ILE B 1 144 ? 7.512 7.098 -9.969 1 92 144 ILE B CA 1
ATOM 3388 C C . ILE B 1 144 ? 6.105 7.477 -9.508 1 92 144 ILE B C 1
ATOM 3390 O O . ILE B 1 144 ? 5.613 6.949 -8.508 1 92 144 ILE B O 1
ATOM 3394 N N . TYR B 1 145 ? 5.523 8.406 -10.211 1 86.62 145 TYR B N 1
ATOM 3395 C CA . TYR B 1 145 ? 4.219 8.906 -9.789 1 86.62 145 TYR B CA 1
ATOM 3396 C C . TYR B 1 145 ? 3.285 9.07 -10.984 1 86.62 145 TYR B C 1
ATOM 3398 O O . TYR B 1 145 ? 3.709 8.922 -12.133 1 86.62 145 TYR B O 1
ATOM 3406 N N . TYR B 1 146 ? 2.012 9.234 -10.602 1 87.56 146 TYR B N 1
ATOM 3407 C CA . TYR B 1 146 ? 0.979 9.281 -11.633 1 87.56 146 TYR B CA 1
ATOM 3408 C C . TYR B 1 146 ? 0.353 10.672 -11.711 1 87.56 146 TYR B C 1
ATOM 3410 O O . TYR B 1 146 ? -0.155 11.188 -10.719 1 87.56 146 TYR B O 1
ATOM 3418 N N . GLY B 1 147 ? 0.417 11.078 -12.852 1 81.38 147 GLY B N 1
ATOM 3419 C CA . GLY B 1 147 ? -0.273 12.32 -13.133 1 81.38 147 GLY B CA 1
ATOM 3420 C C . GLY B 1 147 ? 0.305 13.508 -12.383 1 81.38 147 GLY B C 1
ATOM 3421 O O . GLY B 1 147 ? 1.486 13.516 -12.031 1 81.38 147 GLY B O 1
ATOM 3422 N N . GLY B 1 148 ? -0.506 14.617 -12.328 1 71.62 148 GLY B N 1
ATOM 3423 C CA . GLY B 1 148 ? -0.138 15.828 -11.609 1 71.62 148 GLY B CA 1
ATOM 3424 C C . GLY B 1 148 ? 0.029 17.031 -12.508 1 71.62 148 GLY B C 1
ATOM 3425 O O . GLY B 1 148 ? 0.317 16.891 -13.703 1 71.62 148 GLY B O 1
ATOM 3426 N N . ARG B 1 149 ? -0.317 18.172 -11.883 1 61.22 149 ARG B N 1
ATOM 3427 C CA . ARG B 1 149 ? -0.229 19.422 -12.633 1 61.22 149 ARG B CA 1
ATOM 3428 C C . ARG B 1 149 ? 1.141 20.062 -12.453 1 61.22 149 ARG B C 1
ATOM 3430 O O . ARG B 1 149 ? 1.601 20.812 -13.32 1 61.22 149 ARG B O 1
ATOM 3437 N N . ILE B 1 150 ? 1.747 19.75 -11.367 1 64.75 150 ILE B N 1
ATOM 3438 C CA . ILE B 1 150 ? 3.055 20.328 -11.078 1 64.75 150 ILE B CA 1
ATOM 3439 C C . ILE B 1 150 ? 4.102 19.219 -11 1 64.75 150 ILE B C 1
ATOM 3441 O O . ILE B 1 150 ? 3.912 18.219 -10.297 1 64.75 150 ILE B O 1
ATOM 3445 N N . HIS B 1 151 ? 5.141 19.422 -11.867 1 77.56 151 HIS B N 1
ATOM 3446 C CA . HIS B 1 151 ? 6.203 18.422 -11.93 1 77.56 151 HIS B CA 1
ATOM 3447 C C . HIS B 1 151 ? 7.52 18.984 -11.406 1 77.56 151 HIS B C 1
ATOM 3449 O O . HIS B 1 151 ? 7.836 20.156 -11.633 1 77.56 151 HIS B O 1
ATOM 3455 N N . PRO B 1 152 ? 8.203 18.172 -10.695 1 74.62 152 PRO B N 1
ATOM 3456 C CA . PRO B 1 152 ? 9.547 18.609 -10.297 1 74.62 152 PRO B CA 1
ATOM 3457 C C . PRO B 1 152 ? 10.414 19 -11.484 1 74.62 152 PRO B C 1
ATOM 3459 O O . PRO B 1 152 ? 10.078 18.688 -12.633 1 74.62 152 PRO B O 1
ATOM 3462 N N . ALA B 1 153 ? 11.477 19.766 -11.133 1 76.81 153 ALA B N 1
ATOM 3463 C CA . ALA B 1 153 ? 12.367 20.266 -12.172 1 76.81 153 ALA B CA 1
ATOM 3464 C C . ALA B 1 153 ? 12.938 19.125 -13.008 1 76.81 153 ALA B C 1
ATOM 3466 O O . ALA B 1 153 ? 13.023 19.219 -14.234 1 76.81 153 ALA B O 1
ATOM 3467 N N . HIS B 1 154 ? 13.336 18.141 -12.297 1 87.5 154 HIS B N 1
ATOM 3468 C CA . HIS B 1 154 ? 13.852 16.969 -12.992 1 87.5 154 HIS B CA 1
ATOM 3469 C C . HIS B 1 154 ? 12.805 15.859 -13.07 1 87.5 154 HIS B C 1
ATOM 3471 O O . HIS B 1 154 ? 12.523 15.203 -12.062 1 87.5 154 HIS B O 1
ATOM 3477 N N . HIS B 1 155 ? 12.234 15.727 -14.18 1 91.5 155 HIS B N 1
ATOM 3478 C CA . HIS B 1 155 ? 11.211 14.703 -14.398 1 91.5 155 HIS B CA 1
ATOM 3479 C C . HIS B 1 155 ? 11.18 14.266 -15.859 1 91.5 155 HIS B C 1
ATOM 3481 O O . HIS B 1 155 ? 11.742 14.938 -16.734 1 91.5 155 HIS B O 1
ATOM 3487 N N . ALA B 1 156 ? 10.672 13.125 -16.109 1 95.31 156 ALA B N 1
ATOM 3488 C CA . ALA B 1 156 ? 10.43 12.609 -17.453 1 95.31 156 ALA B CA 1
ATOM 3489 C C . ALA B 1 156 ? 9.125 11.82 -17.516 1 95.31 156 ALA B C 1
ATOM 3491 O O . ALA B 1 156 ? 8.727 11.195 -16.531 1 95.31 156 ALA B O 1
ATOM 3492 N N . VAL B 1 157 ? 8.492 11.93 -18.625 1 95.56 157 VAL B N 1
ATOM 3493 C CA . VAL B 1 157 ? 7.344 11.062 -18.875 1 95.56 157 VAL B CA 1
ATOM 3494 C C . VAL B 1 157 ? 7.816 9.625 -19.078 1 95.56 157 VAL B C 1
ATOM 3496 O O . VAL B 1 157 ? 8.727 9.367 -19.875 1 95.56 157 VAL B O 1
ATOM 3499 N N . LEU B 1 158 ? 7.246 8.703 -18.312 1 96.31 158 LEU B N 1
ATOM 3500 C CA . LEU B 1 158 ? 7.57 7.297 -18.516 1 96.31 158 LEU B CA 1
ATOM 3501 C C . LEU B 1 158 ? 6.688 6.68 -19.594 1 96.31 158 LEU B C 1
ATOM 3503 O O . LEU B 1 158 ? 7.176 6.289 -20.656 1 96.31 158 LEU B O 1
ATOM 3507 N N . PHE B 1 159 ? 5.371 6.617 -19.297 1 96.12 159 PHE B N 1
ATOM 3508 C CA . PHE B 1 159 ? 4.434 6.055 -20.266 1 96.12 159 PHE B CA 1
ATOM 3509 C C . PHE B 1 159 ? 2.994 6.32 -19.844 1 96.12 159 PHE B C 1
ATOM 3511 O O . PHE B 1 159 ? 2.732 6.625 -18.672 1 96.12 159 PHE B O 1
ATOM 3518 N N . THR B 1 160 ? 2.139 6.305 -20.797 1 95.44 160 THR B N 1
ATOM 3519 C CA . THR B 1 160 ? 0.704 6.234 -20.547 1 95.44 160 THR B CA 1
ATOM 3520 C C . THR B 1 160 ? 0.208 4.793 -20.625 1 95.44 160 THR B C 1
ATOM 3522 O O . THR B 1 160 ? 0.412 4.121 -21.641 1 95.44 160 THR B O 1
ATOM 3525 N N . ASP B 1 161 ? -0.396 4.414 -19.531 1 95.69 161 ASP B N 1
ATOM 3526 C CA . ASP B 1 161 ? -0.852 3.027 -19.5 1 95.69 161 ASP B CA 1
ATOM 3527 C C . ASP B 1 161 ? -2.283 2.904 -20.016 1 95.69 161 ASP B C 1
ATOM 3529 O O . ASP B 1 161 ? -2.93 3.91 -20.312 1 95.69 161 ASP B O 1
ATOM 3533 N N . HIS B 1 162 ? -2.682 1.693 -20.25 1 96 162 HIS B N 1
ATOM 3534 C CA . HIS B 1 162 ? -4.043 1.355 -20.641 1 96 162 HIS B CA 1
ATOM 3535 C C . HIS B 1 162 ? -4.645 0.304 -19.719 1 96 162 HIS B C 1
ATOM 3537 O O . HIS B 1 162 ? -3.912 -0.46 -19.078 1 96 162 HIS B O 1
ATOM 3543 N N . VAL B 1 163 ? -5.984 0.377 -19.594 1 96.06 163 VAL B N 1
ATOM 3544 C CA . VAL B 1 163 ? -6.664 -0.646 -18.812 1 96.06 163 VAL B CA 1
ATOM 3545 C C . VAL B 1 163 ? -7.496 -1.535 -19.734 1 96.06 163 VAL B C 1
ATOM 3547 O O . VAL B 1 163 ? -7.949 -1.092 -20.781 1 96.06 163 VAL B O 1
ATOM 3550 N N . VAL B 1 164 ? -7.664 -2.75 -19.344 1 96.81 164 VAL B N 1
ATOM 3551 C CA . VAL B 1 164 ? -8.453 -3.734 -20.078 1 96.81 164 VAL B CA 1
ATOM 3552 C C . VAL B 1 164 ? -9.219 -4.617 -19.094 1 96.81 164 VAL B C 1
ATOM 3554 O O . VAL B 1 164 ? -8.758 -4.863 -17.984 1 96.81 164 VAL B O 1
ATOM 3557 N N . PRO B 1 165 ? -10.414 -5.059 -19.516 1 97.56 165 PRO B N 1
ATOM 3558 C CA . PRO B 1 165 ? -11.094 -6.051 -18.672 1 97.56 165 PRO B CA 1
ATOM 3559 C C . PRO B 1 165 ? -10.359 -7.391 -18.641 1 97.56 165 PRO B C 1
ATOM 3561 O O . PRO B 1 165 ? -10.078 -7.973 -19.703 1 97.56 165 PRO B O 1
ATOM 3564 N N . ALA B 1 166 ? -10.031 -7.867 -17.453 1 98.12 166 ALA B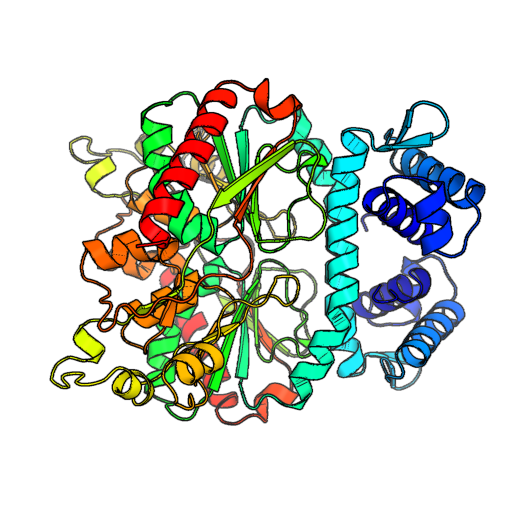 N 1
ATOM 3565 C CA . ALA B 1 166 ? -9.32 -9.133 -17.281 1 98.12 166 ALA B CA 1
ATOM 3566 C C . ALA B 1 166 ? -9.969 -9.969 -16.172 1 98.12 166 ALA B C 1
ATOM 3568 O O . ALA B 1 166 ? -10.586 -9.422 -15.258 1 98.12 166 ALA B O 1
ATOM 3569 N N . CYS B 1 167 ? -9.875 -11.273 -16.297 1 97.88 167 CYS B N 1
ATOM 3570 C CA . CYS B 1 167 ? -10.414 -12.18 -15.289 1 97.88 167 CYS B CA 1
ATOM 3571 C C . CYS B 1 167 ? -9.648 -13.492 -15.273 1 97.88 167 CYS B C 1
ATOM 3573 O O . CYS B 1 167 ? -8.812 -13.742 -16.141 1 97.88 167 CYS B O 1
ATOM 3575 N N . ALA B 1 168 ? -9.867 -14.203 -14.195 1 97.38 168 ALA B N 1
ATOM 3576 C CA . ALA B 1 168 ? -9.352 -15.57 -14.172 1 97.38 168 ALA B CA 1
ATOM 3577 C C . ALA B 1 168 ? -10.062 -16.438 -15.203 1 97.38 168 ALA B C 1
ATOM 3579 O O . ALA B 1 168 ? -11.281 -16.344 -15.383 1 97.38 168 ALA B O 1
ATOM 3580 N N . PRO B 1 169 ? -9.328 -17.297 -15.914 1 97.06 169 PRO B N 1
ATOM 3581 C CA . PRO B 1 169 ? -9.961 -18.172 -16.906 1 97.06 169 PRO B CA 1
ATOM 3582 C C . PRO B 1 169 ? -11.078 -19.031 -16.328 1 97.06 169 PRO B C 1
ATOM 3584 O O . PRO B 1 169 ? -12.07 -19.312 -17.016 1 97.06 169 PRO B O 1
ATOM 3587 N N . GLU B 1 170 ? -10.922 -19.422 -15.102 1 95.06 170 GLU B N 1
ATOM 3588 C CA . GLU B 1 170 ? -11.914 -20.281 -14.453 1 95.06 170 GLU B CA 1
ATOM 3589 C C . GLU B 1 170 ? -13.25 -19.562 -14.297 1 95.06 170 GLU B C 1
ATOM 3591 O O . GLU B 1 170 ? -14.305 -20.203 -14.266 1 95.06 170 GLU B O 1
ATOM 3596 N N . LEU B 1 171 ? -13.211 -18.266 -14.18 1 94.5 171 LEU B N 1
ATOM 3597 C CA . LEU B 1 171 ? -14.43 -17.484 -14 1 94.5 171 LEU B CA 1
ATOM 3598 C C . LEU B 1 171 ? -15.344 -17.625 -15.211 1 94.5 171 LEU B C 1
ATOM 3600 O O . LEU B 1 171 ? -16.578 -17.641 -15.07 1 94.5 171 LEU B O 1
ATOM 3604 N N . ILE B 1 172 ? -14.797 -17.766 -16.375 1 95.31 172 ILE B N 1
ATOM 3605 C CA . ILE B 1 172 ? -15.609 -17.781 -17.578 1 95.31 172 ILE B CA 1
ATOM 3606 C C . ILE B 1 172 ? -15.641 -19.188 -18.172 1 95.31 172 ILE B C 1
ATOM 3608 O O . ILE B 1 172 ? -16.125 -19.375 -19.297 1 95.31 172 ILE B O 1
ATOM 3612 N N . ALA B 1 173 ? -15.07 -20.078 -17.375 1 92.44 173 ALA B N 1
ATOM 3613 C CA . ALA B 1 173 ? -15.102 -21.453 -17.844 1 92.44 173 ALA B CA 1
ATOM 3614 C C . ALA B 1 173 ? -16.547 -21.938 -18.047 1 92.44 173 ALA B C 1
ATOM 3616 O O . ALA B 1 173 ? -17.375 -21.797 -17.156 1 92.44 173 ALA B O 1
ATOM 3617 N N . GLY B 1 174 ? -16.859 -22.438 -19.25 1 89.56 174 GLY B N 1
ATOM 3618 C CA . GLY B 1 174 ? -18.203 -22.938 -19.547 1 89.56 174 GLY B CA 1
ATOM 3619 C C . GLY B 1 174 ? -19.172 -21.859 -19.969 1 89.56 174 GLY B C 1
ATOM 3620 O O . GLY B 1 174 ? -20.312 -22.156 -20.312 1 89.56 174 GLY B O 1
ATOM 3621 N N . HIS B 1 175 ? -18.75 -20.656 -19.859 1 89.94 175 HIS B N 1
ATOM 3622 C CA . HIS B 1 175 ? -19.562 -19.531 -20.281 1 89.94 175 HIS B CA 1
ATOM 3623 C C . HIS B 1 175 ? -18.844 -18.688 -21.312 1 89.94 175 HIS B C 1
ATOM 3625 O O . HIS B 1 175 ? -18.344 -17.594 -21.016 1 89.94 175 HIS B O 1
ATOM 3631 N N . PRO B 1 176 ? -18.891 -19.188 -22.578 1 87.62 176 PRO B N 1
ATOM 3632 C CA . PRO B 1 176 ? -18.188 -18.438 -23.609 1 87.62 176 PRO B CA 1
ATOM 3633 C C . PRO B 1 176 ? -18.734 -17.031 -23.812 1 87.62 176 PRO B C 1
ATOM 3635 O O . PRO B 1 176 ? -19.953 -16.828 -23.812 1 87.62 176 PRO B O 1
ATOM 3638 N N . LEU B 1 177 ? -17.844 -16.062 -23.766 1 93.5 177 LEU B N 1
ATOM 3639 C CA . LEU B 1 177 ? -18.188 -14.672 -24.031 1 93.5 177 LEU B CA 1
ATOM 3640 C C . LEU B 1 177 ? -18.297 -14.398 -25.531 1 93.5 177 LEU B C 1
ATOM 3642 O O . LEU B 1 177 ? -17.391 -14.742 -26.281 1 93.5 177 LEU B O 1
ATOM 3646 N N . ARG B 1 178 ? -19.469 -13.891 -26.016 1 93.12 178 ARG B N 1
ATOM 3647 C CA . ARG B 1 178 ? -19.688 -13.648 -27.438 1 93.12 178 ARG B CA 1
ATOM 3648 C C . ARG B 1 178 ? -19.484 -12.18 -27.781 1 93.12 178 ARG B C 1
ATOM 3650 O O . ARG B 1 178 ? -19 -11.852 -28.875 1 93.12 178 ARG B O 1
ATOM 3657 N N . ASP B 1 179 ? -19.891 -11.367 -26.828 1 94.44 179 ASP B N 1
ATOM 3658 C CA . ASP B 1 179 ? -19.766 -9.93 -27.031 1 94.44 179 ASP B CA 1
ATOM 3659 C C . ASP B 1 179 ? -19.203 -9.258 -25.781 1 94.44 179 ASP B C 1
ATOM 3661 O O . ASP B 1 179 ? -19.328 -9.773 -24.672 1 94.44 179 ASP B O 1
ATOM 3665 N N . PRO B 1 180 ? -18.594 -8.086 -25.969 1 95.88 180 PRO B N 1
ATOM 3666 C CA . PRO B 1 180 ? -18 -7.371 -24.844 1 95.88 180 PRO B CA 1
ATOM 3667 C C . PRO B 1 180 ? -19 -7.105 -23.719 1 95.88 180 PRO B C 1
ATOM 3669 O O . PRO B 1 180 ? -18.609 -7.082 -22.547 1 95.88 180 PRO B O 1
ATOM 3672 N N . ALA B 1 181 ? -20.188 -6.965 -24.094 1 94.81 181 ALA B N 1
ATOM 3673 C CA . ALA B 1 181 ? -21.219 -6.668 -23.094 1 94.81 181 ALA B CA 1
ATOM 3674 C C . ALA B 1 181 ? -21.406 -7.848 -22.141 1 94.81 181 ALA B C 1
ATOM 3676 O O . ALA B 1 181 ? -21.922 -7.676 -21.031 1 94.81 181 ALA B O 1
ATOM 3677 N N . ASP B 1 182 ? -21.016 -9.039 -22.562 1 96.25 182 ASP B N 1
ATOM 3678 C CA . ASP B 1 182 ? -21.125 -10.234 -21.734 1 96.25 182 ASP B CA 1
ATOM 3679 C C . ASP B 1 182 ? -20.281 -10.102 -20.469 1 96.25 182 ASP B C 1
ATOM 3681 O O . ASP B 1 182 ? -20.578 -10.711 -19.438 1 96.25 182 ASP B O 1
ATOM 3685 N N . VAL B 1 183 ? -19.234 -9.266 -20.469 1 96.38 183 VAL B N 1
ATOM 3686 C CA . VAL B 1 183 ? -18.359 -9.016 -19.328 1 96.38 183 VAL B CA 1
ATOM 3687 C C . VAL B 1 183 ? -19.172 -8.438 -18.172 1 96.38 183 VAL B C 1
ATOM 3689 O O . VAL B 1 183 ? -18.938 -8.789 -17.016 1 96.38 183 VAL B O 1
ATOM 3692 N N . LEU B 1 184 ? -20.156 -7.672 -18.516 1 94.94 184 LEU B N 1
ATOM 3693 C CA . LEU B 1 184 ? -20.922 -6.918 -17.531 1 94.94 184 LEU B CA 1
ATOM 3694 C C . LEU B 1 184 ? -21.922 -7.812 -16.812 1 94.94 184 LEU B C 1
ATOM 3696 O O . LEU B 1 184 ? -22.531 -7.402 -15.82 1 94.94 184 LEU B O 1
ATOM 3700 N N . ALA B 1 185 ? -22.047 -9.047 -17.297 1 93.62 185 ALA B N 1
ATOM 3701 C CA . ALA B 1 185 ? -22.938 -10.008 -16.656 1 93.62 185 ALA B CA 1
ATOM 3702 C C . ALA B 1 185 ? -22.234 -10.758 -15.531 1 93.62 185 ALA B C 1
ATOM 3704 O O . ALA B 1 185 ? -22.875 -11.453 -14.742 1 93.62 185 ALA B O 1
ATOM 3705 N N . PHE B 1 186 ? -20.922 -10.578 -15.438 1 94.44 186 PHE B N 1
ATOM 3706 C CA . PHE B 1 186 ? -20.125 -11.203 -14.383 1 94.44 186 PHE B CA 1
ATOM 3707 C C . PHE B 1 186 ? -19.875 -10.227 -13.242 1 94.44 186 PHE B C 1
ATOM 3709 O O . PHE B 1 186 ? -20.031 -9.016 -13.406 1 94.44 186 PHE B O 1
ATOM 3716 N N . PRO B 1 187 ? -19.5 -10.781 -12.055 1 92.62 187 PRO B N 1
ATOM 3717 C CA . PRO B 1 187 ? -19.078 -9.859 -10.992 1 92.62 187 PRO B CA 1
ATOM 3718 C C . PRO B 1 187 ? -17.938 -8.953 -11.43 1 92.62 187 PRO B C 1
ATOM 3720 O O . PRO B 1 187 ? -17.031 -9.383 -12.148 1 92.62 187 PRO B O 1
ATOM 3723 N N . LEU B 1 188 ? -18.109 -7.715 -11.031 1 94.75 188 LEU B N 1
ATOM 3724 C CA . LEU B 1 188 ? -17.078 -6.727 -11.352 1 94.75 188 LEU B CA 1
ATOM 3725 C C . LEU B 1 188 ? -16.328 -6.301 -10.094 1 94.75 188 LEU B C 1
ATOM 3727 O O . LEU B 1 188 ? -16.938 -6.102 -9.039 1 94.75 188 LEU B O 1
ATOM 3731 N N . VAL B 1 189 ? -15.031 -6.344 -10.195 1 93.69 189 VAL B N 1
ATOM 3732 C CA . VAL B 1 189 ? -14.172 -5.797 -9.148 1 93.69 189 VAL B CA 1
ATOM 3733 C C . VAL B 1 189 ? -13.789 -4.359 -9.5 1 93.69 189 VAL B C 1
ATOM 3735 O O . VAL B 1 189 ? -13.273 -4.098 -10.586 1 93.69 189 VAL B O 1
ATOM 3738 N N . SER B 1 190 ? -14.031 -3.455 -8.555 1 92.44 190 SER B N 1
ATOM 3739 C CA . SER B 1 190 ? -13.781 -2.045 -8.844 1 92.44 190 SER B CA 1
ATOM 3740 C C . SER B 1 190 ? -12.531 -1.545 -8.133 1 92.44 190 SER B C 1
ATOM 3742 O O . SER B 1 190 ? -12.188 -2.035 -7.055 1 92.44 190 SER B O 1
ATOM 3744 N N . ILE B 1 191 ? -11.875 -0.665 -8.781 1 89.88 191 ILE B N 1
ATOM 3745 C CA . ILE B 1 191 ? -10.742 0.049 -8.203 1 89.88 191 ILE B CA 1
ATOM 3746 C C . ILE B 1 191 ? -11.148 1.483 -7.871 1 89.88 191 ILE B C 1
ATOM 3748 O O . ILE B 1 191 ? -11.633 2.213 -8.734 1 89.88 191 ILE B O 1
ATOM 3752 N N . VAL B 1 192 ? -10.977 1.783 -6.617 1 81.19 192 VAL B N 1
ATOM 3753 C CA . VAL B 1 192 ? -11.281 3.145 -6.191 1 81.19 192 VAL B CA 1
ATOM 3754 C C . VAL B 1 192 ? -10.016 3.994 -6.223 1 81.19 192 VAL B C 1
ATOM 3756 O O . VAL B 1 192 ? -9.164 3.879 -5.34 1 81.19 192 VAL B O 1
ATOM 3759 N N . TRP B 1 193 ? -9.969 4.812 -7.164 1 72.5 193 TRP B N 1
ATOM 3760 C CA . TRP B 1 193 ? -8.789 5.652 -7.352 1 72.5 193 TRP B CA 1
ATOM 3761 C C . TRP B 1 193 ? -8.758 6.789 -6.332 1 72.5 193 TRP B C 1
ATOM 3763 O O . TRP B 1 193 ? -9.805 7.348 -5.992 1 72.5 193 TRP B O 1
ATOM 3773 N N . ASN B 1 194 ? -7.559 7.012 -5.836 1 64.5 194 ASN B N 1
ATOM 3774 C CA . ASN B 1 194 ? -7.406 8.18 -4.969 1 64.5 194 ASN B CA 1
ATOM 3775 C C . ASN B 1 194 ? -7.773 9.469 -5.695 1 64.5 194 ASN B C 1
ATOM 3777 O O . ASN B 1 194 ? -7.332 9.703 -6.82 1 64.5 194 ASN B O 1
ATOM 3781 N N . ARG B 1 195 ? -8.648 10.188 -5.105 1 58.38 195 ARG B N 1
ATOM 3782 C CA . ARG B 1 195 ? -9.188 11.398 -5.727 1 58.38 195 ARG B CA 1
ATOM 3783 C C . ARG B 1 195 ? -8.078 12.383 -6.051 1 58.38 195 ARG B C 1
ATOM 3785 O O . ARG B 1 195 ? -8.273 13.32 -6.836 1 58.38 195 ARG B O 1
ATOM 3792 N N . ARG B 1 196 ? -6.973 12.195 -5.359 1 56.91 196 ARG B N 1
ATOM 3793 C CA . ARG B 1 196 ? -5.84 13.07 -5.625 1 56.91 196 ARG B CA 1
ATOM 3794 C C . ARG B 1 196 ? -5.277 12.836 -7.02 1 56.91 196 ARG B C 1
ATOM 3796 O O . ARG B 1 196 ? -4.566 13.68 -7.562 1 56.91 196 ARG B O 1
ATOM 3803 N N . PHE B 1 197 ? -5.664 11.719 -7.508 1 60.53 197 PHE B N 1
ATOM 3804 C CA . PHE B 1 197 ? -5.184 11.367 -8.836 1 60.53 197 PHE B CA 1
ATOM 3805 C C . PHE B 1 197 ? -6.301 11.484 -9.867 1 60.53 197 PHE B C 1
ATOM 3807 O O . PHE B 1 197 ? -7.48 11.508 -9.508 1 60.53 197 PHE B O 1
ATOM 3814 N N . ALA B 1 198 ? -5.836 11.773 -11.023 1 60.09 198 ALA B N 1
ATOM 3815 C CA . ALA B 1 198 ? -6.832 11.734 -12.086 1 60.09 198 ALA B CA 1
ATOM 3816 C C . ALA B 1 198 ? -7.562 10.398 -12.109 1 60.09 198 ALA B C 1
ATOM 3818 O O . ALA B 1 198 ? -6.945 9.344 -11.938 1 60.09 198 ALA B O 1
ATOM 3819 N N . PRO B 1 199 ? -8.805 10.562 -12.117 1 61.88 199 PRO B N 1
ATOM 3820 C CA . PRO B 1 199 ? -9.555 9.297 -12.086 1 61.88 199 PRO B CA 1
ATOM 3821 C C . PRO B 1 199 ? -9.172 8.359 -13.227 1 61.88 199 PRO B C 1
ATOM 3823 O O . PRO B 1 199 ? -8.93 8.805 -14.344 1 61.88 199 PRO B O 1
ATOM 3826 N N . GLY B 1 200 ? -8.781 7.203 -12.82 1 64.38 200 GLY B N 1
ATOM 3827 C CA . GLY B 1 200 ? -8.68 6.18 -13.844 1 64.38 200 GLY B CA 1
ATOM 3828 C C . GLY B 1 200 ? -10.023 5.715 -14.359 1 64.38 200 GLY B C 1
ATOM 3829 O O . GLY B 1 200 ? -11.07 6.145 -13.859 1 64.38 200 GLY B O 1
ATOM 3830 N N . PRO B 1 201 ? -9.898 4.984 -15.445 1 75.31 201 PRO B N 1
ATOM 3831 C CA . PRO B 1 201 ? -11.172 4.488 -15.977 1 75.31 2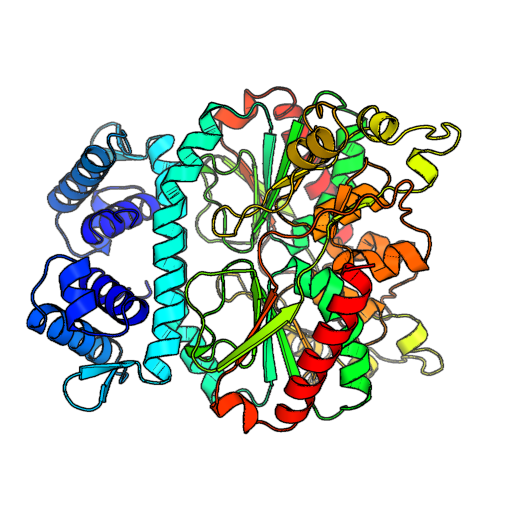01 PRO B CA 1
ATOM 3832 C C . PRO B 1 201 ? -11.883 3.541 -15.008 1 75.31 201 PRO B C 1
ATOM 3834 O O . PRO B 1 201 ? -11.234 2.693 -14.383 1 75.31 201 PRO B O 1
ATOM 3837 N N . GLU B 1 202 ? -13.109 3.834 -14.883 1 87 202 GLU B N 1
ATOM 3838 C CA . GLU B 1 202 ? -14.031 3.002 -14.117 1 87 202 GLU B CA 1
ATOM 3839 C C . GLU B 1 202 ? -14.898 2.143 -15.031 1 87 202 GLU B C 1
ATOM 3841 O O . GLU B 1 202 ? -14.883 2.322 -16.25 1 87 202 GLU B O 1
ATOM 3846 N N . TRP B 1 203 ? -15.562 1.204 -14.445 1 93.12 203 TRP B N 1
ATOM 3847 C CA . TRP B 1 203 ? -16.406 0.298 -15.219 1 93.12 203 TRP B CA 1
ATOM 3848 C C . TRP B 1 203 ? -17.469 1.071 -16 1 93.12 203 TRP B C 1
ATOM 3850 O O . TRP B 1 203 ? -17.844 0.683 -17.109 1 93.12 203 TRP B O 1
ATOM 3860 N N . SER B 1 204 ? -17.938 2.162 -15.43 1 90.69 204 SER B N 1
ATOM 3861 C CA . SER B 1 204 ? -18.953 2.963 -16.109 1 90.69 204 SER B CA 1
ATOM 3862 C C . SER B 1 204 ? -18.422 3.52 -17.422 1 90.69 204 SER B C 1
ATOM 3864 O O . SER B 1 204 ? -19.125 3.537 -18.438 1 90.69 204 SER B O 1
ATOM 3866 N N . VAL B 1 205 ? -17.234 3.902 -17.438 1 90.75 205 VAL B N 1
ATOM 3867 C CA . VAL B 1 205 ? -16.609 4.48 -18.625 1 90.75 205 VAL B CA 1
ATOM 3868 C C . VAL B 1 205 ? -16.391 3.393 -19.672 1 90.75 205 VAL B C 1
ATOM 3870 O O . VAL B 1 205 ? -16.656 3.6 -20.859 1 90.75 205 VAL B O 1
ATOM 3873 N N . TRP B 1 206 ? -15.914 2.27 -19.219 1 93.88 206 TRP B N 1
ATOM 3874 C CA . TRP B 1 206 ? -15.695 1.17 -20.156 1 93.88 206 TRP B CA 1
ATOM 3875 C C . TRP B 1 206 ? -17.016 0.697 -20.766 1 93.88 206 TRP B C 1
ATOM 3877 O O . TRP B 1 206 ? -17.094 0.45 -21.969 1 93.88 206 TRP B O 1
ATOM 3887 N N . ALA B 1 207 ? -17.984 0.595 -19.938 1 94.81 207 ALA B N 1
ATOM 3888 C CA . ALA B 1 207 ? -19.312 0.189 -20.422 1 94.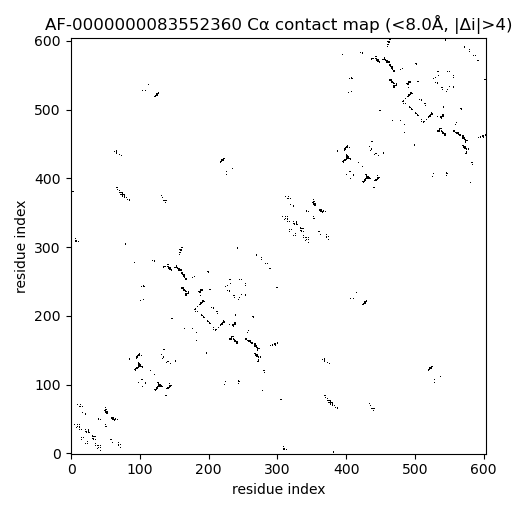81 207 ALA B CA 1
ATOM 3889 C C . ALA B 1 207 ? -19.844 1.174 -21.453 1 94.81 207 ALA B C 1
ATOM 3891 O O . ALA B 1 207 ? -20.391 0.768 -22.484 1 94.81 207 ALA B O 1
ATOM 3892 N N . GLU B 1 208 ? -19.625 2.393 -21.172 1 92.81 208 GLU B N 1
ATOM 3893 C CA . GLU B 1 208 ? -20.078 3.42 -22.109 1 92.81 208 GLU B CA 1
ATOM 3894 C C . GLU B 1 208 ? -19.375 3.275 -23.453 1 92.81 208 GLU B C 1
ATOM 3896 O O . GLU B 1 208 ? -20 3.48 -24.5 1 92.81 208 GLU B O 1
ATOM 3901 N N . ARG B 1 209 ? -18.156 2.955 -23.422 1 92 209 ARG B N 1
ATOM 3902 C CA . ARG B 1 209 ? -17.359 2.779 -24.641 1 92 209 ARG B CA 1
ATOM 3903 C C . ARG B 1 209 ? -17.953 1.69 -25.531 1 92 209 ARG B C 1
ATOM 3905 O O . ARG B 1 209 ? -17.859 1.765 -26.75 1 92 209 ARG B O 1
ATOM 3912 N N . ILE B 1 210 ? -18.641 0.738 -24.922 1 93.31 210 ILE B N 1
ATOM 3913 C CA . ILE B 1 210 ? -19.188 -0.354 -25.719 1 93.31 210 ILE B CA 1
ATOM 3914 C C . ILE B 1 210 ? -20.703 -0.194 -25.812 1 93.31 210 ILE B C 1
ATOM 3916 O O . ILE B 1 210 ? -21.406 -1.127 -26.203 1 93.31 210 ILE B O 1
ATOM 3920 N N . GLY B 1 211 ? -21.156 0.922 -25.375 1 92.88 211 GLY B N 1
ATOM 3921 C CA . GLY B 1 211 ? -22.578 1.247 -25.531 1 92.88 211 GLY B CA 1
ATOM 3922 C C . GLY B 1 211 ? -23.453 0.553 -24.5 1 92.88 211 GLY B C 1
ATOM 3923 O O . GLY B 1 211 ? -24.609 0.212 -24.797 1 92.88 211 GLY B O 1
ATOM 3924 N N . ALA B 1 212 ? -22.906 0.251 -23.328 1 94.12 212 ALA B N 1
ATOM 3925 C CA . ALA B 1 212 ? -23.641 -0.44 -22.266 1 94.12 212 ALA B CA 1
ATOM 3926 C C . ALA B 1 212 ? -23.578 0.335 -20.953 1 94.12 212 ALA B C 1
ATOM 3928 O O . ALA B 1 212 ? -23.078 1.464 -20.922 1 94.12 212 ALA B O 1
ATOM 3929 N N . SER B 1 213 ? -24.281 -0.211 -19.953 1 92.38 213 SER B N 1
ATOM 3930 C CA . SER B 1 213 ? -24.219 0.313 -18.594 1 92.38 213 SER B CA 1
ATOM 3931 C C . SER B 1 213 ? -23.672 -0.733 -17.625 1 92.38 213 SER B C 1
ATOM 3933 O O . SER B 1 213 ? -24.062 -1.899 -17.672 1 92.38 213 SER B O 1
ATOM 3935 N N . ALA B 1 214 ? -22.766 -0.262 -16.844 1 91 214 ALA B N 1
ATOM 3936 C CA . ALA B 1 214 ? -22.156 -1.201 -15.898 1 91 214 ALA B CA 1
ATOM 3937 C C . ALA B 1 214 ? -22.953 -1.286 -14.609 1 91 214 ALA B C 1
ATOM 3939 O O . ALA B 1 214 ? -23.422 -0.268 -14.086 1 91 214 ALA B O 1
ATOM 3940 N N . PRO B 1 215 ? -23.094 -2.498 -14.117 1 88.25 215 PRO B N 1
ATOM 3941 C CA . PRO B 1 215 ? -23.703 -2.633 -12.789 1 88.25 215 PRO B CA 1
ATOM 3942 C C . PRO B 1 215 ? -22.766 -2.18 -11.672 1 88.25 215 PRO B C 1
ATOM 3944 O O . PRO B 1 215 ? -21.594 -1.889 -11.914 1 88.25 215 PRO B O 1
ATOM 3947 N N . GLU B 1 216 ? -23.359 -2.094 -10.453 1 83.62 216 GLU B N 1
ATOM 3948 C CA . GLU B 1 216 ? -22.531 -1.774 -9.289 1 83.62 216 GLU B CA 1
ATOM 3949 C C . GLU B 1 216 ? -21.656 -2.961 -8.891 1 83.62 216 GLU B C 1
ATOM 3951 O O . GLU B 1 216 ? -22.109 -4.109 -8.953 1 83.62 216 GLU B O 1
ATOM 3956 N N . SER B 1 217 ? -20.453 -2.611 -8.516 1 85.81 217 SER B N 1
ATOM 3957 C CA . SER B 1 217 ? -19.531 -3.65 -8.07 1 85.81 217 SER B CA 1
ATOM 3958 C C . SER B 1 217 ? -19.75 -3.996 -6.602 1 85.81 217 SER B C 1
ATOM 3960 O O . SER B 1 217 ? -20 -3.111 -5.781 1 85.81 217 SER B O 1
ATOM 3962 N N . ALA B 1 218 ? -19.656 -5.293 -6.32 1 82.06 218 ALA B N 1
ATOM 3963 C CA . ALA B 1 218 ? -19.812 -5.746 -4.941 1 82.06 218 ALA B CA 1
ATOM 3964 C C . ALA B 1 218 ? -18.5 -5.613 -4.164 1 82.06 218 ALA B C 1
ATOM 3966 O O . ALA B 1 218 ? -18.5 -5.602 -2.932 1 82.06 218 ALA B O 1
ATOM 3967 N N . LEU B 1 219 ? -17.406 -5.566 -4.949 1 87.94 219 LEU B N 1
ATOM 3968 C CA . LEU B 1 219 ? -16.094 -5.484 -4.336 1 87.94 219 LEU B CA 1
ATOM 3969 C C . LEU B 1 219 ? -15.297 -4.309 -4.902 1 87.94 219 LEU B C 1
ATOM 3971 O O . LEU B 1 219 ? -15.203 -4.152 -6.121 1 87.94 219 LEU B O 1
ATOM 3975 N N . SER B 1 220 ? -14.867 -3.49 -4.023 1 89.5 220 SER B N 1
ATOM 3976 C CA . SER B 1 220 ? -14.008 -2.383 -4.434 1 89.5 220 SER B CA 1
ATOM 3977 C C . SER B 1 220 ? -12.734 -2.328 -3.6 1 89.5 220 SER B C 1
ATOM 3979 O O . SER B 1 220 ? -12.758 -2.643 -2.408 1 89.5 220 SER B O 1
ATOM 3981 N N . TYR B 1 221 ? -11.672 -1.972 -4.273 1 89 221 TYR B N 1
ATOM 3982 C CA . TYR B 1 221 ? -10.359 -1.872 -3.646 1 89 221 TYR B CA 1
ATOM 3983 C C . TYR B 1 221 ? -9.727 -0.512 -3.916 1 89 221 TYR B C 1
ATOM 3985 O O . TYR B 1 221 ? -9.852 0.031 -5.016 1 89 221 TYR B O 1
ATOM 3993 N N . SER B 1 222 ? -8.969 -0.006 -2.938 1 84.06 222 SER B N 1
ATOM 3994 C CA . SER B 1 222 ? -8.25 1.249 -3.121 1 84.06 222 SER B CA 1
ATOM 3995 C C . SER B 1 222 ? -6.922 1.021 -3.836 1 84.06 222 SER B C 1
ATOM 3997 O O . SER B 1 222 ? -6.297 1.971 -4.316 1 84.06 222 SER B O 1
ATOM 3999 N N . LEU B 1 223 ? -6.527 -0.188 -3.842 1 86.19 223 LEU B N 1
ATOM 4000 C CA . LEU B 1 223 ? -5.281 -0.537 -4.516 1 86.19 223 LEU B CA 1
ATOM 4001 C C . LEU B 1 223 ? -5.551 -1.412 -5.734 1 86.19 223 LEU B C 1
ATOM 4003 O O . LEU B 1 223 ? -6.223 -2.441 -5.629 1 86.19 223 LEU B O 1
ATOM 4007 N N . SER B 1 224 ? -4.98 -0.973 -6.84 1 91.44 224 SER B N 1
ATOM 4008 C CA . SER B 1 224 ? -5.133 -1.746 -8.07 1 91.44 224 SER B CA 1
ATOM 4009 C C . SER B 1 224 ? -4.57 -3.154 -7.91 1 91.44 224 SER B C 1
ATOM 4011 O O . SER B 1 224 ? -5.141 -4.117 -8.422 1 91.44 224 SER B O 1
ATOM 4013 N N . GLY B 1 225 ? -3.492 -3.209 -7.215 1 90.62 225 GLY B N 1
ATOM 4014 C CA . GLY B 1 225 ? -2.891 -4.516 -7.008 1 90.62 225 GLY B CA 1
ATOM 4015 C C . GLY B 1 225 ? -3.814 -5.496 -6.309 1 90.62 225 GLY B C 1
ATOM 4016 O O . GLY B 1 225 ? -3.9 -6.66 -6.695 1 90.62 225 GLY B O 1
ATOM 4017 N N . SER B 1 226 ? -4.504 -5.023 -5.352 1 90 226 SER B N 1
ATOM 4018 C CA . SER B 1 226 ? -5.43 -5.879 -4.613 1 90 226 SER B CA 1
ATOM 4019 C C . SER B 1 226 ? -6.617 -6.277 -5.48 1 90 226 SER B C 1
ATOM 4021 O O . SER B 1 226 ? -7.113 -7.402 -5.383 1 90 226 SER B O 1
ATOM 4023 N N . ALA B 1 227 ? -7.059 -5.379 -6.25 1 93.25 227 ALA B N 1
ATOM 4024 C CA . ALA B 1 227 ? -8.156 -5.684 -7.164 1 93.25 227 ALA B CA 1
ATOM 4025 C C . ALA B 1 227 ? -7.75 -6.758 -8.172 1 93.25 227 ALA B C 1
ATOM 4027 O O . ALA B 1 227 ? -8.531 -7.668 -8.461 1 93.25 227 ALA B O 1
ATOM 4028 N N . ILE B 1 228 ? -6.566 -6.641 -8.625 1 95.19 228 ILE B N 1
ATOM 4029 C CA . ILE B 1 228 ? -6.047 -7.609 -9.578 1 95.19 228 ILE B CA 1
ATOM 4030 C C . ILE B 1 228 ? -5.926 -8.977 -8.914 1 95.19 228 ILE B C 1
ATOM 4032 O O . ILE B 1 228 ? -6.301 -10 -9.5 1 95.19 228 ILE B O 1
ATOM 4036 N N . ASP B 1 229 ? -5.477 -8.992 -7.684 1 90.56 229 ASP B N 1
ATOM 4037 C CA . ASP B 1 229 ? -5.363 -10.25 -6.953 1 90.56 229 ASP B CA 1
ATOM 4038 C C . ASP B 1 229 ? -6.734 -10.898 -6.762 1 90.56 229 ASP B C 1
ATOM 4040 O O . ASP B 1 229 ? -6.863 -12.125 -6.832 1 90.56 229 ASP B O 1
ATOM 4044 N N . ALA B 1 230 ? -7.695 -10.07 -6.566 1 91.94 230 ALA B N 1
ATOM 4045 C CA . ALA B 1 230 ? -9.062 -10.57 -6.441 1 91.94 230 ALA B CA 1
ATOM 4046 C C . ALA B 1 230 ? -9.531 -11.211 -7.746 1 91.94 230 ALA B C 1
ATOM 4048 O O . ALA B 1 230 ? -10.164 -12.273 -7.734 1 91.94 230 ALA B O 1
ATOM 4049 N N . ALA B 1 231 ? -9.219 -10.594 -8.82 1 95.62 231 ALA B N 1
ATOM 4050 C CA . ALA B 1 231 ? -9.594 -11.133 -10.125 1 95.62 231 ALA B CA 1
ATOM 4051 C C . ALA B 1 231 ? -8.883 -12.453 -10.398 1 95.62 231 ALA B C 1
ATOM 4053 O O . ALA B 1 231 ? -9.484 -13.406 -10.906 1 95.62 231 ALA B O 1
ATOM 4054 N N . VAL B 1 232 ? -7.621 -12.523 -10.031 1 94.06 232 VAL B N 1
ATOM 4055 C CA . VAL B 1 232 ? -6.84 -13.742 -10.188 1 94.06 232 VAL B CA 1
ATOM 4056 C C . VAL B 1 232 ? -7.48 -14.875 -9.391 1 94.06 232 VAL B C 1
ATOM 4058 O O . VAL B 1 232 ? -7.492 -16.031 -9.836 1 94.06 232 VAL B O 1
ATOM 4061 N N . ALA B 1 233 ? -8.055 -14.508 -8.305 1 88.81 233 ALA B N 1
ATOM 4062 C CA . ALA B 1 233 ? -8.688 -15.5 -7.43 1 88.81 233 ALA B CA 1
ATOM 4063 C C . ALA B 1 233 ? -10.078 -15.867 -7.941 1 88.81 233 ALA B C 1
ATOM 4065 O O . ALA B 1 233 ? -10.805 -16.625 -7.289 1 88.81 233 ALA B O 1
ATOM 4066 N N . GLY B 1 234 ? -10.461 -15.281 -9.031 1 92.5 234 GLY B N 1
ATOM 4067 C CA . GLY B 1 234 ? -11.711 -15.664 -9.672 1 92.5 234 GLY B CA 1
ATOM 4068 C C . GLY B 1 234 ? -12.914 -14.906 -9.133 1 92.5 234 GLY B C 1
ATOM 4069 O O . GLY B 1 234 ? -14.047 -15.367 -9.273 1 92.5 234 GLY B O 1
ATOM 4070 N N . ARG B 1 235 ? -12.68 -13.727 -8.609 1 90.62 235 ARG B N 1
ATOM 4071 C CA . ARG B 1 235 ? -13.773 -13.047 -7.922 1 90.62 235 ARG B CA 1
ATOM 4072 C C . ARG B 1 235 ? -14.531 -12.133 -8.875 1 90.62 235 ARG B C 1
ATOM 4074 O O . ARG B 1 235 ? -15.586 -11.594 -8.523 1 90.62 235 ARG B O 1
ATOM 4081 N N . GLY B 1 236 ? -14.055 -11.977 -9.984 1 94.44 236 GLY B N 1
ATOM 4082 C CA . GLY B 1 236 ? -14.711 -11.133 -10.969 1 94.44 236 GLY B CA 1
ATOM 4083 C C . GLY B 1 236 ? -13.758 -10.578 -12.016 1 94.44 236 GLY B C 1
ATOM 4084 O O . GLY B 1 236 ? -12.578 -10.93 -12.031 1 94.44 236 GLY B O 1
ATOM 4085 N N . PHE B 1 237 ? -14.344 -9.773 -12.859 1 97 237 PHE B N 1
ATOM 4086 C CA . PHE B 1 237 ? -13.547 -9.016 -13.82 1 97 237 PHE B CA 1
ATOM 4087 C C . PHE B 1 237 ? -12.969 -7.766 -13.164 1 97 237 PHE B C 1
ATOM 4089 O O . PHE B 1 237 ? -13.625 -7.125 -12.344 1 97 237 PHE B O 1
ATOM 4096 N N . VAL B 1 238 ? -11.781 -7.441 -13.547 1 97 238 VAL B N 1
ATOM 4097 C CA . VAL B 1 238 ? -11.156 -6.191 -13.133 1 97 238 VAL B CA 1
ATOM 4098 C C . VAL B 1 238 ? -10.734 -5.395 -14.367 1 97 238 VAL B C 1
ATOM 4100 O O . VAL B 1 238 ? -10.375 -5.969 -15.398 1 97 238 VAL B O 1
ATOM 4103 N N . LEU B 1 239 ? -10.922 -4.109 -14.32 1 96.06 239 LEU B N 1
ATOM 4104 C CA . LEU B 1 239 ? -10.281 -3.24 -15.305 1 96.06 239 LEU B CA 1
ATOM 4105 C C . LEU B 1 239 ? -8.828 -2.988 -14.93 1 96.06 239 LEU B C 1
ATOM 4107 O O . LEU B 1 239 ? -8.516 -2.031 -14.219 1 96.06 239 LEU B O 1
ATOM 4111 N N . ALA B 1 240 ? -7.992 -3.812 -15.445 1 96.69 240 ALA B N 1
ATOM 4112 C CA . ALA B 1 240 ? -6.605 -3.859 -14.984 1 96.69 240 ALA B CA 1
ATOM 4113 C C . ALA B 1 240 ? -5.691 -3.072 -15.914 1 96.69 240 ALA B C 1
ATOM 4115 O O . ALA B 1 240 ? -5.84 -3.133 -17.141 1 96.69 240 ALA B O 1
ATOM 4116 N N . GLN B 1 241 ? -4.793 -2.334 -15.297 1 96.25 241 GLN B N 1
ATOM 4117 C CA . GLN B 1 241 ? -3.729 -1.739 -16.094 1 96.25 241 GLN B CA 1
ATOM 4118 C C . GLN B 1 241 ? -2.854 -2.814 -16.734 1 96.25 241 GLN B C 1
ATOM 4120 O O . GLN B 1 241 ? -2.479 -3.787 -16.078 1 96.25 241 GLN B O 1
ATOM 4125 N N . ILE B 1 242 ? -2.531 -2.627 -17.969 1 97 242 ILE B N 1
ATOM 4126 C CA . ILE B 1 242 ? -1.756 -3.596 -18.75 1 97 242 ILE B CA 1
ATOM 4127 C C . ILE B 1 242 ? -0.385 -3.787 -18.094 1 97 242 ILE B C 1
ATOM 4129 O O . ILE B 1 242 ? 0.107 -4.914 -17.984 1 97 242 ILE B O 1
ATOM 4133 N N . SER B 1 243 ? 0.205 -2.766 -17.594 1 96.94 243 SER B N 1
ATOM 4134 C CA . SER B 1 243 ? 1.526 -2.82 -16.969 1 96.94 243 SER B CA 1
ATOM 4135 C C . SER B 1 243 ? 1.511 -3.672 -15.711 1 96.94 243 SER B C 1
ATOM 4137 O O . SER B 1 243 ? 2.553 -4.164 -15.273 1 96.94 243 SER B O 1
ATOM 4139 N N . PHE B 1 244 ? 0.31 -3.842 -15.156 1 96.56 244 PHE B N 1
ATOM 4140 C CA . PHE B 1 244 ? 0.241 -4.48 -13.844 1 96.56 244 PHE B CA 1
ATOM 4141 C C . PHE B 1 244 ? -0.103 -5.957 -13.984 1 96.56 244 PHE B C 1
ATOM 4143 O O . PHE B 1 244 ? -0.075 -6.699 -13 1 96.56 244 PHE B O 1
ATOM 4150 N N . ILE B 1 245 ? -0.407 -6.453 -15.195 1 97 245 ILE B N 1
ATOM 4151 C CA . ILE B 1 245 ? -0.914 -7.82 -15.266 1 97 245 ILE B CA 1
ATOM 4152 C C . ILE B 1 245 ? -0.092 -8.625 -16.266 1 97 245 ILE B C 1
ATOM 4154 O O . ILE B 1 245 ? -0.529 -9.68 -16.734 1 97 245 ILE B O 1
ATOM 4158 N N . ALA B 1 246 ? 1.092 -8.117 -16.594 1 94.12 246 ALA B N 1
ATOM 4159 C CA . ALA B 1 246 ? 1.931 -8.797 -17.578 1 94.12 246 ALA B CA 1
ATOM 4160 C C . ALA B 1 246 ? 2.232 -10.227 -17.141 1 94.12 246 ALA B C 1
ATOM 4162 O O . ALA B 1 246 ? 2.09 -11.164 -17.938 1 94.12 246 ALA B O 1
ATOM 4163 N N . GLU B 1 247 ? 2.596 -10.398 -15.914 1 90 247 GLU B N 1
ATOM 4164 C CA . GLU B 1 247 ? 2.945 -11.727 -15.406 1 90 247 GLU B CA 1
ATOM 4165 C C . GLU B 1 247 ? 1.724 -12.641 -15.367 1 90 247 GLU B C 1
ATOM 4167 O O . GLU B 1 247 ? 1.813 -13.82 -15.695 1 90 247 GLU B O 1
ATOM 4172 N N . GLU B 1 248 ? 0.623 -12.102 -14.922 1 94.62 248 GLU B N 1
ATOM 4173 C CA . GLU B 1 248 ? -0.604 -12.891 -14.828 1 94.62 248 GLU B CA 1
ATOM 4174 C C . GLU B 1 248 ? -1.086 -13.336 -16.203 1 94.62 248 GLU B C 1
ATOM 4176 O O . GLU B 1 248 ? -1.626 -14.43 -16.359 1 94.62 248 GLU B O 1
ATOM 4181 N N . LEU B 1 249 ? -0.847 -12.508 -17.219 1 96.19 249 LEU B N 1
ATOM 4182 C CA . LEU B 1 249 ? -1.204 -12.883 -18.594 1 96.19 249 LEU B CA 1
ATOM 4183 C C . LEU B 1 249 ? -0.265 -13.961 -19.125 1 96.19 249 LEU B C 1
ATOM 4185 O O . LEU B 1 249 ? -0.713 -14.945 -19.703 1 96.19 249 LEU B O 1
ATOM 4189 N N . ARG B 1 250 ? 0.965 -13.789 -18.844 1 94 250 ARG B N 1
ATOM 4190 C CA . ARG B 1 250 ? 1.971 -14.734 -19.312 1 94 250 ARG B CA 1
ATOM 4191 C C . ARG B 1 250 ? 1.762 -16.109 -18.688 1 94 250 ARG B C 1
ATOM 4193 O O . ARG B 1 250 ? 1.873 -17.125 -19.375 1 94 250 ARG B O 1
ATOM 4200 N N . SER B 1 251 ? 1.426 -16.141 -17.422 1 92.44 251 SER B N 1
ATOM 4201 C CA . SER B 1 251 ? 1.279 -17.406 -16.688 1 92.44 251 SER B CA 1
ATOM 4202 C C . SER B 1 251 ? -0.114 -17.984 -16.875 1 92.44 251 SER B C 1
ATOM 4204 O O . SER B 1 251 ? -0.39 -19.109 -16.422 1 92.44 251 SER B O 1
ATOM 4206 N N . GLY B 1 252 ? -0.966 -17.188 -17.484 1 95.69 252 GLY B N 1
ATOM 4207 C CA . GLY B 1 252 ? -2.311 -17.672 -17.766 1 95.69 252 GLY B CA 1
ATOM 4208 C C . GLY B 1 252 ? -3.246 -17.562 -16.578 1 95.69 252 GLY B C 1
ATOM 4209 O O . GLY B 1 252 ? -4.355 -18.094 -16.594 1 95.69 252 GLY B O 1
ATOM 4210 N N . ARG B 1 253 ? -2.83 -16.875 -15.594 1 95.56 253 ARG B N 1
ATOM 4211 C CA . ARG B 1 253 ? -3.668 -16.703 -14.414 1 95.56 253 ARG B CA 1
ATOM 4212 C C . ARG B 1 253 ? -4.777 -15.688 -14.68 1 95.56 253 ARG B C 1
ATOM 4214 O O . ARG B 1 253 ? -5.785 -15.672 -13.969 1 95.56 253 ARG B O 1
ATOM 4221 N N . LEU B 1 254 ? -4.535 -14.82 -15.641 1 97.75 254 LEU B N 1
ATOM 4222 C CA . LEU B 1 254 ? -5.555 -13.906 -16.156 1 97.75 254 LEU B CA 1
ATOM 4223 C C . LEU B 1 254 ? -5.672 -14.008 -17.672 1 97.75 254 LEU B C 1
ATOM 4225 O O . LEU B 1 254 ? -4.707 -14.383 -18.344 1 97.75 254 LEU B O 1
ATOM 4229 N N . VAL B 1 255 ? -6.824 -13.719 -18.156 1 97.81 255 VAL B N 1
ATOM 4230 C CA . VAL B 1 255 ? -7.066 -13.602 -19.594 1 97.81 255 VAL B CA 1
ATOM 4231 C C . VAL B 1 255 ? -7.805 -12.297 -19.891 1 97.81 255 VAL B C 1
ATOM 4233 O O . VAL B 1 255 ? -8.469 -11.742 -19.016 1 97.81 255 VAL B O 1
ATOM 4236 N N . VAL B 1 256 ? -7.59 -11.82 -21.078 1 97.44 256 VAL B N 1
ATOM 4237 C CA . VAL B 1 256 ? -8.281 -10.664 -21.625 1 97.44 256 VAL B CA 1
ATOM 4238 C C . VAL B 1 256 ? -9.18 -11.086 -22.781 1 97.44 256 VAL B C 1
ATOM 4240 O O . VAL B 1 256 ? -8.727 -11.156 -23.922 1 97.44 256 VAL B O 1
ATOM 4243 N N . PRO B 1 257 ? -10.414 -11.312 -22.5 1 96.31 257 PRO B N 1
ATOM 4244 C CA . PRO B 1 257 ? -11.273 -11.852 -23.547 1 96.31 257 PRO B CA 1
ATOM 4245 C C . PRO B 1 257 ? -11.508 -10.852 -24.688 1 96.31 257 PRO B C 1
ATOM 4247 O O . PRO B 1 257 ? -11.703 -11.258 -25.844 1 96.31 257 PRO B O 1
ATOM 4250 N N . PHE B 1 258 ? -11.586 -9.633 -24.359 1 95 258 PHE B N 1
ATOM 4251 C CA . PHE B 1 258 ? -11.766 -8.562 -25.344 1 95 258 PHE B CA 1
ATOM 4252 C C . PHE B 1 258 ? -10.711 -7.477 -25.156 1 95 258 PHE B C 1
ATOM 4254 O O . PHE B 1 258 ? -10.664 -6.828 -24.094 1 95 258 PHE B O 1
ATOM 4261 N N . ASP B 1 259 ? -9.953 -7.254 -26.125 1 94.19 259 ASP B N 1
ATOM 4262 C CA . ASP B 1 259 ? -8.891 -6.262 -26.047 1 94.19 259 ASP B CA 1
ATOM 4263 C C . ASP B 1 259 ? -9.414 -4.863 -26.391 1 94.19 259 ASP B C 1
ATOM 4265 O O . ASP B 1 259 ? -8.953 -4.23 -27.328 1 94.19 259 ASP B O 1
ATOM 4269 N N . ILE B 1 260 ? -10.367 -4.492 -25.688 1 94.06 260 ILE B N 1
ATOM 4270 C CA . ILE B 1 260 ? -10.867 -3.125 -25.734 1 94.06 260 ILE B CA 1
ATOM 4271 C C . ILE B 1 260 ? -10.234 -2.301 -24.625 1 94.06 260 ILE B C 1
ATOM 4273 O O . ILE B 1 260 ? -10.742 -2.275 -23.5 1 94.06 260 ILE B O 1
ATOM 4277 N N . ARG B 1 261 ? -9.188 -1.624 -24.984 1 93.38 261 ARG B N 1
ATOM 4278 C CA . ARG B 1 261 ? -8.391 -0.926 -23.984 1 93.38 261 ARG B CA 1
ATOM 4279 C C . ARG B 1 261 ? -8.773 0.548 -23.906 1 93.38 261 ARG B C 1
ATOM 4281 O O . ARG B 1 261 ? -9.172 1.144 -24.906 1 93.38 261 ARG B O 1
ATOM 4288 N N . LEU B 1 262 ? -8.703 1.023 -22.734 1 93.56 262 LEU B N 1
ATOM 4289 C CA . LEU B 1 262 ? -8.867 2.449 -22.469 1 93.56 262 LEU B CA 1
ATOM 4290 C C . LEU B 1 262 ? -7.582 3.059 -21.938 1 93.56 262 LEU B C 1
ATOM 4292 O O . LEU B 1 262 ? -6.953 2.492 -21.031 1 93.56 262 LEU B O 1
ATOM 4296 N N . PRO B 1 263 ? -7.191 4.184 -22.484 1 93.12 263 PRO B N 1
ATOM 4297 C CA . PRO B 1 263 ? -6 4.84 -21.938 1 93.12 263 PRO B CA 1
ATOM 4298 C C . PRO B 1 263 ? -6.262 5.516 -20.594 1 93.12 263 PRO B C 1
ATOM 4300 O O . PRO B 1 263 ? -7.355 6.027 -20.359 1 93.12 263 PRO B O 1
ATOM 4303 N N . LEU B 1 264 ? -5.23 5.5 -19.75 1 92.56 264 LEU B N 1
ATOM 4304 C CA . LEU B 1 264 ? -5.285 6.367 -18.578 1 92.56 264 LEU B CA 1
ATOM 4305 C C . LEU B 1 264 ? -5.293 7.836 -19 1 92.56 264 LEU B C 1
ATOM 4307 O O . LEU B 1 264 ? -4.789 8.188 -20.062 1 92.56 264 LEU B O 1
ATOM 4311 N N . SER B 1 265 ? -5.852 8.625 -18.109 1 88.88 265 SER B N 1
ATOM 4312 C CA . SER B 1 265 ? -6.004 10.039 -18.438 1 88.88 265 SER B CA 1
ATOM 4313 C C . SER B 1 265 ? -4.668 10.766 -18.359 1 88.88 265 SER B C 1
ATOM 4315 O O . SER B 1 265 ? -4.48 11.797 -19.016 1 88.88 265 SER B O 1
ATOM 4317 N N . GLU B 1 266 ? -3.783 10.281 -17.625 1 89.88 266 GLU B N 1
ATOM 4318 C CA . GLU B 1 266 ? -2.471 10.891 -17.438 1 89.88 266 GLU B CA 1
ATOM 4319 C C . GLU B 1 266 ? -1.36 9.852 -17.531 1 89.88 266 GLU B C 1
ATOM 4321 O O . GLU B 1 266 ? -1.601 8.656 -17.297 1 89.88 266 GLU B O 1
ATOM 4326 N N . PRO B 1 267 ? -0.221 10.305 -17.828 1 93.38 267 PRO B N 1
ATOM 4327 C CA . PRO B 1 267 ? 0.902 9.367 -17.844 1 93.38 267 PRO B CA 1
ATOM 4328 C C . PRO B 1 267 ? 1.528 9.172 -16.469 1 93.38 267 PRO B C 1
ATOM 4330 O O . PRO B 1 267 ? 1.237 9.938 -15.539 1 93.38 267 PRO B O 1
ATOM 4333 N N . TYR B 1 268 ? 2.268 8.086 -16.359 1 93.44 268 TYR B N 1
ATOM 4334 C CA . TYR B 1 268 ? 3.221 7.938 -15.266 1 93.44 268 TYR B CA 1
ATOM 4335 C C . TYR B 1 268 ? 4.484 8.75 -15.523 1 93.44 268 TYR B C 1
ATOM 4337 O O . TYR B 1 268 ? 4.93 8.867 -16.672 1 93.44 268 TYR B O 1
ATOM 4345 N N . TYR B 1 269 ? 5.043 9.234 -14.414 1 92.5 269 TYR B N 1
ATOM 4346 C CA . TYR B 1 269 ? 6.246 10.047 -14.492 1 92.5 269 TYR B CA 1
ATOM 4347 C C . TYR B 1 269 ? 7.355 9.477 -13.617 1 92.5 269 TYR B C 1
ATOM 4349 O O . TYR B 1 269 ? 7.086 8.75 -12.656 1 92.5 269 TYR B O 1
ATOM 4357 N N . LEU B 1 270 ? 8.586 9.766 -14.055 1 94.75 270 LEU B N 1
ATOM 4358 C CA . LEU B 1 270 ? 9.766 9.586 -13.211 1 94.75 270 LEU B CA 1
ATOM 4359 C C . LEU B 1 270 ? 10.367 10.93 -12.82 1 94.75 270 LEU B C 1
ATOM 4361 O O . LEU B 1 270 ? 10.609 11.781 -13.672 1 94.75 270 LEU B O 1
ATOM 4365 N N . ALA B 1 271 ? 10.492 11.156 -11.539 1 90.94 271 ALA B N 1
ATOM 4366 C CA . ALA B 1 271 ? 11.195 12.328 -11.039 1 90.94 271 ALA B CA 1
ATOM 4367 C C . ALA B 1 271 ? 12.445 11.93 -10.258 1 90.94 271 ALA B C 1
ATOM 4369 O O . ALA B 1 271 ? 12.523 10.82 -9.727 1 90.94 271 ALA B O 1
ATOM 4370 N N . TRP B 1 272 ? 13.43 12.805 -10.25 1 89.06 272 TRP B N 1
ATOM 4371 C CA . TRP B 1 272 ? 14.641 12.531 -9.484 1 89.06 272 TRP B CA 1
ATOM 4372 C C . TRP B 1 272 ? 15.289 13.82 -9.008 1 89.06 272 TRP B C 1
ATOM 4374 O O . TRP B 1 272 ? 14.93 14.914 -9.461 1 89.06 272 TRP B O 1
ATOM 4384 N N . THR B 1 273 ? 16.141 13.664 -8.078 1 80.69 273 THR B N 1
ATOM 4385 C CA . THR B 1 273 ? 16.953 14.797 -7.641 1 80.69 273 THR B CA 1
ATOM 4386 C C . THR B 1 273 ? 18.312 14.797 -8.336 1 80.69 273 THR B C 1
ATOM 4388 O O . THR B 1 273 ? 18.797 13.742 -8.766 1 80.69 273 THR B O 1
ATOM 4391 N N . GLU B 1 274 ? 18.859 15.961 -8.43 1 77.19 274 GLU B N 1
ATOM 4392 C CA . GLU B 1 274 ? 20.203 16.031 -9.016 1 77.19 274 GLU B CA 1
ATOM 4393 C C . GLU B 1 274 ? 21.219 15.266 -8.172 1 77.19 274 GLU B C 1
ATOM 4395 O O . GLU B 1 274 ? 22.094 14.586 -8.711 1 77.19 274 GLU B O 1
ATOM 4400 N N . ALA B 1 275 ? 21.094 15.344 -6.961 1 77 275 ALA B N 1
ATOM 4401 C CA . ALA B 1 275 ? 22 14.695 -6.027 1 77 275 ALA B CA 1
ATOM 4402 C C . ALA B 1 275 ? 21.906 13.172 -6.141 1 77 275 ALA B C 1
ATOM 4404 O O . ALA B 1 275 ? 22.891 12.469 -5.906 1 77 275 ALA B O 1
ATOM 4405 N N . ALA B 1 276 ? 20.781 12.766 -6.555 1 82.19 276 ALA B N 1
ATOM 4406 C CA . ALA B 1 276 ? 20.562 11.328 -6.688 1 82.19 276 ALA B CA 1
ATOM 4407 C C . ALA B 1 276 ? 21.516 10.719 -7.715 1 82.19 276 ALA B C 1
ATOM 4409 O O . ALA B 1 276 ? 22.016 9.609 -7.523 1 82.19 276 ALA B O 1
ATOM 4410 N N . LEU B 1 277 ? 21.812 11.422 -8.711 1 87.38 277 LEU B N 1
ATOM 4411 C CA . LEU B 1 277 ? 22.578 10.875 -9.828 1 87.38 277 LEU B CA 1
ATOM 4412 C C . LEU B 1 277 ? 24.047 10.734 -9.461 1 87.38 277 LEU B C 1
ATOM 4414 O O . LEU B 1 277 ? 24.812 10.07 -10.172 1 87.38 277 LEU B O 1
ATOM 4418 N N . ALA B 1 278 ? 24.406 11.297 -8.305 1 82.88 278 ALA B N 1
ATOM 4419 C CA . ALA B 1 278 ? 25.797 11.211 -7.848 1 82.88 278 ALA B CA 1
ATOM 4420 C C . ALA B 1 278 ? 26.047 9.906 -7.094 1 82.88 278 ALA B C 1
ATOM 4422 O O . ALA B 1 278 ? 27.188 9.508 -6.891 1 82.88 278 ALA B O 1
ATOM 4423 N N . LYS B 1 279 ? 24.969 9.281 -6.688 1 84.75 279 LYS B N 1
ATOM 4424 C CA . LYS B 1 279 ? 25.109 8.016 -5.977 1 84.75 279 LYS B CA 1
ATOM 4425 C C . LYS B 1 279 ? 25.594 6.906 -6.914 1 84.75 279 LYS B C 1
ATOM 4427 O O . LYS B 1 279 ? 25.234 6.898 -8.094 1 84.75 279 LYS B O 1
ATOM 4432 N N . PRO B 1 280 ? 26.359 5.945 -6.312 1 86.38 280 PRO B N 1
ATOM 4433 C CA . PRO B 1 280 ? 26.781 4.812 -7.141 1 86.38 280 PRO B CA 1
ATOM 4434 C C . PRO B 1 280 ? 25.609 4.066 -7.766 1 86.38 280 PRO B C 1
ATOM 4436 O O . PRO B 1 280 ? 24.609 3.805 -7.09 1 86.38 280 PRO B O 1
ATOM 4439 N N . ASP B 1 281 ? 25.641 3.84 -9.109 1 90.94 281 ASP B N 1
ATOM 4440 C CA . ASP B 1 281 ? 24.703 3.037 -9.883 1 90.94 281 ASP B CA 1
ATOM 4441 C C . ASP B 1 281 ? 23.406 3.799 -10.133 1 90.94 281 ASP B C 1
ATOM 4443 O O . ASP B 1 281 ? 22.516 3.305 -10.828 1 90.94 281 ASP B O 1
ATOM 4447 N N . ALA B 1 282 ? 23.297 5.004 -9.641 1 92.25 282 ALA B N 1
ATOM 4448 C CA . ALA B 1 282 ? 22.047 5.75 -9.758 1 92.25 282 ALA B CA 1
ATOM 4449 C C . ALA B 1 282 ? 21.781 6.133 -11.211 1 92.25 282 ALA B C 1
ATOM 4451 O O . ALA B 1 282 ? 20.625 6.086 -11.664 1 92.25 282 ALA B O 1
ATOM 4452 N N . ARG B 1 283 ? 22.812 6.531 -11.875 1 94.12 283 ARG B N 1
ATOM 4453 C CA . ARG B 1 283 ? 22.656 6.871 -13.281 1 94.12 283 ARG B CA 1
ATOM 4454 C C . ARG B 1 283 ? 22.219 5.656 -14.094 1 94.12 283 ARG B C 1
ATOM 4456 O O . ARG B 1 283 ? 21.406 5.777 -15.008 1 94.12 283 ARG B O 1
ATOM 4463 N N . ALA B 1 284 ? 22.781 4.578 -13.742 1 95 284 ALA B N 1
ATOM 4464 C CA . ALA B 1 284 ? 22.391 3.342 -14.414 1 95 284 ALA B CA 1
ATOM 4465 C C . ALA B 1 284 ? 20.922 3.01 -14.141 1 95 284 ALA B C 1
ATOM 4467 O O . ALA B 1 284 ? 20.188 2.604 -15.047 1 95 284 ALA B O 1
ATOM 4468 N N . LEU B 1 285 ? 20.5 3.18 -12.922 1 95.69 285 LEU B N 1
ATOM 4469 C CA . LEU B 1 285 ? 19.109 2.945 -12.57 1 95.69 285 LEU B CA 1
ATOM 4470 C C . LEU B 1 285 ? 18.188 3.912 -13.305 1 95.69 285 LEU B C 1
ATOM 4472 O O . LEU B 1 285 ? 17.141 3.508 -13.82 1 95.69 285 LEU B O 1
ATOM 4476 N N . HIS B 1 286 ? 18.625 5.102 -13.328 1 96.38 286 HIS B N 1
ATOM 4477 C CA . HIS B 1 286 ? 17.875 6.133 -14.031 1 96.38 286 HIS B CA 1
ATOM 4478 C C . HIS B 1 286 ? 17.625 5.742 -15.484 1 96.38 286 HIS B C 1
ATOM 4480 O O . HIS B 1 286 ? 16.484 5.762 -15.953 1 96.38 286 HIS B O 1
ATOM 4486 N N . ARG B 1 287 ? 18.641 5.371 -16.141 1 96.25 287 ARG B N 1
ATOM 4487 C CA . ARG B 1 287 ? 18.547 4.988 -17.547 1 96.25 287 ARG B CA 1
ATOM 4488 C C . ARG B 1 287 ? 17.672 3.754 -17.719 1 96.25 287 ARG B C 1
ATOM 4490 O O . ARG B 1 287 ? 16.875 3.68 -18.656 1 96.25 287 ARG B O 1
ATOM 4497 N N . TRP B 1 288 ? 17.828 2.883 -16.844 1 96.94 288 TRP B N 1
ATOM 4498 C CA . TRP B 1 288 ? 17.047 1.648 -16.891 1 96.94 288 TRP B CA 1
ATOM 4499 C C . TRP B 1 288 ? 15.562 1.931 -16.688 1 96.94 288 TRP B C 1
ATOM 4501 O O . TRP B 1 288 ? 14.719 1.373 -17.391 1 96.94 288 TRP B O 1
ATOM 4511 N N . LEU B 1 289 ? 15.25 2.756 -15.766 1 97.19 289 LEU B N 1
ATOM 4512 C CA . LEU B 1 289 ? 13.859 3.113 -15.492 1 97.19 289 LEU B CA 1
ATOM 4513 C C . LEU B 1 289 ? 13.219 3.773 -16.703 1 97.19 289 LEU B C 1
ATOM 4515 O O . LEU B 1 289 ? 12.07 3.469 -17.047 1 97.19 289 LEU B O 1
ATOM 4519 N N . LEU B 1 290 ? 13.969 4.648 -17.312 1 97.44 290 LEU B N 1
ATOM 4520 C CA . LEU B 1 290 ? 13.453 5.32 -18.5 1 97.44 290 LEU B CA 1
ATOM 4521 C C . LEU B 1 290 ? 13.242 4.328 -19.641 1 97.44 290 LEU B C 1
ATOM 4523 O O . LEU B 1 290 ? 12.211 4.375 -20.312 1 97.44 290 LEU B O 1
ATOM 4527 N N . ALA B 1 291 ? 14.172 3.449 -19.812 1 96.94 291 ALA B N 1
ATOM 4528 C CA . ALA B 1 291 ? 14.062 2.439 -20.859 1 96.94 291 ALA B CA 1
ATOM 4529 C C . ALA B 1 291 ? 12.883 1.507 -20.594 1 96.94 291 ALA B C 1
ATOM 4531 O O . ALA B 1 291 ? 12.133 1.164 -21.516 1 96.94 291 ALA B O 1
ATOM 4532 N N . THR B 1 292 ? 12.711 1.102 -19.375 1 96.5 292 THR B N 1
ATOM 4533 C CA . THR B 1 292 ? 11.609 0.231 -18.969 1 96.5 292 THR B CA 1
ATOM 4534 C C . THR B 1 292 ? 10.266 0.911 -19.219 1 96.5 292 THR B C 1
ATOM 4536 O O . THR B 1 292 ? 9.32 0.278 -19.688 1 96.5 292 THR B O 1
ATOM 4539 N N . GLY B 1 293 ? 10.219 2.225 -18.859 1 97.19 293 GLY B N 1
ATOM 4540 C CA . GLY B 1 293 ? 9.008 2.988 -19.109 1 97.19 293 GLY B CA 1
ATOM 4541 C C . GLY B 1 293 ? 8.656 3.076 -20.578 1 97.19 293 GLY B C 1
ATOM 4542 O O . GLY B 1 293 ? 7.488 2.916 -20.953 1 97.19 293 GLY B O 1
ATOM 4543 N N . ARG B 1 294 ? 9.641 3.311 -21.422 1 95.56 294 ARG B N 1
ATOM 4544 C CA . ARG B 1 294 ? 9.422 3.398 -22.859 1 95.56 294 ARG B CA 1
ATOM 4545 C C . ARG B 1 294 ? 8.922 2.072 -23.422 1 95.56 294 ARG B C 1
ATOM 4547 O O . ARG B 1 294 ? 7.988 2.047 -24.234 1 95.56 294 ARG B O 1
ATOM 4554 N N . ALA B 1 295 ? 9.547 1.026 -23.031 1 96.44 295 ALA B N 1
ATOM 4555 C CA . ALA B 1 295 ? 9.125 -0.298 -23.469 1 96.44 295 ALA B CA 1
ATOM 4556 C C . ALA B 1 295 ? 7.688 -0.584 -23.062 1 96.44 295 ALA B C 1
ATOM 4558 O O . ALA B 1 295 ? 6.902 -1.125 -23.844 1 96.44 295 ALA B O 1
ATOM 4559 N N . GLN B 1 296 ? 7.379 -0.193 -21.844 1 96.69 296 GLN B N 1
ATOM 4560 C CA . GLN B 1 296 ? 6.027 -0.418 -21.344 1 96.69 296 GLN B CA 1
ATOM 4561 C C . GLN B 1 296 ? 5 0.379 -22.141 1 96.69 296 GLN B C 1
ATOM 4563 O O . GLN B 1 296 ? 3.889 -0.097 -22.375 1 96.69 296 GLN B O 1
ATOM 4568 N N . GLY B 1 297 ? 5.387 1.645 -22.469 1 96.12 297 GLY B N 1
ATOM 4569 C CA . GLY B 1 297 ? 4.484 2.457 -23.266 1 96.12 297 GLY B CA 1
ATOM 4570 C C . GLY B 1 297 ? 4.074 1.786 -24.562 1 96.12 297 GLY B C 1
ATOM 4571 O O . GLY B 1 297 ? 2.91 1.858 -24.969 1 96.12 297 GLY B O 1
ATOM 4572 N N . ILE B 1 298 ? 4.984 1.096 -25.172 1 94.06 298 ILE B N 1
ATOM 4573 C CA . ILE B 1 298 ? 4.742 0.395 -26.422 1 94.06 298 ILE B CA 1
ATOM 4574 C C . ILE B 1 298 ? 3.789 -0.775 -26.188 1 94.06 298 ILE B C 1
ATOM 4576 O O . ILE B 1 298 ? 2.83 -0.965 -26.938 1 94.06 298 ILE B O 1
ATOM 4580 N N . ILE B 1 299 ? 4.004 -1.479 -25.156 1 93.81 299 ILE B N 1
ATOM 4581 C CA . ILE B 1 299 ? 3.189 -2.643 -24.828 1 93.81 299 ILE B CA 1
ATOM 4582 C C . ILE B 1 299 ? 1.769 -2.199 -24.484 1 93.81 299 ILE B C 1
ATOM 4584 O O . ILE B 1 299 ? 0.795 -2.805 -24.938 1 93.81 299 ILE B O 1
ATOM 4588 N N . SER B 1 300 ? 1.7 -1.134 -23.672 1 94.69 300 SER B N 1
ATOM 4589 C CA . SER B 1 300 ? 0.404 -0.662 -23.188 1 94.69 300 SER B CA 1
ATOM 4590 C C . SER B 1 300 ? -0.452 -0.142 -24.344 1 94.69 300 SER B C 1
ATOM 4592 O O . SER B 1 300 ? -1.673 -0.314 -24.344 1 94.69 300 SER B O 1
ATOM 4594 N N . ALA B 1 301 ? 0.16 0.503 -25.312 1 90 301 ALA B N 1
ATOM 4595 C CA . ALA B 1 301 ? -0.557 1.109 -26.438 1 90 301 ALA B CA 1
ATOM 4596 C C . ALA B 1 301 ? -1.025 0.047 -27.422 1 90 301 ALA B C 1
ATOM 4598 O O . ALA B 1 301 ? -1.935 0.292 -28.219 1 90 301 ALA B O 1
ATOM 4599 N N . GLY B 1 302 ? -0.589 -1.233 -27.234 1 85.38 302 GLY B N 1
ATOM 4600 C CA . GLY B 1 302 ? -0.985 -2.297 -28.141 1 85.38 302 GLY B CA 1
ATOM 4601 C C . GLY B 1 302 ? -0.212 -2.287 -29.453 1 85.38 302 GLY B C 1
ATOM 4602 O O . GLY B 1 302 ? 0.007 -1.226 -30.047 1 85.38 302 GLY B O 1
#

Foldseek 3Di:
DPDDPDVVLLQLLLLCLVQVWLCRSCVVVVHDSVSSVVSPVVVCVVVVHQQWDDDPPTIGGDPVVNVVSVVSVVVVVVVVCLVVLVVVLVPDLAAEEEEAQLCCVFFCVVVVVVVCVVVVPHHYHYHHDPPFDDQQSPSHQKYKYWDDDDDDPFKDFLAWWKWAKKAFPVLCVVPDDDDPCVQLVKAEEFEDEDPVHDDWDTPQNVQVVRPHGHDDHPHYDPHLNVSVVCRLVNNGIYRHIPSRCVVCVVVRSMDGNDPPIDITPTTMMMGGDPVSCVRPCSVVVVVVSSVSSVVNNVVRVD/DPDDPDVLLLQLLLLCLVQVWLCRSCVVVVHDSVVSVVSPVVVCVVVVHQQWDDDPPTIGGDPVVNVVSVVSVVVVVVVVCLVVLVVVLVPDLAAEEEEAQLCCVFFCVVVVVVVCVVVVPHHYHYHHDPPFDDQQSPSHQKYKYWDDDDDDPFKDFLAWWKWAKKAFPVLCVVPDDDDPCVQLVKAEEFEDEDPVHDDWDTPQNVQVVRPHGHDDHPHYDPHLNVSVVCRLVNNGIYRHIPSRCVVCVVVRSMDGNDPPIDITPTTMMMGGDPVSCVRPCSVVVVVVSSVSSVVNNVVRVD

Sequence (604 aa):
MPQIPPLKALRAFDALGRAGSVALAAAELGVTPGAISQQVTRLGELLAVQLVARSGRGLVLTELGRLYHAEIRRGFAALEGAQDVLDRAREDAAIRLSCLTSVLMKWIGPRIFDWQSQHPGARLSLTGSDIEPDLIRGEADFRIYYGGRIHPAHHAVLFTDHVVPACAPELIAGHPLRDPADVLAFPLVSIVWNRRFAPGPEWSVWAERIGASAPESALSYSLSGSAIDAAVAGRGFVLAQISFIAEELRSGRLVVPFDIRLPLSEPYYLAWTEAALAKPDARALHRWLLATGRAQGIISAGMPQIPPLKALRAFDALGRAGSVALAAAELGVTPGAISQQVTRLGELLAVQLVARSGRGLVLTELGRLYHAEIRRGFAALEGAQDVLDRAREDAAIRLSCLTSVLMKWIGPRIFDWQSQHPGARLSLTGSDIEPDLIRGEADFRIYYGGRIHPAHHAVLFTDHVVPACAPELIAGHPLRDPADVLAFPLVSIVWNRRFAPGPEWSVWAERIGASAPESALSYSLSGSAIDAAVAGRGFVLAQISFIAEELRSGRLVVPFDIRLPLSEPYYLAWTEAALAKPDARALHRWLLATGRAQGIISAG